Protein AF-A0A4Z0W424-F1 (afdb_monomer)

Radius of gyration: 27.37 Å; Cα contacts (8 Å, |Δi|>4): 610; chains: 1; bounding box: 77×49×78 Å

Foldseek 3Di:
DDPLVVVQQCLLACLLLLLLLVCLVQDDPLLVNLLSQLSNCVLLVVVVSNVVSLVVLVVQCVPPVNVPDLVSLLSNLVSLLVVLVVQLDPVCLVVNLVSLVVCVVCLVSHDPSSNLVNLVSSQVSCVSSPDPSDDHDDDDDPVNVPDLSCVLVVLQVVLVVCVVVVVLVSSLVSLCVSLVSCVVVVNLLSVLRSLLSSLQSCLVVVVCVSLCSLLVSLLSLLQRDPQCSNCVSSLLSNLSSCQSVLPLCSQVSLVVCQVNVVSYDDDPVVVVSNVVSVLSHADLV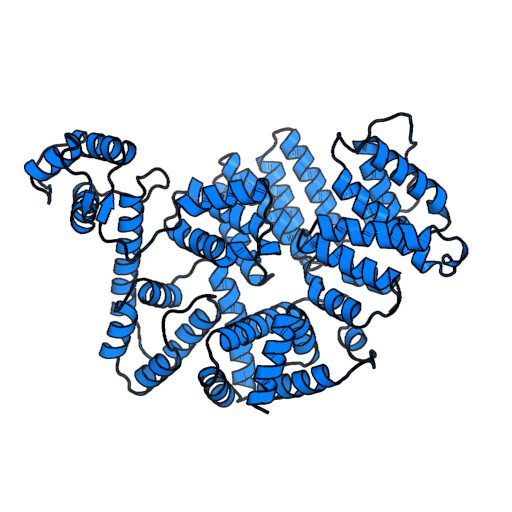DFKDFDDPQQLVVLVVLVPPDDDDQQPDDPVVSCCSNVVVDRMDGLVNLVSSCVSSVDDGHSSHDSSNSSSNSNVVLVVLLVVCLVDDDLDPVLLVLLVLLQLLDLDADDQSVVLVVCSVVVPSVVNSCQLVVGSRSSVSVSVSPDDRSSSVSLSVLLVVLLVLLVVVVLNVVVVVLLSVDDSLLSNLVSLLSSQLSSVVPDDDPDDLCVSPVPSPPDCPLLVLLVVVCVSSVHDSSSSSSSLSSDDPVSNVSNSVSSVVPD

Nearest PDB structures (foldseek):
  5a6c-assembly2_A  TM=5.238E-01  e=2.360E-01  Homo sapiens
  4g2v-assembly1_A  TM=4.683E-01  e=1.142E-01  Mus musculus
  3ro2-assembly1_A  TM=4.994E-01  e=2.360E-01  Mus musculus
  7ep7-assembly1_A  TM=4.552E-01  e=2.664E-01  Mus musculus
  2ifu-assembly4_D  TM=4.037E-01  e=3.987E-01  Danio rerio

pLDDT: mean 88.4, std 9.98, range [50.22, 98.44]

Sequence (547 aa):
MNLKEILSIMKMGSFIYPIINFFENMEEDDITKSFFRMNLYKWFEKNKDFFKEVDKIISICSDEKTLCKRSHLSIKMLALVRKSALLSNKENKEDVIKIYKELRNNFNNLPDYVRTIVAISMKNLYSKLDTKEINDVRIWSESYKKDKSKLSFLTFAEAKKEINNKNYKKGIELFYKGAMESWDVPHPTAILNGIDFASWYSIEKNFLEFSSLYGELEFLAGYYYDKISIIYDYLYTVFSSYKKLDKIDIHKIASFMINNKKQIQKNEYYKKRIDSVKKFYYDLNKNSYKLKKSDILFFEKCFEEDSIENIFISKVTMNSILKRKASFIKSNTIRKIISSYNISYKTSNPQCINSELIKMNIENNFSHFSSFVSFDNDFFEKILLTYMSLDNKSIDISLIYNLINKNNKKSLIKIFKNNYDSMILFNSIFESIPFFNARKYLIRLSIDEIKIKNKYHDFISFYFKLDEDEKLLINIFFRNYQRYKRTKFSFNLNKIFKNNSKNKLWKNKIDKISRFFGFDQYFSYISFWCFEEKDRKGFIEIINKFL

Solvent-accessible surface area (backbone atoms only — not comparable to full-atom values): 30207 Å² total; per-residue (Å²): 132,57,70,71,59,52,56,61,60,52,68,28,48,63,73,44,46,21,60,43,48,49,47,37,74,70,48,78,54,64,59,63,24,30,53,37,48,27,53,51,23,56,51,58,62,36,59,74,61,21,51,54,28,41,52,51,35,47,55,55,62,66,40,82,87,60,61,81,44,79,64,54,58,48,49,40,50,56,40,48,56,52,50,38,66,75,44,71,49,80,91,38,49,68,61,42,48,52,49,49,53,54,48,58,76,47,43,85,81,42,56,68,82,52,38,57,56,52,53,55,51,49,48,58,45,51,74,68,63,76,57,89,91,60,78,84,77,88,82,88,66,72,72,81,76,70,46,64,78,49,49,22,57,50,36,40,51,52,14,49,52,30,40,75,71,66,40,47,70,62,13,32,54,29,14,40,49,17,14,57,52,20,58,83,49,63,18,60,57,52,27,48,49,17,34,37,52,23,29,44,50,19,59,76,71,65,42,65,91,48,54,66,40,34,53,54,40,35,19,48,43,32,47,74,46,90,57,56,51,66,41,48,68,55,52,48,45,33,47,51,45,28,50,76,66,35,41,78,66,38,40,57,58,24,41,55,53,61,75,51,44,85,65,42,73,93,46,72,72,48,48,56,51,49,60,59,41,52,73,44,48,71,71,85,85,65,59,62,39,75,67,48,74,69,45,42,56,51,50,52,55,64,67,70,73,69,85,92,78,69,63,82,61,56,70,66,58,53,50,30,49,72,71,58,72,44,64,57,47,47,46,70,58,52,52,36,50,36,63,52,66,68,62,72,75,46,73,84,53,45,67,69,56,48,46,50,52,52,52,50,51,47,51,48,47,32,55,55,53,66,72,73,63,71,82,51,82,66,41,55,51,45,46,49,32,40,59,54,38,49,92,78,80,84,70,66,66,60,61,52,50,55,32,53,78,65,68,37,60,71,62,51,52,50,57,33,66,69,44,69,66,32,24,49,54,57,36,34,52,82,59,57,58,44,34,44,48,29,27,24,52,26,35,45,58,43,51,53,47,15,45,78,60,73,26,46,68,62,48,53,62,52,57,63,73,45,54,75,70,57,42,48,52,52,33,53,34,36,31,38,24,44,45,54,64,72,49,80,65,98,64,62,61,61,71,67,70,70,75,68,81,83,74,60,68,64,56,57,53,49,44,52,54,18,59,63,48,59,48,61,53,68,38,44,50,45,21,53,33,63,43,54,74,69,55,41,52,53,54,51,49,57,49,62,78,75,107

Organism: NCBI:txid28234

Mean predicted aligned error: 7.04 Å

Secondary structure (DSSP, 8-state):
--HHHHHHHGGGGGGGHHHHHHHHHH---HHHHHHHHHHHHHHTT-HHHHHHHHHHHHHHTTSTTT---HHHHHHHHHHHHHHHHHH-SGGGHHHHHHHHHHHHHHGGGS-HHHHHHHHHHHHHHHHHH--TTS-PPP---SGGG--HHHHHHHHHHHHHHHHHTT-HHHHHHHHHHHHHHTTTTT-HHHHHHHHHHHHHHHHHTT-GGGTTHHHHHHHHHHHH-S-HHHHHHHHHHHHHHHHHTT-TTHHHHHHHHHHTGGGS--SHHHHHHHHHHHTT---TT--EEE--HHHHHHHHHHHHSS-SSS-SS-HHHHHHHHTT--SEEEHHHHHHHHHHTTPPP-TTS-HHHHHHHHHHHHHHHHHHHHHH----HHHHHHHHHHHHH-S---S-HHHHHHHHHTT-HHHHHHHHTTSHHHHHHHHHHH---HHHHHHHHHHHHHHHHHHHTT-HHHHHHHHHTS-HHHHHHHHHHHHHHHHHHTS--SS-HHHHHHS--S--HHHHHHHHHHHHHT--HHHHHHHHHTS-HHHHHHHHHHHHHH-

Structure (mmCIF, N/CA/C/O backbone):
data_AF-A0A4Z0W424-F1
#
_entry.id   AF-A0A4Z0W424-F1
#
loop_
_atom_site.group_PDB
_atom_site.id
_atom_site.type_symbol
_atom_site.label_atom_id
_atom_site.label_alt_id
_atom_site.label_comp_id
_atom_site.label_asym_id
_atom_site.label_entity_id
_atom_site.label_seq_id
_atom_site.pdbx_PDB_ins_code
_atom_site.Cartn_x
_atom_site.Cartn_y
_atom_site.Cartn_z
_atom_site.occupancy
_atom_site.B_iso_or_equiv
_atom_site.auth_seq_id
_atom_site.auth_comp_id
_atom_site.auth_asym_id
_atom_site.auth_atom_id
_atom_site.pdbx_PDB_model_num
ATOM 1 N N . MET A 1 1 ? 12.034 -6.878 -28.156 1.00 73.38 1 MET A N 1
ATOM 2 C CA . MET A 1 1 ? 12.012 -5.405 -27.968 1.00 73.38 1 MET A CA 1
ATOM 3 C C . MET A 1 1 ? 13.447 -4.941 -27.776 1.00 73.38 1 MET A C 1
ATOM 5 O O . MET A 1 1 ? 14.211 -5.699 -27.188 1.00 73.38 1 MET A O 1
ATOM 9 N N . ASN A 1 2 ? 13.859 -3.778 -28.283 1.00 84.06 2 ASN A N 1
ATOM 10 C CA . ASN A 1 2 ? 15.255 -3.346 -28.111 1.00 84.06 2 ASN A CA 1
ATOM 11 C C . ASN A 1 2 ? 15.473 -2.651 -26.747 1.00 84.06 2 ASN A C 1
ATOM 13 O O . ASN A 1 2 ? 14.530 -2.204 -26.092 1.00 84.06 2 ASN A O 1
ATOM 17 N N . LEU A 1 3 ? 16.732 -2.532 -26.309 1.00 87.12 3 LEU A N 1
ATOM 18 C CA . LEU A 1 3 ? 17.068 -1.946 -25.003 1.00 87.12 3 LEU A CA 1
ATOM 19 C C . LEU A 1 3 ? 16.625 -0.476 -24.865 1.00 87.12 3 LEU A C 1
ATOM 21 O O . LEU A 1 3 ? 16.260 -0.047 -23.772 1.00 87.12 3 LEU A O 1
ATOM 25 N N . LYS A 1 4 ? 16.631 0.305 -25.953 1.00 88.75 4 LYS A N 1
ATOM 26 C CA . LYS A 1 4 ? 16.197 1.713 -25.939 1.00 88.75 4 LYS A CA 1
ATOM 27 C C . LYS A 1 4 ? 14.708 1.823 -25.596 1.00 88.75 4 LYS A C 1
ATOM 29 O O . LYS A 1 4 ? 14.334 2.643 -24.760 1.00 88.75 4 LYS A O 1
ATOM 34 N N . GLU A 1 5 ? 13.877 0.970 -26.191 1.00 87.25 5 GLU A N 1
ATOM 35 C CA . GLU A 1 5 ? 12.443 0.877 -25.897 1.00 87.25 5 GLU A CA 1
ATOM 36 C C . GLU A 1 5 ? 12.203 0.435 -24.449 1.00 87.25 5 GLU A C 1
ATOM 38 O O . GLU A 1 5 ? 11.424 1.069 -23.738 1.00 87.25 5 GLU A O 1
ATOM 43 N N . ILE A 1 6 ? 12.927 -0.584 -23.972 1.00 88.38 6 ILE A N 1
ATOM 44 C CA . ILE A 1 6 ? 12.840 -1.058 -22.580 1.00 88.38 6 ILE A CA 1
ATOM 45 C C . ILE A 1 6 ? 13.126 0.087 -21.600 1.00 88.38 6 ILE A C 1
ATOM 47 O O . ILE A 1 6 ? 12.329 0.352 -20.701 1.00 88.38 6 ILE A O 1
ATOM 51 N N . LEU A 1 7 ? 14.227 0.816 -21.794 1.00 88.44 7 LEU A N 1
ATOM 52 C CA . LEU A 1 7 ? 14.593 1.936 -20.924 1.00 88.44 7 LEU A CA 1
ATOM 53 C C . LEU A 1 7 ? 13.575 3.080 -20.973 1.00 88.44 7 LEU A C 1
ATOM 55 O O . LEU A 1 7 ? 13.389 3.763 -19.968 1.00 88.44 7 LEU A O 1
ATOM 59 N N . SER A 1 8 ? 12.899 3.274 -22.109 1.00 85.56 8 SER A N 1
ATOM 60 C CA . SER A 1 8 ? 11.829 4.268 -22.227 1.00 85.56 8 SER A CA 1
ATOM 61 C C . SER A 1 8 ? 10.609 3.909 -21.369 1.00 85.56 8 SER A C 1
ATOM 63 O O . SER A 1 8 ? 10.073 4.786 -20.694 1.00 85.56 8 SER A O 1
ATOM 65 N N . ILE A 1 9 ? 10.236 2.622 -21.312 1.00 88.25 9 ILE A N 1
ATOM 66 C CA . ILE A 1 9 ? 9.153 2.110 -20.457 1.00 88.25 9 ILE A CA 1
ATOM 67 C C . ILE A 1 9 ? 9.537 2.255 -18.983 1.00 88.25 9 ILE A C 1
ATOM 69 O O . ILE A 1 9 ? 8.749 2.734 -18.169 1.00 88.25 9 ILE A O 1
ATOM 73 N N . MET A 1 10 ? 10.777 1.899 -18.637 1.00 87.25 10 MET A N 1
ATOM 74 C CA . MET A 1 10 ? 11.273 1.899 -17.257 1.00 87.25 10 MET A CA 1
ATOM 75 C C . MET A 1 10 ? 11.323 3.281 -16.591 1.00 87.25 10 MET A C 1
ATOM 77 O O . MET A 1 10 ? 11.509 3.353 -15.374 1.00 87.25 10 MET A O 1
ATOM 81 N N . LYS A 1 11 ? 11.130 4.374 -17.342 1.00 83.00 11 LYS A N 1
ATOM 82 C CA . LYS A 1 11 ? 11.048 5.735 -16.790 1.00 83.00 11 LYS A CA 1
ATOM 83 C C . LYS A 1 11 ? 9.923 5.923 -15.772 1.00 83.00 11 LYS A C 1
ATOM 85 O O . LYS A 1 11 ? 10.010 6.848 -14.983 1.00 83.00 11 LYS A O 1
ATOM 90 N N . MET A 1 12 ? 8.896 5.074 -15.773 1.00 83.38 12 MET A N 1
ATOM 91 C CA . MET A 1 12 ? 7.784 5.136 -14.810 1.00 83.38 12 MET A CA 1
ATOM 92 C C . MET A 1 12 ? 8.095 4.435 -13.470 1.00 83.38 12 MET A C 1
ATOM 94 O O . MET A 1 12 ? 7.232 4.342 -12.595 1.00 83.38 12 MET A O 1
ATOM 98 N N . GLY A 1 13 ? 9.321 3.932 -13.290 1.00 86.69 13 GLY A N 1
ATOM 99 C CA . GLY A 1 13 ? 9.783 3.342 -12.036 1.00 86.69 13 GLY A CA 1
ATOM 100 C C . GLY A 1 13 ? 9.116 2.007 -11.708 1.00 86.69 13 GLY A C 1
ATOM 101 O O . GLY A 1 13 ? 8.860 1.196 -12.593 1.00 86.69 13 GLY A O 1
ATOM 102 N N . SER A 1 14 ? 8.838 1.765 -10.425 1.00 90.06 14 SER A N 1
ATOM 103 C CA . SER A 1 14 ? 8.233 0.506 -9.978 1.00 90.06 14 SER A CA 1
ATOM 104 C C . SER A 1 14 ? 6.815 0.301 -10.506 1.00 90.06 14 SER A C 1
ATOM 106 O O . SER A 1 14 ? 6.358 -0.831 -10.543 1.00 90.06 14 SER A O 1
ATOM 108 N N . PHE A 1 15 ? 6.127 1.338 -10.985 1.00 91.56 15 PHE A N 1
ATOM 109 C CA . PHE A 1 15 ? 4.756 1.218 -11.484 1.00 91.56 15 PHE A CA 1
ATOM 110 C C . PHE A 1 15 ? 4.620 0.308 -12.716 1.00 91.56 15 PHE A C 1
ATOM 112 O O . PHE A 1 15 ? 3.592 -0.347 -12.890 1.00 91.56 15 PHE A O 1
ATOM 119 N N . ILE A 1 16 ? 5.667 0.208 -13.545 1.00 92.12 16 ILE A N 1
ATOM 120 C CA . ILE A 1 16 ? 5.694 -0.662 -14.735 1.00 92.12 16 ILE A CA 1
ATOM 121 C C . ILE A 1 16 ? 6.174 -2.088 -14.440 1.00 92.12 16 ILE A C 1
ATOM 123 O O . ILE A 1 16 ? 6.426 -2.854 -15.373 1.00 92.12 16 ILE A O 1
ATOM 127 N N . TYR A 1 17 ? 6.277 -2.484 -13.166 1.00 93.44 17 TYR A N 1
ATOM 128 C CA . TYR A 1 17 ? 6.682 -3.841 -12.800 1.00 93.44 17 TYR A CA 1
ATOM 129 C C . TYR A 1 17 ? 5.871 -4.958 -13.485 1.00 93.44 17 TYR A C 1
ATOM 131 O O . TYR A 1 17 ? 6.496 -5.965 -13.805 1.00 93.44 17 TYR A O 1
ATOM 139 N N . PRO A 1 18 ? 4.560 -4.832 -13.801 1.00 94.31 18 PRO A N 1
ATOM 140 C CA . PRO A 1 18 ? 3.841 -5.901 -14.499 1.00 94.31 18 PRO A CA 1
ATOM 141 C C . PRO A 1 18 ? 4.364 -6.118 -15.920 1.00 94.31 18 PRO A C 1
ATOM 143 O O . PRO A 1 18 ? 4.451 -7.244 -16.398 1.00 94.31 18 PRO A O 1
ATOM 146 N N . ILE A 1 19 ? 4.778 -5.042 -16.591 1.00 93.06 19 ILE A N 1
ATOM 147 C CA . ILE A 1 19 ? 5.363 -5.118 -17.933 1.00 93.06 19 ILE A CA 1
ATOM 148 C C . ILE A 1 19 ? 6.738 -5.790 -17.862 1.00 93.06 19 ILE A C 1
ATOM 150 O O . ILE A 1 19 ? 7.071 -6.606 -18.716 1.00 93.06 19 ILE A O 1
ATOM 154 N N . ILE A 1 20 ? 7.522 -5.495 -16.823 1.00 93.56 20 ILE A N 1
ATOM 155 C CA . ILE A 1 20 ? 8.816 -6.156 -16.609 1.00 93.56 20 ILE A CA 1
ATOM 156 C C . ILE A 1 20 ? 8.640 -7.618 -16.200 1.00 93.56 20 ILE A C 1
ATOM 158 O O . ILE A 1 20 ? 9.390 -8.453 -16.686 1.00 93.56 20 ILE A O 1
ATOM 162 N N . ASN A 1 21 ? 7.636 -7.949 -15.383 1.00 93.06 21 ASN A N 1
ATOM 163 C CA . ASN A 1 21 ? 7.261 -9.334 -15.090 1.00 93.06 21 ASN A CA 1
ATOM 164 C C . ASN A 1 21 ? 6.926 -10.085 -16.384 1.00 93.06 21 ASN A C 1
ATOM 166 O O . ASN A 1 21 ? 7.418 -11.191 -16.596 1.00 93.06 21 ASN A O 1
ATOM 170 N N . PHE A 1 22 ? 6.122 -9.479 -17.262 1.00 92.31 22 PHE A N 1
ATOM 171 C CA . PHE A 1 22 ? 5.806 -10.051 -18.567 1.00 92.31 22 PHE A CA 1
ATOM 172 C C . PHE A 1 22 ? 7.071 -10.275 -19.402 1.00 92.31 22 PHE A C 1
ATOM 174 O O . PHE A 1 22 ? 7.286 -11.386 -19.876 1.00 92.31 22 PHE A O 1
ATOM 181 N N . PHE A 1 23 ? 7.933 -9.264 -19.548 1.00 90.88 23 PHE A N 1
ATOM 182 C CA . PHE A 1 23 ? 9.169 -9.417 -20.316 1.00 90.88 23 PHE A CA 1
ATOM 183 C C . PHE A 1 23 ? 10.109 -10.461 -19.714 1.00 90.88 23 PHE A C 1
ATOM 185 O O . PHE A 1 23 ? 10.598 -11.298 -20.454 1.00 90.88 23 PHE A O 1
ATOM 192 N N . GLU A 1 24 ? 10.299 -10.489 -18.395 1.00 91.81 24 GLU A N 1
ATOM 193 C CA . GLU A 1 24 ? 11.117 -11.502 -17.714 1.00 91.81 24 GLU A CA 1
ATOM 194 C C . GLU A 1 24 ? 10.636 -12.928 -17.998 1.00 91.81 24 GLU A C 1
ATOM 196 O O . GLU A 1 24 ? 11.456 -13.818 -18.219 1.00 91.81 24 GLU A O 1
ATOM 201 N N . ASN A 1 25 ? 9.318 -13.138 -18.044 1.00 88.81 25 ASN A N 1
ATOM 202 C CA . ASN A 1 25 ? 8.735 -14.451 -18.320 1.00 88.81 25 ASN A CA 1
ATOM 203 C C . ASN A 1 25 ? 8.863 -14.857 -19.796 1.00 88.81 25 ASN A C 1
ATOM 205 O O . ASN A 1 25 ? 8.840 -16.048 -20.096 1.00 88.81 25 ASN A O 1
ATOM 209 N N . MET A 1 26 ? 8.990 -13.887 -20.703 1.00 86.50 26 MET A N 1
ATOM 210 C CA . MET A 1 26 ? 9.111 -14.116 -22.148 1.00 86.50 26 MET A CA 1
ATOM 211 C C . MET A 1 26 ? 10.562 -14.090 -22.644 1.00 86.50 26 MET A C 1
ATOM 213 O O . MET A 1 26 ? 10.810 -14.454 -23.790 1.00 86.50 26 MET A O 1
ATOM 217 N N . GLU A 1 27 ? 11.500 -13.628 -21.815 1.00 89.06 27 GLU A N 1
ATOM 218 C CA . GLU A 1 27 ? 12.899 -13.442 -22.186 1.00 89.06 27 GLU A CA 1
ATOM 219 C C . GLU A 1 27 ? 13.688 -14.751 -22.100 1.00 89.06 27 GLU A C 1
ATOM 221 O O . GLU A 1 27 ? 13.617 -15.491 -21.108 1.00 89.06 27 GLU A O 1
ATOM 226 N N . GLU A 1 28 ? 14.464 -15.000 -23.152 1.00 87.38 28 GLU A N 1
ATOM 227 C CA . GLU A 1 28 ? 15.330 -16.173 -23.294 1.00 87.38 28 GLU A CA 1
ATOM 228 C C . GLU A 1 28 ? 16.797 -15.817 -23.112 1.00 87.38 28 GLU A C 1
ATOM 230 O O . GLU A 1 28 ? 17.571 -16.649 -22.646 1.00 87.38 28 GLU A O 1
ATOM 235 N N . ASP A 1 29 ? 17.180 -14.583 -23.445 1.00 88.00 29 ASP A N 1
ATOM 236 C CA . ASP A 1 29 ? 18.533 -14.108 -23.205 1.00 88.00 29 ASP A CA 1
ATOM 237 C C . ASP A 1 29 ? 18.773 -13.959 -21.698 1.00 88.00 29 ASP A C 1
ATOM 239 O O . ASP A 1 29 ? 18.194 -13.094 -21.036 1.00 88.00 29 ASP A O 1
ATOM 243 N N . ASP A 1 30 ? 19.647 -14.803 -21.154 1.00 88.94 30 ASP A N 1
ATOM 244 C CA . ASP A 1 30 ? 19.925 -14.883 -19.720 1.00 88.94 30 ASP A CA 1
ATOM 245 C C . ASP A 1 30 ? 20.353 -13.537 -19.117 1.00 88.94 30 ASP A C 1
ATOM 247 O O . ASP A 1 30 ? 19.940 -13.193 -18.008 1.00 88.94 30 ASP A O 1
ATOM 251 N N . ILE A 1 31 ? 21.143 -12.747 -19.853 1.00 90.88 31 ILE A N 1
ATOM 252 C CA . ILE A 1 31 ? 21.633 -11.434 -19.411 1.00 90.88 31 ILE A CA 1
ATOM 253 C C . ILE A 1 31 ? 20.470 -10.443 -19.311 1.00 90.88 31 ILE A C 1
ATOM 255 O O . ILE A 1 31 ? 20.320 -9.746 -18.303 1.00 90.88 31 ILE A O 1
ATOM 259 N N . THR A 1 32 ? 19.625 -10.379 -20.337 1.00 91.44 32 THR A N 1
ATOM 260 C CA . THR A 1 32 ? 18.451 -9.498 -20.376 1.00 91.44 32 THR A CA 1
ATOM 261 C C . THR A 1 32 ? 17.407 -9.924 -19.343 1.00 91.44 32 THR A C 1
ATOM 263 O O . THR A 1 32 ? 16.839 -9.080 -18.643 1.00 91.44 32 THR A O 1
ATOM 266 N N . LYS A 1 33 ? 17.220 -11.230 -19.147 1.00 93.12 33 LYS A N 1
ATOM 267 C CA . LYS A 1 33 ? 16.353 -11.782 -18.103 1.00 93.12 33 LYS A CA 1
ATOM 268 C C . LYS A 1 33 ? 16.843 -11.412 -16.705 1.00 93.12 33 LYS A C 1
ATOM 270 O O . LYS A 1 33 ? 16.065 -10.893 -15.900 1.00 93.12 33 LYS A O 1
ATOM 275 N N . SER A 1 34 ? 18.136 -11.584 -16.434 1.00 94.94 34 SER A N 1
ATOM 276 C CA . SER A 1 34 ? 18.767 -11.138 -15.187 1.00 94.94 34 SER A CA 1
ATOM 277 C C . SER A 1 34 ? 18.665 -9.625 -15.000 1.00 94.94 34 SER A C 1
ATOM 279 O O . SER A 1 34 ? 18.415 -9.152 -13.891 1.00 94.94 34 SER A O 1
ATOM 281 N N . PHE A 1 35 ? 18.744 -8.838 -16.077 1.00 94.75 35 PHE A N 1
ATOM 282 C CA . PHE A 1 35 ? 18.511 -7.395 -16.017 1.00 94.75 35 PHE A CA 1
ATOM 283 C C . PHE A 1 35 ? 17.080 -7.056 -15.581 1.00 94.75 35 PHE A C 1
ATOM 285 O O . PHE A 1 35 ? 16.891 -6.173 -14.736 1.00 94.75 35 PHE A O 1
ATOM 292 N N . PHE A 1 36 ? 16.064 -7.754 -16.092 1.00 95.25 36 PHE A N 1
ATOM 293 C CA . PHE A 1 36 ? 14.685 -7.577 -15.633 1.00 95.25 36 PHE A CA 1
ATOM 294 C C . PHE A 1 36 ? 14.517 -7.972 -14.162 1.00 95.25 36 PHE A C 1
ATOM 296 O O . PHE A 1 36 ? 14.002 -7.169 -13.377 1.00 95.25 36 PHE A O 1
ATOM 303 N N . ARG A 1 37 ? 15.028 -9.142 -13.761 1.00 95.56 37 ARG A N 1
ATOM 304 C CA . ARG A 1 37 ? 14.982 -9.627 -12.370 1.00 95.56 37 ARG A CA 1
ATOM 305 C C . ARG A 1 37 ? 15.658 -8.677 -11.398 1.00 95.56 37 ARG A C 1
ATOM 307 O O . ARG A 1 37 ? 15.057 -8.321 -10.391 1.00 95.56 37 ARG A O 1
ATOM 314 N N . MET A 1 38 ? 16.847 -8.182 -11.732 1.00 95.44 38 MET A N 1
ATOM 315 C CA . MET A 1 38 ? 17.550 -7.168 -10.948 1.00 95.44 38 MET A CA 1
ATOM 316 C C . MET A 1 38 ? 16.650 -5.947 -10.689 1.00 95.44 38 MET A C 1
ATOM 318 O O . MET A 1 38 ? 16.574 -5.457 -9.565 1.00 95.44 38 MET A O 1
ATOM 322 N N . ASN A 1 39 ? 15.938 -5.439 -11.700 1.00 93.25 39 ASN A N 1
ATOM 323 C CA . ASN A 1 39 ? 15.047 -4.291 -11.503 1.00 93.25 39 ASN A CA 1
ATOM 324 C C . ASN A 1 39 ? 13.831 -4.630 -10.632 1.00 93.25 39 ASN A C 1
ATOM 326 O O . ASN A 1 39 ? 13.509 -3.853 -9.734 1.00 93.25 39 ASN A O 1
ATOM 330 N N . LEU A 1 40 ? 13.209 -5.793 -10.839 1.00 93.25 40 LEU A N 1
ATOM 331 C CA . LEU A 1 40 ? 12.108 -6.275 -9.998 1.00 93.25 40 LEU A CA 1
ATOM 332 C C . LEU A 1 40 ? 12.547 -6.430 -8.537 1.00 93.25 40 LEU A C 1
ATOM 334 O O . LEU A 1 40 ? 11.881 -5.928 -7.633 1.00 93.25 40 LEU A O 1
ATOM 338 N N . TYR A 1 41 ? 13.696 -7.059 -8.296 1.00 92.31 41 TYR A N 1
ATOM 339 C CA . TYR A 1 41 ? 14.259 -7.218 -6.959 1.00 92.31 41 TYR A CA 1
ATOM 340 C C . TYR A 1 41 ? 14.608 -5.884 -6.322 1.00 92.31 41 TYR A C 1
ATOM 342 O O . TYR A 1 41 ? 14.349 -5.720 -5.138 1.00 92.31 41 TYR A O 1
ATOM 350 N N . LYS A 1 42 ? 15.093 -4.899 -7.083 1.00 89.69 42 LYS A N 1
ATOM 351 C CA . LYS A 1 42 ? 15.274 -3.541 -6.560 1.00 89.69 42 LYS A CA 1
ATOM 352 C C . LYS A 1 42 ? 13.946 -2.922 -6.108 1.00 89.69 42 LYS A C 1
ATOM 354 O O . LYS A 1 42 ? 13.898 -2.332 -5.037 1.00 89.69 42 LYS A O 1
ATOM 359 N N . TRP A 1 43 ? 12.879 -3.041 -6.897 1.00 89.12 43 TRP A N 1
ATOM 360 C CA . TRP A 1 43 ? 11.575 -2.440 -6.572 1.00 89.12 43 TRP A CA 1
ATOM 361 C C . TRP A 1 43 ? 10.828 -3.143 -5.443 1.00 89.12 43 TRP A C 1
ATOM 363 O O . TRP A 1 43 ? 10.075 -2.500 -4.722 1.00 89.12 43 TRP A O 1
ATOM 373 N N . PHE A 1 44 ? 11.033 -4.447 -5.282 1.00 86.50 44 PHE A N 1
ATOM 374 C CA . PHE A 1 44 ? 10.544 -5.207 -4.129 1.00 86.50 44 PHE A CA 1
ATOM 375 C C . PHE A 1 44 ? 11.566 -5.258 -2.988 1.00 86.50 44 PHE A C 1
ATOM 377 O O . PHE A 1 44 ? 11.394 -6.024 -2.041 1.00 86.50 44 PHE A O 1
ATOM 384 N N . GLU A 1 45 ? 12.644 -4.484 -3.128 1.00 82.19 45 GLU A N 1
ATOM 385 C CA . GLU A 1 45 ? 13.748 -4.335 -2.190 1.00 82.19 45 GLU A CA 1
ATOM 386 C C . GLU A 1 45 ? 14.422 -5.651 -1.740 1.00 82.19 45 GLU A C 1
ATOM 388 O O . GLU A 1 45 ? 15.022 -5.756 -0.675 1.00 82.19 45 GLU A O 1
ATOM 393 N N . LYS A 1 46 ? 14.395 -6.691 -2.570 1.00 86.94 46 LYS A N 1
ATOM 394 C CA . LYS A 1 46 ? 15.090 -7.962 -2.330 1.00 86.94 46 LYS A CA 1
ATOM 395 C C . LYS A 1 46 ? 16.593 -7.816 -2.606 1.00 86.94 46 LYS A C 1
ATOM 397 O O . LYS A 1 46 ? 17.109 -8.357 -3.579 1.00 86.94 46 LYS A O 1
ATOM 402 N N . ASN A 1 47 ? 17.309 -7.087 -1.743 1.00 86.69 47 ASN A N 1
ATOM 403 C CA . ASN A 1 47 ? 18.715 -6.705 -1.958 1.00 86.69 47 ASN A CA 1
ATOM 404 C C . ASN A 1 47 ? 19.650 -7.899 -2.215 1.00 86.69 47 ASN A C 1
ATOM 406 O O . ASN A 1 47 ? 20.499 -7.829 -3.098 1.00 86.69 47 ASN A O 1
ATOM 410 N N . LYS A 1 48 ? 19.486 -9.013 -1.487 1.00 88.94 48 LYS A N 1
ATOM 411 C CA . LYS A 1 48 ? 20.309 -10.220 -1.700 1.00 88.94 48 LYS A CA 1
ATOM 412 C C . LYS A 1 48 ? 20.136 -10.786 -3.112 1.00 88.94 48 LYS A C 1
ATOM 414 O O . LYS A 1 48 ? 21.123 -11.098 -3.766 1.00 88.94 48 LYS A O 1
ATOM 419 N N . ASP A 1 49 ? 18.896 -10.890 -3.579 1.00 92.44 49 ASP A N 1
ATOM 420 C CA . ASP A 1 49 ? 18.591 -11.421 -4.909 1.00 92.44 49 ASP A CA 1
ATOM 421 C C . ASP A 1 49 ? 18.976 -10.421 -6.008 1.00 92.44 49 ASP A C 1
ATOM 423 O O . ASP A 1 49 ? 19.477 -10.818 -7.056 1.00 92.44 49 ASP A O 1
ATOM 427 N N . PHE A 1 50 ? 18.856 -9.117 -5.737 1.00 94.00 50 PHE A N 1
ATOM 428 C CA . PHE A 1 50 ? 19.391 -8.063 -6.600 1.00 94.00 50 PHE A CA 1
ATOM 429 C C . PHE A 1 50 ? 20.891 -8.257 -6.867 1.00 94.00 50 PHE A C 1
ATOM 431 O O . PHE A 1 50 ? 21.294 -8.269 -8.029 1.00 94.00 50 PHE A O 1
ATOM 438 N N . PHE A 1 51 ? 21.713 -8.418 -5.821 1.00 93.62 51 PHE A N 1
ATOM 439 C CA . PHE A 1 51 ? 23.163 -8.558 -5.997 1.00 93.62 51 PHE A CA 1
ATOM 440 C C . PHE A 1 51 ? 23.527 -9.847 -6.738 1.00 93.62 51 PHE A C 1
ATOM 442 O O . PHE A 1 51 ? 24.365 -9.793 -7.631 1.00 93.62 51 PHE A O 1
ATOM 449 N N . LYS A 1 52 ? 22.827 -10.961 -6.474 1.00 95.75 52 LYS A N 1
ATOM 450 C CA . LYS A 1 52 ? 23.008 -12.213 -7.231 1.00 95.75 52 LYS A CA 1
ATOM 451 C C . LYS A 1 52 ? 22.806 -12.023 -8.736 1.00 95.75 52 LYS A C 1
ATOM 453 O O . LYS A 1 52 ? 23.624 -12.487 -9.523 1.00 95.75 52 LYS A O 1
ATOM 458 N N . GLU A 1 53 ? 21.740 -11.334 -9.144 1.00 96.25 53 GLU A N 1
ATOM 459 C CA . GLU A 1 53 ? 21.475 -11.079 -10.568 1.00 96.25 53 GLU A CA 1
ATOM 460 C C . GLU A 1 53 ? 22.492 -10.106 -11.180 1.00 96.25 53 GLU A C 1
ATOM 462 O O . GLU A 1 53 ? 22.894 -10.277 -12.328 1.00 96.25 53 GLU A O 1
ATOM 467 N N . VAL A 1 54 ? 22.954 -9.106 -10.420 1.00 94.19 54 VAL A N 1
ATOM 468 C CA . VAL A 1 54 ? 24.031 -8.208 -10.866 1.00 94.19 54 VAL A CA 1
ATOM 469 C C . VAL A 1 54 ? 25.328 -8.973 -11.095 1.00 94.19 54 VAL A C 1
ATOM 471 O O . VAL A 1 54 ? 25.955 -8.802 -12.138 1.00 94.19 54 VAL A O 1
ATOM 474 N N . ASP A 1 55 ? 25.730 -9.812 -10.145 1.00 92.88 55 ASP A N 1
ATOM 475 C CA . ASP A 1 55 ? 26.976 -10.568 -10.241 1.00 92.88 55 ASP A CA 1
ATOM 476 C C . ASP A 1 55 ? 26.901 -11.606 -11.371 1.00 92.88 55 ASP A C 1
ATOM 478 O O . ASP A 1 55 ? 27.881 -11.769 -12.094 1.00 92.88 55 ASP A O 1
ATOM 482 N N . LYS A 1 56 ? 25.720 -12.199 -11.623 1.00 93.25 56 LYS A N 1
ATOM 483 C CA . LYS A 1 56 ? 25.459 -13.026 -12.816 1.00 93.25 56 LYS A CA 1
ATOM 484 C C . LYS A 1 56 ? 25.633 -12.236 -14.120 1.00 93.25 56 LYS A C 1
ATOM 486 O O . LYS A 1 56 ? 26.271 -12.723 -15.047 1.00 93.25 56 LYS A O 1
ATOM 491 N N . ILE A 1 57 ? 25.103 -11.011 -14.215 1.00 92.94 57 ILE A N 1
ATOM 492 C CA . ILE A 1 57 ? 25.305 -10.157 -15.403 1.00 92.94 57 ILE A CA 1
ATOM 493 C C . ILE A 1 57 ? 26.795 -9.861 -15.601 1.00 92.94 57 ILE A C 1
ATOM 495 O O . ILE A 1 57 ? 27.292 -9.934 -16.724 1.00 92.94 57 ILE A O 1
ATOM 499 N N . ILE A 1 58 ? 27.507 -9.514 -14.525 1.00 90.12 58 ILE A N 1
ATOM 500 C CA . ILE A 1 58 ? 28.928 -9.164 -14.590 1.00 90.12 58 ILE A CA 1
ATOM 501 C C . ILE A 1 58 ? 29.757 -10.376 -15.011 1.00 90.12 58 ILE A C 1
ATOM 503 O O . ILE A 1 58 ? 30.594 -10.221 -15.894 1.00 90.12 58 ILE A O 1
ATOM 507 N N . SER A 1 59 ? 29.525 -11.555 -14.428 1.00 88.00 59 SER A N 1
ATOM 508 C CA . SER A 1 59 ? 30.298 -12.762 -14.735 1.00 88.00 59 SER A CA 1
ATOM 509 C C . SER A 1 59 ? 30.139 -13.188 -16.193 1.00 88.00 59 SER A C 1
ATOM 511 O O . SER A 1 59 ? 31.142 -13.379 -16.874 1.00 88.00 59 SER A O 1
ATOM 513 N N . ILE A 1 60 ? 28.904 -13.229 -16.707 1.00 85.38 60 ILE A N 1
ATOM 514 C CA . ILE A 1 60 ? 28.635 -13.592 -18.108 1.00 85.38 60 ILE A CA 1
ATOM 515 C C . ILE A 1 60 ? 29.286 -12.585 -19.069 1.00 85.38 60 ILE A C 1
ATOM 517 O O . ILE A 1 60 ? 29.837 -12.969 -20.099 1.00 85.38 60 ILE A O 1
ATOM 521 N N . CYS A 1 61 ? 29.251 -11.290 -18.735 1.00 83.25 61 CYS A N 1
ATOM 522 C CA . CYS A 1 61 ? 29.845 -10.239 -19.566 1.00 83.25 61 CYS A CA 1
ATOM 523 C C . CYS A 1 61 ? 31.371 -10.085 -19.405 1.00 83.25 61 CYS A C 1
ATOM 525 O O . CYS A 1 61 ? 31.933 -9.184 -20.030 1.00 83.25 61 CYS A O 1
ATOM 527 N N . SER A 1 62 ? 32.023 -10.864 -18.536 1.00 73.19 62 SER A N 1
ATOM 528 C CA . SER A 1 62 ? 33.484 -10.848 -18.352 1.00 73.19 62 SER A CA 1
ATOM 529 C C . SER A 1 62 ? 34.200 -11.930 -19.162 1.00 73.19 62 SER A C 1
ATOM 531 O O . SER A 1 62 ? 35.408 -11.836 -19.340 1.00 73.19 62 SER A O 1
ATOM 533 N N . ASP A 1 63 ? 33.476 -12.927 -19.672 1.00 67.81 63 ASP A N 1
ATOM 534 C CA . ASP A 1 63 ? 34.005 -13.874 -20.651 1.00 67.81 63 ASP A CA 1
ATOM 535 C C . ASP A 1 63 ? 34.026 -13.197 -22.038 1.00 67.81 63 ASP A C 1
ATOM 537 O O . ASP A 1 63 ? 32.995 -12.763 -22.566 1.00 67.81 63 ASP A O 1
ATOM 541 N N . GLU A 1 64 ? 35.227 -13.038 -22.607 1.00 56.69 64 GLU A N 1
ATOM 542 C CA . GLU A 1 64 ? 35.461 -12.355 -23.888 1.00 56.69 64 GLU A CA 1
ATOM 543 C C . GLU A 1 64 ? 34.694 -13.011 -25.048 1.00 56.69 64 GLU A C 1
ATOM 545 O O . GLU A 1 64 ? 34.353 -12.333 -26.021 1.00 56.69 64 GLU A O 1
ATOM 550 N N . LYS A 1 65 ? 34.329 -14.297 -24.926 1.00 56.34 65 LYS A N 1
ATOM 551 C CA . LYS A 1 65 ? 33.528 -15.019 -25.926 1.00 56.34 65 LYS A CA 1
ATOM 552 C C . LYS A 1 65 ? 32.032 -14.666 -25.893 1.00 56.34 65 LYS A C 1
ATOM 554 O O . LYS A 1 65 ? 31.344 -14.930 -26.874 1.00 56.34 65 LYS A O 1
ATOM 559 N N . THR A 1 66 ? 31.515 -14.042 -24.827 1.00 54.91 66 THR A N 1
ATOM 560 C CA . THR A 1 66 ? 30.084 -13.680 -24.651 1.00 54.91 66 THR A CA 1
ATOM 561 C C . THR A 1 66 ? 29.771 -12.197 -24.892 1.00 54.91 66 THR A C 1
ATOM 563 O O . THR A 1 66 ? 28.598 -11.798 -24.937 1.00 54.91 66 THR A O 1
ATOM 566 N N . LEU A 1 67 ? 30.789 -11.363 -25.126 1.00 56.22 67 LEU A N 1
ATOM 567 C CA . LEU A 1 67 ? 30.677 -9.934 -25.465 1.00 56.22 67 LEU A CA 1
ATOM 568 C C . LEU A 1 67 ? 30.206 -9.676 -26.917 1.00 56.22 67 LEU A C 1
ATOM 570 O O . LEU A 1 67 ? 30.484 -8.635 -27.504 1.00 56.22 67 LEU A O 1
ATOM 574 N N . CYS A 1 68 ? 29.430 -10.589 -27.508 1.00 52.19 68 CYS A N 1
ATOM 575 C CA . CYS A 1 68 ? 29.045 -10.543 -28.923 1.00 52.19 68 CYS A CA 1
ATOM 576 C C . CYS A 1 68 ? 27.967 -9.496 -29.277 1.00 52.19 68 CYS A C 1
ATOM 578 O O . CYS A 1 68 ? 27.707 -9.272 -30.458 1.00 52.19 68 CYS A O 1
ATOM 580 N N . LYS A 1 69 ? 27.308 -8.843 -28.301 1.00 64.31 69 LYS A N 1
ATOM 581 C CA . LYS A 1 69 ? 26.247 -7.844 -28.560 1.00 64.31 69 LYS A CA 1
ATOM 582 C C . LYS A 1 69 ? 26.489 -6.533 -27.811 1.00 64.31 69 LYS A C 1
ATOM 584 O O . LYS A 1 69 ? 26.601 -6.507 -26.587 1.00 64.31 69 LYS A O 1
ATOM 589 N N . ARG A 1 70 ? 26.419 -5.402 -28.527 1.00 65.81 70 ARG A N 1
ATOM 590 C CA . ARG A 1 70 ? 26.514 -4.033 -27.963 1.00 65.81 70 ARG A CA 1
ATOM 591 C C . ARG A 1 70 ? 25.475 -3.752 -26.856 1.00 65.81 70 ARG A C 1
ATOM 593 O O . ARG A 1 70 ? 25.694 -2.910 -25.981 1.00 65.81 70 ARG A O 1
ATOM 600 N N . SER A 1 71 ? 24.349 -4.471 -26.863 1.00 78.44 71 SER A N 1
ATOM 601 C CA . SER A 1 71 ? 23.335 -4.431 -25.803 1.00 78.44 71 SER A CA 1
ATOM 602 C C . SER A 1 71 ? 23.808 -5.050 -24.483 1.00 78.44 71 SER A C 1
ATOM 604 O O . SER A 1 71 ? 23.414 -4.543 -23.437 1.00 78.44 71 SER A O 1
ATOM 606 N N . HIS A 1 72 ? 24.672 -6.072 -24.495 1.00 86.88 72 HIS A N 1
ATOM 607 C CA . HIS A 1 72 ? 25.166 -6.727 -23.274 1.00 86.88 72 HIS A CA 1
ATOM 608 C C . HIS A 1 72 ? 26.111 -5.814 -22.498 1.00 86.88 72 HIS A C 1
ATOM 610 O O . HIS A 1 72 ? 25.917 -5.619 -21.302 1.00 86.88 72 HIS A O 1
ATOM 616 N N . LEU A 1 73 ? 27.042 -5.139 -23.188 1.00 87.94 73 LEU A N 1
ATOM 617 C CA . LEU A 1 73 ? 27.875 -4.103 -22.567 1.00 87.94 73 LEU A CA 1
ATOM 618 C C . LEU A 1 73 ? 27.006 -3.004 -21.941 1.00 87.94 73 LEU A C 1
ATOM 620 O O . LEU A 1 73 ? 27.230 -2.589 -20.806 1.00 87.94 73 LEU A O 1
ATOM 624 N N . SER A 1 74 ? 25.966 -2.569 -22.657 1.00 91.69 74 SER A N 1
ATOM 625 C CA . SER A 1 74 ? 25.020 -1.577 -22.142 1.00 91.69 74 SER A CA 1
ATOM 626 C C . SER A 1 74 ? 24.299 -2.065 -20.879 1.00 91.69 74 SER A C 1
ATOM 628 O O . SER A 1 74 ? 24.187 -1.310 -19.914 1.00 91.69 74 SER A O 1
ATOM 630 N N . ILE A 1 75 ? 23.840 -3.320 -20.856 1.00 93.12 75 ILE A N 1
ATOM 631 C CA . ILE A 1 75 ? 23.201 -3.939 -19.687 1.00 93.12 75 ILE A CA 1
ATOM 632 C C . ILE A 1 75 ? 24.187 -4.051 -18.517 1.00 93.12 75 ILE A C 1
ATOM 634 O O . ILE A 1 75 ? 23.830 -3.649 -17.409 1.00 93.12 75 ILE A O 1
ATOM 638 N N . LYS A 1 76 ? 25.428 -4.497 -18.757 1.00 93.00 76 LYS A N 1
ATOM 639 C CA . LYS A 1 76 ? 26.496 -4.559 -17.745 1.00 93.00 76 LYS A CA 1
ATOM 640 C C . LYS A 1 76 ? 26.716 -3.192 -17.102 1.00 93.00 76 LYS A C 1
ATOM 642 O O . LYS A 1 76 ? 26.635 -3.066 -15.882 1.00 93.00 76 LYS A O 1
ATOM 647 N N . MET A 1 77 ? 26.899 -2.145 -17.908 1.00 93.6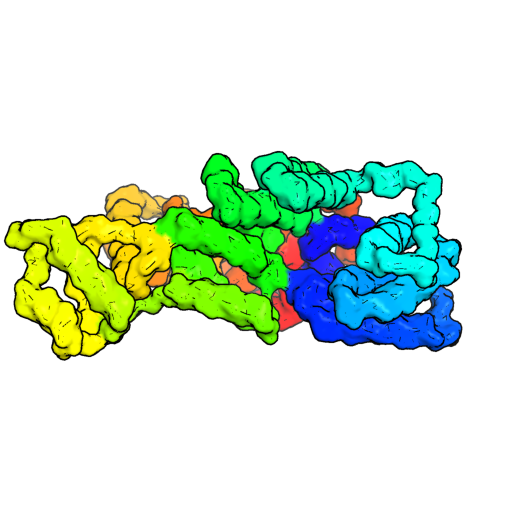2 77 MET A N 1
ATOM 648 C CA . MET A 1 77 ? 27.110 -0.785 -17.396 1.00 93.62 77 MET A CA 1
ATOM 649 C C . MET A 1 77 ? 25.894 -0.273 -16.607 1.00 93.62 77 MET A C 1
ATOM 651 O O . MET A 1 77 ? 26.040 0.357 -15.561 1.00 93.62 77 MET A O 1
ATOM 655 N N . LEU A 1 78 ? 24.675 -0.591 -17.048 1.00 93.94 78 LEU A N 1
ATOM 656 C CA . LEU A 1 78 ? 23.445 -0.243 -16.328 1.00 93.94 78 LEU A CA 1
ATOM 657 C C . LEU A 1 78 ? 23.251 -1.027 -15.020 1.00 93.94 78 LEU A C 1
ATOM 659 O O . LEU A 1 78 ? 22.602 -0.508 -14.102 1.00 93.94 78 LEU A O 1
ATOM 663 N N . ALA A 1 79 ? 23.758 -2.257 -14.937 1.00 94.19 79 ALA A N 1
ATOM 664 C CA . ALA A 1 79 ? 23.775 -3.060 -13.718 1.00 94.19 79 ALA A CA 1
ATOM 665 C C . ALA A 1 79 ? 24.790 -2.493 -12.717 1.00 94.19 79 ALA A C 1
ATOM 667 O O . ALA A 1 79 ? 24.434 -2.245 -11.566 1.00 94.19 79 ALA A O 1
ATOM 668 N N . LEU A 1 80 ? 25.998 -2.159 -13.178 1.00 93.50 80 LEU A N 1
ATOM 669 C CA . LEU A 1 80 ? 27.037 -1.501 -12.381 1.00 93.50 80 LEU A CA 1
ATOM 670 C C . LEU A 1 80 ? 26.566 -0.162 -11.801 1.00 93.50 80 LEU A C 1
ATOM 672 O O . LEU A 1 80 ? 26.690 0.055 -10.598 1.00 93.50 80 LEU A O 1
ATOM 676 N N . VAL A 1 81 ? 25.924 0.689 -12.612 1.00 91.88 81 VAL A N 1
ATOM 677 C CA . VAL A 1 81 ? 25.302 1.947 -12.151 1.00 91.88 81 VAL A CA 1
ATOM 678 C C . VAL A 1 81 ? 24.301 1.717 -11.012 1.00 91.88 81 VAL A C 1
ATOM 680 O O . VAL A 1 81 ? 24.220 2.499 -10.060 1.00 91.88 81 VAL A O 1
ATOM 683 N N . ARG A 1 82 ? 23.500 0.649 -11.093 1.00 90.31 82 ARG A N 1
ATOM 684 C CA . ARG A 1 82 ? 22.533 0.318 -10.038 1.00 90.31 82 ARG A CA 1
ATOM 685 C C . ARG A 1 82 ? 23.224 -0.250 -8.800 1.00 90.31 82 ARG A C 1
ATOM 687 O O . ARG A 1 82 ? 22.834 0.130 -7.697 1.00 90.31 82 ARG A O 1
ATOM 694 N N . LYS A 1 83 ? 24.242 -1.099 -8.981 1.00 91.62 83 LYS A N 1
ATOM 695 C CA . LYS A 1 83 ? 25.077 -1.660 -7.908 1.00 91.62 83 LYS A CA 1
ATOM 696 C C . LYS A 1 83 ? 25.722 -0.538 -7.098 1.00 91.62 83 LYS A C 1
ATOM 698 O O . LYS A 1 83 ? 25.531 -0.476 -5.888 1.00 91.62 83 LYS A O 1
ATOM 703 N N . SER A 1 84 ? 26.380 0.411 -7.765 1.00 89.38 84 SER A N 1
ATOM 704 C CA . SER A 1 84 ? 27.039 1.547 -7.110 1.00 89.38 84 SER A CA 1
ATOM 705 C C . SER A 1 84 ? 26.064 2.435 -6.344 1.00 89.38 84 SER A C 1
ATOM 707 O O . SER A 1 84 ? 26.406 2.947 -5.285 1.00 89.38 84 SER A O 1
ATOM 709 N N . ALA A 1 85 ? 24.836 2.614 -6.845 1.00 82.88 85 ALA A N 1
ATOM 710 C CA . ALA A 1 85 ? 23.827 3.401 -6.141 1.00 82.88 85 ALA A CA 1
ATOM 711 C C . ALA A 1 85 ? 23.454 2.780 -4.781 1.00 82.88 85 ALA A C 1
ATOM 713 O O . ALA A 1 85 ? 23.308 3.519 -3.808 1.00 82.88 85 ALA A O 1
ATOM 714 N N . LEU A 1 86 ? 23.347 1.448 -4.700 1.00 82.94 86 LEU A N 1
ATOM 715 C CA . LEU A 1 86 ? 23.066 0.732 -3.448 1.00 82.94 86 LEU A CA 1
ATOM 716 C C . LEU A 1 86 ? 24.295 0.607 -2.541 1.00 82.94 86 LEU A C 1
ATOM 718 O O . LEU A 1 86 ? 24.150 0.641 -1.325 1.00 82.94 86 LEU A O 1
ATOM 722 N N . LEU A 1 87 ? 25.495 0.511 -3.118 1.00 83.81 87 LEU A N 1
ATOM 723 C CA . LEU A 1 87 ? 26.748 0.443 -2.364 1.00 83.81 87 LEU A CA 1
ATOM 724 C C . LEU A 1 87 ? 27.245 1.806 -1.865 1.00 83.81 87 LEU A C 1
ATOM 726 O O . LEU A 1 87 ? 28.215 1.829 -1.123 1.00 83.81 87 LEU A O 1
ATOM 730 N N . SER A 1 88 ? 26.609 2.927 -2.232 1.00 68.38 88 SER A N 1
ATOM 731 C CA . SER A 1 88 ? 27.132 4.295 -2.024 1.00 68.38 88 SER A CA 1
ATOM 732 C C . SER A 1 88 ? 27.288 4.788 -0.566 1.00 68.38 88 SER A C 1
ATOM 734 O O . SER A 1 88 ? 27.397 5.993 -0.341 1.00 68.38 88 SER A O 1
ATOM 736 N N . ASN A 1 89 ? 27.342 3.883 0.413 1.00 63.94 89 ASN A N 1
ATOM 737 C CA . ASN A 1 89 ? 27.725 4.148 1.799 1.00 63.94 89 ASN A CA 1
ATOM 738 C C . ASN A 1 89 ? 29.258 4.097 1.964 1.00 63.94 89 ASN A C 1
ATOM 740 O O . ASN A 1 89 ? 29.951 3.434 1.193 1.00 63.94 89 ASN A O 1
ATOM 744 N N . LYS A 1 90 ? 29.790 4.778 2.993 1.00 60.16 90 LYS A N 1
ATOM 745 C CA . LYS A 1 90 ? 31.244 4.949 3.213 1.00 60.16 90 LYS A CA 1
ATOM 746 C C . LYS A 1 90 ? 32.036 3.634 3.285 1.00 60.16 90 LYS A C 1
ATOM 748 O O . LYS A 1 90 ? 33.181 3.615 2.854 1.00 60.16 90 LYS A O 1
ATOM 753 N N . GLU A 1 91 ? 31.427 2.557 3.777 1.00 69.19 91 GLU A N 1
ATOM 754 C CA . GLU A 1 91 ? 32.074 1.246 3.959 1.00 69.19 91 GLU A CA 1
ATOM 755 C C . GLU A 1 91 ? 32.468 0.561 2.641 1.00 69.19 91 GLU A C 1
ATOM 757 O O . GLU A 1 91 ? 33.421 -0.205 2.625 1.00 69.19 91 GLU A O 1
ATOM 762 N N . ASN A 1 92 ? 31.808 0.874 1.518 1.00 80.69 92 ASN A N 1
ATOM 763 C CA . ASN A 1 92 ? 32.087 0.235 0.222 1.00 80.69 92 ASN A CA 1
ATOM 764 C C . ASN A 1 92 ? 32.806 1.178 -0.757 1.00 80.69 92 ASN A C 1
ATOM 766 O O . ASN A 1 92 ? 32.665 1.042 -1.976 1.00 80.69 92 ASN A O 1
ATOM 770 N N . LYS A 1 93 ? 33.535 2.183 -0.249 1.00 82.12 93 LYS A N 1
ATOM 771 C CA . LYS A 1 93 ? 34.158 3.233 -1.076 1.00 82.12 93 LYS A CA 1
ATOM 772 C C . LYS A 1 93 ? 35.04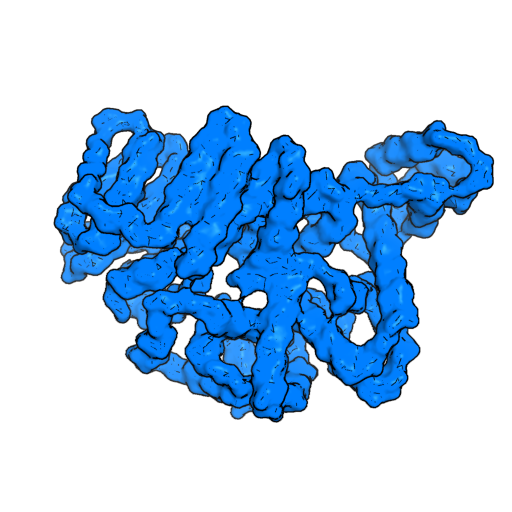3 2.650 -2.185 1.00 82.12 93 LYS A C 1
ATOM 774 O O . LYS A 1 93 ? 34.928 3.078 -3.331 1.00 82.12 93 LYS A O 1
ATOM 779 N N . GLU A 1 94 ? 35.872 1.660 -1.866 1.00 86.06 94 GLU A N 1
ATOM 780 C CA . GLU A 1 94 ? 36.786 1.021 -2.823 1.00 86.06 94 GLU A CA 1
ATOM 781 C C . GLU A 1 94 ? 36.049 0.312 -3.964 1.00 86.06 94 GLU A C 1
ATOM 783 O O . GLU A 1 94 ? 36.387 0.490 -5.136 1.00 86.06 94 GLU A O 1
ATOM 788 N N . ASP A 1 95 ? 34.995 -0.441 -3.649 1.00 86.56 95 ASP A N 1
ATOM 789 C CA . ASP A 1 95 ? 34.190 -1.133 -4.657 1.00 86.56 95 ASP A CA 1
ATOM 790 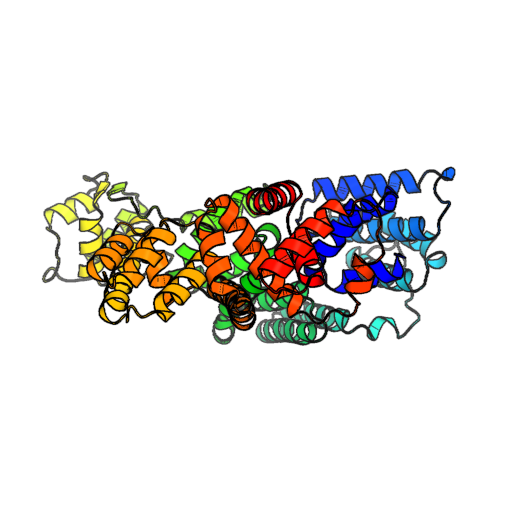C C . ASP A 1 95 ? 33.472 -0.146 -5.575 1.00 86.56 95 ASP A C 1
ATOM 792 O O . ASP A 1 95 ? 33.415 -0.338 -6.791 1.00 86.56 95 ASP A O 1
ATOM 796 N N . VAL A 1 96 ? 32.975 0.961 -5.022 1.00 87.56 96 VAL A N 1
ATOM 797 C CA . VAL A 1 96 ? 32.355 2.023 -5.819 1.00 87.56 96 VAL A CA 1
ATOM 798 C C . VAL A 1 96 ? 33.391 2.715 -6.719 1.00 87.56 96 VAL A C 1
ATOM 800 O O . VAL A 1 96 ? 33.064 3.037 -7.863 1.00 87.56 96 VAL A O 1
ATOM 803 N N . ILE A 1 97 ? 34.641 2.889 -6.270 1.00 89.06 97 ILE A N 1
ATOM 804 C CA . ILE A 1 97 ? 35.741 3.409 -7.104 1.00 89.06 97 ILE A CA 1
ATOM 805 C C . ILE A 1 97 ? 36.068 2.443 -8.251 1.00 89.06 97 ILE A C 1
ATOM 807 O O . ILE A 1 97 ? 36.219 2.890 -9.392 1.00 89.06 97 ILE A O 1
ATOM 811 N N . LYS A 1 98 ? 36.134 1.129 -7.995 1.00 90.69 98 LYS A N 1
ATOM 812 C CA . LYS A 1 98 ? 36.339 0.112 -9.046 1.00 90.69 98 LYS A CA 1
ATOM 813 C C . LYS A 1 98 ? 35.230 0.177 -10.095 1.00 90.69 98 LYS A C 1
ATOM 815 O O . LYS A 1 98 ? 35.522 0.277 -11.287 1.00 90.69 98 LYS A O 1
ATOM 820 N N . ILE A 1 99 ? 33.970 0.232 -9.650 1.00 91.56 99 ILE A N 1
ATOM 821 C CA . ILE A 1 99 ? 32.812 0.405 -10.538 1.00 91.56 99 ILE A CA 1
ATOM 822 C C . ILE A 1 99 ? 32.948 1.695 -11.358 1.00 91.56 99 ILE A C 1
ATOM 824 O O . ILE A 1 99 ? 32.732 1.681 -12.567 1.00 91.56 99 ILE A O 1
ATOM 828 N N . TYR A 1 100 ? 33.330 2.812 -10.732 1.00 91.44 100 TYR A N 1
ATOM 829 C CA . TYR A 1 100 ? 33.505 4.087 -11.428 1.00 91.44 100 TYR A CA 1
ATOM 830 C C . TYR A 1 100 ? 34.552 3.999 -12.546 1.00 91.44 100 TYR A C 1
ATOM 832 O O . TYR A 1 100 ? 34.299 4.450 -13.666 1.00 91.44 100 TYR A O 1
ATOM 840 N N . LYS A 1 101 ? 35.719 3.409 -12.255 1.00 90.88 101 LYS A N 1
ATOM 841 C CA . LYS A 1 101 ? 36.797 3.208 -13.234 1.00 90.88 101 LYS A CA 1
ATOM 842 C C . LYS A 1 101 ? 36.314 2.344 -14.406 1.00 90.88 101 LYS A C 1
ATOM 844 O O . LYS A 1 101 ? 36.535 2.710 -15.559 1.00 90.88 101 LYS A O 1
ATOM 849 N N . GLU A 1 102 ? 35.569 1.273 -14.135 1.00 91.44 102 GLU A N 1
ATOM 850 C CA . GLU A 1 102 ? 34.998 0.414 -15.180 1.00 91.44 102 GLU A CA 1
ATOM 851 C C . GLU A 1 102 ? 33.970 1.145 -16.063 1.00 91.44 102 GLU A C 1
ATOM 853 O O . GLU A 1 102 ? 34.037 1.052 -17.295 1.00 91.44 102 GLU A O 1
ATOM 858 N N . LEU A 1 103 ? 33.059 1.918 -15.454 1.00 92.06 103 LEU A N 1
ATOM 859 C CA . LEU A 1 103 ? 32.092 2.751 -16.180 1.00 92.06 103 LEU A CA 1
ATOM 860 C C . LEU A 1 103 ? 32.802 3.760 -17.090 1.00 92.06 103 LEU A C 1
ATOM 862 O O . LEU A 1 103 ? 32.381 3.964 -18.228 1.00 92.06 103 LEU A O 1
ATOM 866 N N . ARG A 1 104 ? 33.888 4.372 -16.601 1.00 90.00 104 ARG A N 1
ATOM 867 C CA . ARG A 1 104 ? 34.671 5.362 -17.347 1.00 90.00 104 ARG A CA 1
ATOM 868 C C . ARG A 1 104 ? 35.367 4.748 -18.556 1.00 90.00 104 ARG A C 1
ATOM 870 O O . ARG A 1 104 ? 35.247 5.292 -19.651 1.00 90.00 104 ARG A O 1
ATOM 877 N N . ASN A 1 105 ? 36.041 3.615 -18.369 1.00 89.81 105 ASN A N 1
ATOM 878 C CA . ASN A 1 105 ? 36.794 2.944 -19.432 1.00 89.81 105 ASN A CA 1
ATOM 879 C C . ASN A 1 105 ? 35.891 2.517 -20.598 1.00 89.81 105 ASN A C 1
ATOM 881 O O . ASN A 1 105 ? 36.298 2.575 -21.754 1.00 89.81 105 ASN A O 1
ATOM 885 N N . ASN A 1 106 ? 34.640 2.150 -20.308 1.00 88.69 106 ASN A N 1
ATOM 886 C CA . ASN A 1 106 ? 33.680 1.698 -21.316 1.00 88.69 106 ASN A CA 1
ATOM 887 C C . ASN A 1 106 ? 32.738 2.800 -21.823 1.00 88.69 106 ASN A C 1
ATOM 889 O O . ASN A 1 106 ? 31.915 2.544 -22.705 1.00 88.69 106 ASN A O 1
ATOM 893 N N . PHE A 1 107 ? 32.834 4.022 -21.293 1.00 88.19 107 PHE A N 1
ATOM 894 C CA . PHE A 1 107 ? 31.852 5.082 -21.526 1.00 88.19 107 PHE A CA 1
ATOM 895 C C . PHE A 1 107 ? 31.669 5.417 -23.012 1.00 88.19 107 PHE A C 1
ATOM 897 O O . PHE A 1 107 ? 30.539 5.549 -23.480 1.00 88.19 107 PHE A O 1
ATOM 904 N N . ASN A 1 108 ? 32.766 5.503 -23.770 1.00 86.50 108 ASN A N 1
ATOM 905 C CA . ASN A 1 108 ? 32.744 5.873 -25.190 1.00 86.50 108 ASN A CA 1
ATOM 906 C C . ASN A 1 108 ? 32.130 4.791 -26.093 1.00 86.50 108 ASN A C 1
ATOM 908 O O . ASN A 1 108 ? 31.627 5.105 -27.170 1.00 86.50 108 ASN A O 1
ATOM 912 N N . ASN A 1 109 ? 32.097 3.538 -25.636 1.00 87.31 109 ASN A N 1
ATOM 913 C CA . ASN A 1 109 ? 31.564 2.409 -26.405 1.00 87.31 109 ASN A CA 1
ATOM 914 C C . ASN A 1 109 ? 30.028 2.316 -26.316 1.00 87.31 109 ASN A C 1
ATOM 916 O O . ASN A 1 109 ? 29.369 1.627 -27.108 1.00 87.31 109 ASN A O 1
ATOM 920 N N . LEU A 1 110 ? 29.431 3.039 -25.367 1.00 88.38 110 LEU A N 1
ATOM 921 C CA . LEU A 1 110 ? 28.001 3.018 -25.103 1.00 88.38 110 LEU A CA 1
ATOM 922 C C . LEU A 1 110 ? 27.209 3.872 -26.105 1.00 88.38 110 LEU A C 1
ATOM 924 O O . LEU A 1 110 ? 27.643 4.956 -26.499 1.00 88.38 110 LEU A O 1
ATOM 928 N N . PRO A 1 111 ? 25.995 3.440 -26.483 1.00 88.81 111 PRO A N 1
ATOM 929 C CA . PRO A 1 111 ? 25.097 4.277 -27.265 1.00 88.81 111 PRO A CA 1
ATOM 930 C C . PRO A 1 111 ? 24.574 5.461 -26.433 1.00 88.81 111 PRO A C 1
ATOM 932 O O . PRO A 1 111 ? 24.451 5.379 -25.209 1.00 88.81 111 PRO A O 1
ATOM 935 N N . ASP A 1 112 ? 24.210 6.556 -27.101 1.00 85.19 112 ASP A N 1
ATOM 936 C CA . ASP A 1 112 ? 23.856 7.854 -26.494 1.00 85.19 112 ASP A CA 1
ATOM 937 C C . ASP A 1 112 ? 22.795 7.759 -25.399 1.00 85.19 112 ASP A C 1
ATOM 939 O O . ASP A 1 112 ? 22.914 8.368 -24.331 1.00 85.19 112 ASP A O 1
ATOM 943 N N . TYR A 1 113 ? 21.765 6.944 -25.633 1.00 84.81 113 TYR A N 1
ATOM 944 C CA . TYR A 1 113 ? 20.664 6.773 -24.689 1.00 84.81 113 TYR A CA 1
ATOM 945 C C . TYR A 1 113 ? 21.109 6.090 -23.381 1.00 84.81 113 TYR A C 1
ATOM 947 O O . TYR A 1 113 ? 20.507 6.330 -22.336 1.00 84.81 113 TYR A O 1
ATOM 955 N N . VAL A 1 114 ? 22.186 5.293 -23.409 1.00 88.81 114 VAL A N 1
ATOM 956 C CA . VAL A 1 114 ? 22.795 4.667 -22.220 1.00 88.81 114 VAL A CA 1
ATOM 957 C C . VAL A 1 114 ? 23.835 5.591 -21.599 1.00 88.81 114 VAL A C 1
ATOM 959 O O . VAL A 1 114 ? 23.808 5.780 -20.381 1.00 88.81 114 VAL A O 1
ATOM 962 N N . ARG A 1 115 ? 24.690 6.233 -22.416 1.00 87.50 115 ARG A N 1
ATOM 963 C CA . ARG A 1 115 ? 25.654 7.253 -21.953 1.00 87.50 115 ARG A CA 1
ATOM 964 C C . ARG A 1 115 ? 24.970 8.323 -21.117 1.00 87.50 115 ARG A C 1
ATOM 966 O O . ARG A 1 115 ? 25.489 8.711 -20.078 1.00 87.50 115 ARG A O 1
ATOM 973 N N . THR A 1 116 ? 23.760 8.713 -21.515 1.00 81.19 116 THR A N 1
ATOM 974 C CA . THR A 1 116 ? 22.933 9.674 -20.779 1.00 81.19 116 THR A CA 1
ATOM 975 C C . THR A 1 116 ? 22.680 9.258 -19.327 1.00 81.19 116 THR A C 1
ATOM 977 O O . THR A 1 116 ? 22.782 10.078 -18.416 1.00 81.19 116 THR A O 1
ATOM 980 N N . ILE A 1 117 ? 22.340 7.987 -19.098 1.00 84.00 117 ILE A N 1
ATOM 981 C CA . ILE A 1 117 ? 22.051 7.445 -17.762 1.00 84.00 117 ILE A CA 1
ATOM 982 C C . ILE A 1 117 ? 23.354 7.297 -16.972 1.00 84.00 117 ILE A C 1
ATOM 984 O O . ILE A 1 117 ? 23.440 7.754 -15.833 1.00 84.00 117 ILE A O 1
ATOM 988 N N . VAL A 1 118 ? 24.375 6.707 -17.600 1.00 88.50 118 VAL A N 1
ATOM 989 C CA . VAL A 1 118 ? 25.677 6.443 -16.974 1.00 88.50 118 VAL A CA 1
ATOM 990 C C . VAL A 1 118 ? 26.364 7.741 -16.547 1.00 88.50 118 VAL A C 1
ATOM 992 O O . VAL A 1 118 ? 26.813 7.823 -15.410 1.00 88.50 118 VAL A O 1
ATOM 995 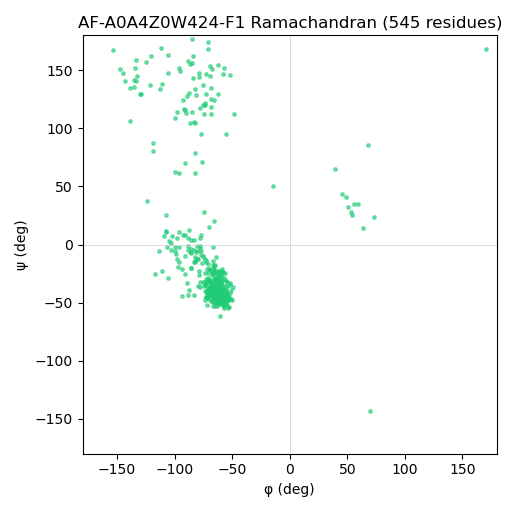N N . ALA A 1 119 ? 26.374 8.782 -17.385 1.00 84.62 119 ALA A N 1
ATOM 996 C CA . ALA A 1 119 ? 27.012 10.063 -17.071 1.00 84.62 119 ALA A CA 1
ATOM 997 C C . ALA A 1 119 ? 26.400 10.739 -15.835 1.00 84.62 119 ALA A C 1
ATOM 999 O O . ALA A 1 119 ? 27.128 11.200 -14.959 1.00 84.62 119 ALA A O 1
ATOM 1000 N N . ILE A 1 120 ? 25.063 10.760 -15.731 1.00 78.12 120 ILE A N 1
ATOM 1001 C CA . ILE A 1 120 ? 24.364 11.328 -14.565 1.00 78.12 120 ILE A CA 1
ATOM 1002 C C . ILE A 1 120 ? 24.741 10.554 -13.300 1.00 78.12 120 ILE A C 1
ATOM 1004 O O . ILE A 1 120 ? 25.049 11.149 -12.268 1.00 78.12 120 ILE A O 1
ATOM 1008 N N . SER A 1 121 ? 24.742 9.222 -13.375 1.00 82.94 121 SER A N 1
ATOM 1009 C CA . SER A 1 121 ? 25.119 8.382 -12.242 1.00 82.94 121 SER A CA 1
ATOM 1010 C C . SER A 1 121 ? 26.583 8.561 -11.849 1.00 82.94 121 SER A C 1
ATOM 1012 O O . SER A 1 121 ? 26.856 8.719 -10.665 1.00 82.94 121 SER A O 1
ATOM 1014 N N . MET A 1 122 ? 27.509 8.610 -12.807 1.00 85.75 122 MET A N 1
ATOM 1015 C CA . MET A 1 122 ? 28.925 8.869 -12.539 1.00 85.75 122 MET A CA 1
ATOM 1016 C C . MET A 1 122 ? 29.130 10.232 -11.878 1.00 85.75 122 MET A C 1
ATOM 1018 O O . MET A 1 122 ? 29.843 10.306 -10.884 1.00 85.75 122 MET A O 1
ATOM 1022 N N . LYS A 1 123 ? 28.448 11.288 -12.333 1.00 80.19 123 LYS A N 1
ATOM 1023 C CA . LYS A 1 123 ? 28.542 12.612 -11.702 1.00 80.19 123 LYS A CA 1
ATOM 1024 C C . LYS A 1 123 ? 28.087 12.588 -10.239 1.00 80.19 123 LYS A C 1
ATOM 1026 O O . LYS A 1 123 ? 28.776 13.107 -9.366 1.00 80.19 123 LYS A O 1
ATOM 1031 N N . ASN A 1 124 ? 26.977 11.899 -9.962 1.00 76.81 124 ASN A N 1
ATOM 1032 C CA . ASN A 1 124 ? 26.480 11.706 -8.597 1.00 76.81 124 ASN A CA 1
ATOM 1033 C C . ASN A 1 124 ? 27.436 10.875 -7.721 1.00 76.81 124 ASN A C 1
ATOM 1035 O O . ASN A 1 124 ? 27.495 11.081 -6.510 1.00 76.81 124 ASN A O 1
ATOM 1039 N N . LEU A 1 125 ? 28.153 9.907 -8.299 1.00 80.56 125 LEU A N 1
ATOM 1040 C CA . LEU A 1 125 ? 29.161 9.128 -7.574 1.00 80.56 125 LEU A CA 1
ATOM 1041 C C . LEU A 1 125 ? 30.407 9.966 -7.291 1.00 80.56 125 LEU A C 1
ATOM 1043 O O . LEU A 1 125 ? 30.878 9.964 -6.158 1.00 80.56 125 LEU A O 1
ATOM 1047 N N . TYR A 1 126 ? 30.898 10.715 -8.281 1.00 80.19 126 TYR A N 1
ATOM 1048 C CA . TYR A 1 126 ? 32.049 11.605 -8.137 1.00 80.19 126 TYR A CA 1
ATOM 1049 C C . TYR A 1 126 ? 31.843 12.593 -6.981 1.00 80.19 126 TYR A C 1
ATOM 1051 O O . TYR A 1 126 ? 32.674 12.655 -6.078 1.00 80.19 126 TYR A O 1
ATOM 1059 N N . SER A 1 127 ? 30.677 13.251 -6.924 1.00 73.00 127 SER A N 1
ATOM 1060 C CA . SER A 1 127 ? 30.344 14.183 -5.836 1.00 73.00 127 SER A CA 1
ATOM 1061 C C . SER A 1 127 ? 30.262 13.534 -4.451 1.00 73.00 127 SER A C 1
ATOM 1063 O O . SER A 1 127 ? 30.385 14.224 -3.448 1.00 73.00 127 SER A O 1
ATOM 1065 N N . LYS A 1 128 ? 29.993 12.224 -4.375 1.00 73.62 128 LYS A N 1
ATOM 1066 C CA . LYS A 1 128 ? 29.884 11.490 -3.104 1.00 73.62 128 LYS A CA 1
ATOM 1067 C C . LYS A 1 128 ? 31.215 10.914 -2.626 1.00 73.62 128 LYS A C 1
ATOM 1069 O O . LYS A 1 128 ? 31.395 10.749 -1.424 1.00 73.62 128 LYS A O 1
ATOM 1074 N N . LEU A 1 129 ? 32.090 10.519 -3.551 1.00 75.38 129 LEU A N 1
ATOM 1075 C CA . LEU A 1 129 ? 33.321 9.793 -3.234 1.00 75.38 129 LEU A CA 1
ATOM 1076 C C . LEU A 1 129 ? 34.439 10.699 -2.716 1.00 75.38 129 LEU A C 1
ATOM 1078 O O . LEU A 1 129 ? 35.290 10.190 -1.984 1.00 75.38 129 LEU A O 1
ATOM 1082 N N . ASP A 1 130 ? 34.426 11.981 -3.099 1.00 70.31 130 ASP A N 1
ATOM 1083 C CA . ASP A 1 130 ? 35.375 13.019 -2.669 1.00 70.31 130 ASP A CA 1
ATOM 1084 C C . ASP A 1 130 ? 36.816 12.479 -2.564 1.00 70.31 130 ASP A C 1
ATOM 1086 O O . ASP A 1 130 ? 37.369 12.245 -1.486 1.00 70.31 130 ASP A O 1
ATOM 1090 N N . THR A 1 131 ? 37.374 12.091 -3.714 1.00 71.62 131 THR A N 1
ATOM 1091 C CA . THR A 1 131 ? 38.699 11.465 -3.817 1.00 71.62 131 THR A CA 1
ATOM 1092 C C . THR A 1 131 ? 39.415 11.906 -5.088 1.00 71.62 131 THR A C 1
ATOM 1094 O O . THR A 1 131 ? 38.785 12.118 -6.123 1.00 71.62 131 THR A O 1
ATOM 1097 N N . LYS A 1 132 ? 40.749 11.994 -5.015 1.00 76.38 132 LYS A N 1
ATOM 1098 C CA . LYS A 1 132 ? 41.630 12.306 -6.152 1.00 76.38 132 LYS A CA 1
ATOM 1099 C C . LYS A 1 132 ? 41.845 11.115 -7.099 1.00 76.38 132 LYS A C 1
ATOM 1101 O O . LYS A 1 132 ? 42.419 11.286 -8.165 1.00 76.38 132 LYS A O 1
ATOM 1106 N N . GLU A 1 133 ? 41.391 9.914 -6.732 1.00 78.38 133 GLU A N 1
ATOM 1107 C CA . GLU A 1 133 ? 41.579 8.688 -7.528 1.00 78.38 133 GLU A CA 1
ATOM 1108 C C . GLU A 1 133 ? 40.721 8.602 -8.799 1.00 78.38 133 GLU A C 1
ATOM 1110 O O . GLU A 1 133 ? 40.921 7.714 -9.634 1.00 78.38 133 GLU A O 1
ATOM 1115 N N . ILE A 1 134 ? 39.725 9.475 -8.927 1.00 81.00 134 ILE A N 1
ATOM 1116 C CA . ILE A 1 134 ? 38.810 9.520 -10.063 1.00 81.00 134 ILE A CA 1
ATOM 1117 C C . ILE A 1 134 ? 38.677 10.966 -10.542 1.00 81.00 134 ILE A C 1
ATOM 1119 O O . ILE A 1 134 ? 38.668 11.891 -9.736 1.00 81.00 134 ILE A O 1
ATOM 1123 N N . ASN A 1 135 ? 38.537 11.165 -11.854 1.00 81.06 135 ASN A N 1
ATOM 1124 C CA . ASN A 1 135 ? 38.275 12.494 -12.416 1.00 81.06 135 ASN A CA 1
ATOM 1125 C C . ASN A 1 135 ? 36.822 12.562 -12.856 1.00 81.06 135 ASN A C 1
ATOM 1127 O O . ASN A 1 135 ? 36.293 11.558 -13.334 1.00 81.06 135 ASN A O 1
ATOM 1131 N N . ASP A 1 136 ? 36.233 13.752 -12.759 1.00 78.69 136 ASP A N 1
ATOM 1132 C CA . ASP A 1 136 ? 34.862 14.007 -13.189 1.00 78.69 136 ASP A CA 1
ATOM 1133 C C . ASP A 1 136 ? 34.637 13.666 -14.676 1.00 78.69 136 ASP A C 1
ATOM 1135 O O . ASP A 1 136 ? 35.542 13.744 -15.517 1.00 78.69 136 ASP A O 1
ATOM 1139 N N . VAL A 1 137 ? 33.399 13.302 -15.008 1.00 75.50 137 VAL A N 1
ATOM 1140 C CA . VAL A 1 137 ? 32.964 13.037 -16.382 1.00 75.50 137 VAL A CA 1
ATOM 1141 C C . VAL A 1 137 ? 32.379 14.306 -16.981 1.00 75.50 137 VAL A C 1
ATOM 1143 O O . VAL A 1 137 ? 31.407 14.873 -16.483 1.00 75.50 137 VAL A O 1
ATOM 1146 N N . ARG A 1 138 ? 32.920 14.721 -18.127 1.00 68.56 138 ARG A N 1
ATOM 1147 C CA . ARG A 1 138 ? 32.417 15.882 -18.863 1.00 68.56 138 ARG A CA 1
ATOM 1148 C C . ARG A 1 138 ? 31.089 15.549 -19.553 1.00 68.56 138 ARG A C 1
ATOM 1150 O O . ARG A 1 138 ? 31.012 14.628 -20.364 1.00 68.56 138 ARG A O 1
ATOM 1157 N N . ILE A 1 139 ? 30.040 16.308 -19.232 1.00 63.88 139 ILE A N 1
ATOM 1158 C CA . ILE A 1 139 ? 28.707 16.183 -19.841 1.00 63.88 139 ILE A CA 1
ATOM 1159 C C . ILE A 1 139 ? 28.582 17.235 -20.947 1.00 63.88 139 ILE A C 1
ATOM 1161 O O . ILE A 1 1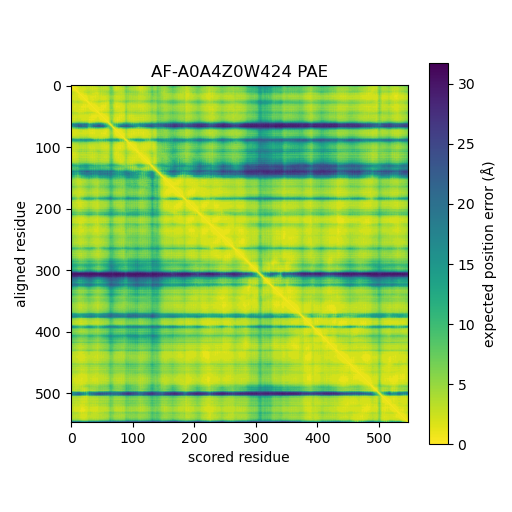39 ? 28.586 18.426 -20.661 1.00 63.88 139 ILE A O 1
ATOM 1165 N N . TRP A 1 140 ? 28.481 16.793 -22.203 1.00 54.12 140 TRP A N 1
ATOM 1166 C CA . TRP A 1 140 ? 28.635 17.659 -23.381 1.00 54.12 140 TRP A CA 1
ATOM 1167 C C . TRP A 1 140 ? 27.342 18.132 -24.058 1.00 54.12 140 TRP A C 1
ATOM 1169 O O . TRP A 1 140 ? 27.429 18.910 -24.998 1.00 54.12 140 TRP A O 1
ATOM 1179 N N . SER A 1 141 ? 26.149 17.680 -23.651 1.00 56.19 141 SER A N 1
ATOM 1180 C CA . SER A 1 141 ? 24.914 18.073 -24.356 1.00 56.19 141 SER A CA 1
ATOM 1181 C C . SER A 1 141 ? 23.862 18.700 -23.446 1.00 56.19 141 SER A C 1
ATOM 1183 O O . SER A 1 141 ? 23.845 18.496 -22.237 1.00 56.19 141 SER A O 1
ATOM 1185 N N . GLU A 1 142 ? 22.963 19.490 -24.027 1.00 56.41 142 GLU A N 1
ATOM 1186 C CA . GLU A 1 142 ? 21.800 20.048 -23.323 1.00 56.41 142 GLU A CA 1
ATOM 1187 C C . GLU A 1 142 ? 20.647 19.042 -23.204 1.00 56.41 142 GLU A C 1
ATOM 1189 O O . GLU A 1 142 ? 19.718 19.232 -22.417 1.00 56.41 142 GLU A O 1
ATOM 1194 N N . SER A 1 143 ? 20.710 17.928 -23.947 1.00 55.72 143 SER A N 1
ATOM 1195 C CA . SER A 1 143 ? 19.658 16.899 -23.971 1.00 55.72 143 SER A CA 1
ATOM 1196 C C . SER A 1 143 ? 19.373 16.288 -22.590 1.00 55.72 143 SER A C 1
ATOM 1198 O O . SER A 1 143 ? 18.261 15.832 -22.328 1.00 55.72 143 SER A O 1
ATOM 1200 N N . TYR A 1 144 ? 20.340 16.354 -21.670 1.00 52.81 144 TYR A N 1
ATOM 1201 C CA . TYR A 1 144 ? 20.228 15.852 -20.301 1.00 52.81 144 TYR A CA 1
ATOM 1202 C C . TYR A 1 144 ? 19.214 16.640 -19.451 1.00 52.81 144 TYR A C 1
ATOM 1204 O O . TYR A 1 144 ? 18.683 16.072 -18.497 1.00 52.81 144 TYR A O 1
ATOM 1212 N N . LYS A 1 145 ? 18.918 17.902 -19.811 1.00 54.59 145 LYS A N 1
ATOM 1213 C CA . LYS A 1 145 ? 17.976 18.795 -19.108 1.00 54.59 145 LYS A CA 1
ATOM 1214 C C . LYS A 1 145 ? 16.530 18.722 -19.632 1.00 54.59 145 LYS A C 1
ATOM 1216 O O . LYS A 1 145 ? 15.639 19.267 -18.997 1.00 54.59 145 LYS A O 1
ATOM 1221 N N . LYS A 1 146 ? 16.276 18.052 -20.767 1.00 59.75 146 LYS A N 1
ATOM 1222 C CA . LYS A 1 146 ? 14.960 18.052 -21.452 1.00 59.75 146 LYS A CA 1
ATOM 1223 C C . LYS A 1 146 ? 13.986 16.956 -20.987 1.00 59.75 146 LYS A C 1
ATOM 1225 O O . LYS A 1 146 ? 12.854 16.902 -21.457 1.00 59.75 146 LYS A O 1
ATOM 1230 N N . ASP A 1 147 ? 14.408 16.057 -20.097 1.00 64.69 147 ASP A N 1
ATOM 1231 C CA . ASP A 1 147 ? 13.571 14.942 -19.641 1.00 64.69 147 ASP A CA 1
ATOM 1232 C C . ASP A 1 147 ? 12.691 15.375 -18.463 1.00 64.69 147 ASP A C 1
ATOM 1234 O O . ASP A 1 147 ? 13.176 15.492 -17.338 1.00 64.69 147 ASP A O 1
ATOM 1238 N N . LYS A 1 148 ? 11.394 15.594 -18.710 1.00 65.12 148 LYS A N 1
ATOM 1239 C CA . LYS A 1 148 ? 10.429 15.999 -17.671 1.00 65.12 148 LYS A CA 1
ATOM 1240 C C . LYS A 1 148 ? 10.418 15.046 -16.470 1.00 65.12 148 LYS A C 1
ATOM 1242 O O . LYS A 1 148 ? 10.282 15.504 -15.344 1.00 65.12 148 LYS A O 1
ATOM 1247 N N . SER A 1 149 ? 10.674 13.746 -16.675 1.00 63.56 149 SER A N 1
ATOM 1248 C CA . SER A 1 149 ? 10.764 12.779 -15.570 1.00 63.56 149 SER A CA 1
ATOM 1249 C C . SER A 1 149 ? 11.965 13.010 -14.647 1.00 63.56 149 SER A C 1
ATOM 1251 O O . SER A 1 149 ? 12.030 12.397 -13.591 1.00 63.56 149 SER A O 1
ATOM 1253 N N . LYS A 1 150 ? 12.950 13.819 -15.058 1.00 70.81 150 LYS A N 1
ATOM 1254 C CA . LYS A 1 150 ? 14.128 14.189 -14.260 1.00 70.81 150 LYS A CA 1
ATOM 1255 C C . LYS A 1 150 ? 13.964 15.535 -13.561 1.00 70.81 150 LYS A C 1
ATOM 1257 O O . LYS A 1 150 ? 14.683 15.769 -12.594 1.00 70.81 150 LYS A O 1
ATOM 1262 N N . LEU A 1 151 ? 13.042 16.384 -14.025 1.00 74.06 151 LEU A N 1
ATOM 1263 C CA . LEU A 1 151 ? 12.787 17.699 -13.435 1.00 74.06 151 LEU A CA 1
ATOM 1264 C C . LEU A 1 151 ? 12.386 17.560 -11.963 1.00 74.06 151 LEU A C 1
ATOM 1266 O O . LEU A 1 151 ? 13.017 18.167 -11.108 1.00 74.06 151 LEU A O 1
ATOM 1270 N N . SER A 1 152 ? 11.469 16.639 -11.660 1.00 80.62 152 SER A N 1
ATOM 1271 C CA . SER A 1 152 ? 11.050 16.374 -10.282 1.00 80.62 152 SER A CA 1
ATOM 1272 C C . SER A 1 152 ? 12.198 15.939 -9.372 1.00 80.62 152 SER A C 1
ATOM 1274 O O . SER A 1 152 ? 12.290 16.385 -8.233 1.00 80.62 152 SER A O 1
ATOM 1276 N N . PHE A 1 153 ? 13.130 15.119 -9.868 1.00 80.44 153 PHE A N 1
ATOM 1277 C CA . PHE A 1 153 ? 14.303 14.715 -9.090 1.00 80.44 153 PHE A CA 1
ATOM 1278 C C . PHE A 1 153 ? 15.310 15.852 -8.879 1.00 80.44 153 PHE A C 1
ATOM 1280 O O . PHE A 1 153 ? 15.996 15.848 -7.855 1.00 80.44 153 PHE A O 1
ATOM 1287 N N . LEU A 1 154 ? 15.401 16.817 -9.802 1.00 80.06 154 LEU A N 1
ATOM 1288 C CA . LEU A 1 154 ? 16.167 18.049 -9.583 1.00 80.06 154 LEU A CA 1
ATOM 1289 C C . LEU A 1 154 ? 15.506 18.890 -8.486 1.00 80.06 154 LEU A C 1
ATOM 1291 O O . LEU A 1 154 ? 16.179 19.250 -7.523 1.00 80.06 154 LEU A O 1
ATOM 1295 N N . THR A 1 155 ? 14.186 19.074 -8.551 1.00 88.00 155 THR A N 1
ATOM 1296 C CA . THR A 1 155 ? 13.402 19.762 -7.514 1.00 88.00 155 THR A CA 1
ATOM 1297 C C . THR A 1 155 ? 13.545 19.075 -6.146 1.00 88.00 155 THR A C 1
ATOM 1299 O O . THR A 1 155 ? 13.728 19.738 -5.128 1.00 88.00 155 THR A O 1
ATOM 1302 N N . PHE A 1 156 ? 13.574 17.737 -6.090 1.00 88.75 156 PHE A N 1
ATOM 1303 C CA . PHE A 1 156 ? 13.851 16.996 -4.850 1.00 88.75 156 PHE A CA 1
ATOM 1304 C C . PHE A 1 156 ? 15.280 17.190 -4.331 1.00 88.75 156 PHE A C 1
ATOM 1306 O O . PHE A 1 156 ? 15.507 17.143 -3.121 1.00 88.75 156 PHE A O 1
ATOM 1313 N N . ALA A 1 157 ? 16.265 17.361 -5.215 1.00 81.00 157 ALA A N 1
ATOM 1314 C CA . ALA A 1 157 ? 17.636 17.647 -4.805 1.00 81.00 157 ALA A CA 1
ATOM 1315 C C . ALA A 1 157 ? 17.749 19.059 -4.207 1.00 81.00 157 ALA A C 1
ATOM 1317 O O . ALA A 1 157 ? 18.393 19.228 -3.170 1.00 81.00 157 ALA A O 1
ATOM 1318 N N . GLU A 1 158 ? 17.070 20.040 -4.803 1.00 85.88 158 GLU A N 1
ATOM 1319 C CA . GLU A 1 158 ? 16.937 21.393 -4.251 1.00 85.88 158 GLU A CA 1
ATOM 1320 C C . GLU A 1 158 ? 16.229 21.372 -2.893 1.00 85.88 158 GLU A C 1
ATOM 1322 O O . GLU A 1 158 ? 16.743 21.935 -1.929 1.00 85.88 158 GLU A O 1
ATOM 1327 N N . ALA A 1 159 ? 15.126 20.627 -2.770 1.00 92.69 159 ALA A N 1
ATOM 1328 C CA . ALA A 1 159 ? 14.425 20.439 -1.502 1.00 92.69 159 ALA A CA 1
ATOM 1329 C C . ALA A 1 159 ? 15.368 19.928 -0.402 1.00 92.69 159 ALA A C 1
ATOM 1331 O O . ALA A 1 159 ? 15.423 20.494 0.687 1.00 92.69 159 ALA A O 1
ATOM 1332 N N . LYS A 1 160 ? 16.178 18.902 -0.695 1.00 87.56 160 LYS A N 1
ATOM 1333 C CA . LYS A 1 160 ? 17.172 18.368 0.252 1.00 87.56 160 LYS A CA 1
ATOM 1334 C C . LYS A 1 160 ? 18.226 19.398 0.646 1.00 87.56 160 LYS A C 1
ATOM 1336 O O . LYS A 1 160 ? 18.639 19.412 1.803 1.00 87.56 160 LYS A O 1
ATOM 1341 N N . LYS A 1 161 ? 18.659 20.251 -0.285 1.00 87.12 161 LYS A N 1
ATOM 1342 C CA . LYS A 1 161 ? 19.585 21.350 0.016 1.00 87.12 161 LYS A CA 1
ATOM 1343 C C . LYS A 1 161 ? 18.958 22.328 1.013 1.00 87.12 161 LYS A C 1
ATOM 1345 O O . LYS A 1 161 ? 19.602 22.657 2.004 1.00 87.12 161 LYS A O 1
ATOM 1350 N N . GLU A 1 162 ? 17.697 22.707 0.812 1.00 95.31 162 GLU A N 1
ATOM 1351 C CA . GLU A 1 162 ? 16.963 23.566 1.750 1.00 95.31 162 GLU A CA 1
ATOM 1352 C C . GLU A 1 162 ? 16.788 22.908 3.127 1.00 95.31 162 GLU A C 1
ATOM 1354 O O . GLU A 1 162 ? 17.051 23.547 4.145 1.00 95.31 162 GLU A O 1
ATOM 1359 N N . ILE A 1 163 ? 16.447 21.614 3.185 1.00 93.56 163 ILE A N 1
ATOM 1360 C CA . ILE A 1 163 ? 16.384 20.861 4.451 1.00 93.56 163 ILE A CA 1
ATOM 1361 C C . ILE A 1 163 ? 17.737 20.874 5.175 1.00 93.56 163 ILE A C 1
ATOM 1363 O O . ILE A 1 163 ? 17.784 21.135 6.377 1.00 93.56 163 ILE A O 1
ATOM 1367 N N . ASN A 1 164 ? 18.836 20.612 4.464 1.00 87.38 164 ASN A N 1
ATOM 1368 C CA . ASN A 1 164 ? 20.182 20.614 5.046 1.00 87.38 164 ASN A CA 1
ATOM 1369 C C . ASN A 1 164 ? 20.576 22.003 5.570 1.00 87.38 164 ASN A C 1
ATOM 1371 O O . ASN A 1 164 ? 21.236 22.106 6.603 1.00 87.38 164 ASN A O 1
ATOM 1375 N N . ASN A 1 165 ? 20.105 23.061 4.909 1.00 92.94 165 ASN A N 1
ATOM 1376 C CA . ASN A 1 165 ? 20.251 24.448 5.346 1.00 92.94 165 ASN A CA 1
ATOM 1377 C C . ASN A 1 165 ? 19.263 24.844 6.462 1.00 92.94 165 ASN A C 1
ATOM 1379 O O . ASN A 1 165 ? 19.228 26.005 6.855 1.00 92.94 165 ASN A O 1
ATOM 1383 N N . LYS A 1 166 ? 18.471 23.898 6.991 1.00 94.88 166 LYS A N 1
ATOM 1384 C CA . LYS A 1 166 ? 17.414 24.098 8.002 1.00 94.88 166 LYS A CA 1
ATOM 1385 C C . LYS A 1 166 ? 16.242 24.978 7.539 1.00 94.88 166 LYS A C 1
ATOM 1387 O O . LYS A 1 166 ? 15.392 25.342 8.350 1.00 94.88 166 LYS A O 1
ATOM 1392 N N . ASN A 1 167 ? 16.117 25.230 6.237 1.00 96.00 167 ASN A N 1
ATOM 1393 C CA . ASN A 1 167 ? 14.983 25.916 5.614 1.00 96.00 167 ASN A CA 1
ATOM 1394 C C . ASN A 1 167 ? 13.824 24.932 5.381 1.00 96.00 167 ASN A C 1
ATOM 1396 O O . ASN A 1 167 ? 13.410 24.663 4.251 1.00 96.00 167 ASN A O 1
ATOM 1400 N N . TYR A 1 168 ? 13.305 24.353 6.467 1.00 95.56 168 TYR A N 1
ATOM 1401 C CA . TYR A 1 168 ? 12.397 23.204 6.406 1.00 95.56 168 TYR A CA 1
ATOM 1402 C C . TYR A 1 168 ? 11.113 23.468 5.624 1.00 95.56 168 TYR A C 1
ATOM 1404 O O . TYR A 1 168 ? 10.757 22.660 4.772 1.00 95.56 168 TYR A O 1
ATOM 1412 N N . LYS A 1 169 ? 10.453 24.609 5.861 1.00 96.56 169 LYS A N 1
ATOM 1413 C CA . LYS A 1 169 ? 9.227 24.985 5.145 1.00 96.56 169 LYS A CA 1
ATOM 1414 C C . LYS A 1 169 ? 9.447 25.009 3.633 1.00 96.56 169 LYS A C 1
ATOM 1416 O O . LYS A 1 169 ? 8.700 24.380 2.891 1.00 96.56 169 LYS A O 1
ATOM 1421 N N . LYS A 1 170 ? 10.531 25.650 3.185 1.00 97.06 170 LYS A N 1
ATOM 1422 C CA . LYS A 1 170 ? 10.860 25.716 1.761 1.00 97.06 170 LYS A CA 1
ATOM 1423 C C . LYS A 1 170 ? 11.185 24.340 1.184 1.00 97.06 170 LYS A C 1
ATOM 1425 O O . LYS A 1 170 ? 10.741 24.017 0.086 1.00 97.06 170 LYS A O 1
ATOM 1430 N N . GLY A 1 171 ? 11.918 23.516 1.933 1.00 96.81 171 GLY A N 1
ATOM 1431 C CA . GLY A 1 171 ? 12.184 22.129 1.556 1.00 96.81 171 GLY A CA 1
ATOM 1432 C C . GLY A 1 171 ? 10.902 21.304 1.394 1.00 96.81 171 GLY A C 1
ATOM 1433 O O . GLY A 1 171 ? 10.752 20.611 0.391 1.00 96.81 171 GLY A O 1
ATOM 1434 N N . ILE A 1 172 ? 9.953 21.421 2.330 1.00 97.00 172 ILE A N 1
ATOM 1435 C CA . ILE A 1 172 ? 8.642 20.749 2.278 1.00 97.00 172 ILE A CA 1
ATOM 1436 C C . ILE A 1 172 ? 7.859 21.184 1.030 1.00 97.00 172 ILE A C 1
ATOM 1438 O O . ILE A 1 172 ? 7.405 20.332 0.265 1.00 97.00 172 ILE A O 1
ATOM 1442 N N . GLU A 1 173 ? 7.761 22.492 0.775 1.00 96.94 173 GLU A N 1
ATOM 1443 C CA . GLU A 1 173 ? 7.096 23.040 -0.417 1.00 96.94 173 GLU A CA 1
ATOM 1444 C C . GLU A 1 173 ? 7.729 22.528 -1.719 1.00 96.94 173 GLU A C 1
ATOM 1446 O O . GLU A 1 173 ? 7.019 22.171 -2.659 1.00 96.94 173 GLU A O 1
ATOM 1451 N N . LEU A 1 174 ? 9.063 22.452 -1.782 1.00 96.50 174 LEU A N 1
ATOM 1452 C CA . LEU A 1 174 ? 9.780 21.937 -2.950 1.00 96.50 174 LEU A CA 1
ATOM 1453 C C . LEU A 1 174 ? 9.558 20.432 -3.154 1.00 96.50 174 LEU A C 1
ATOM 1455 O O . LEU A 1 174 ? 9.389 19.995 -4.292 1.00 96.50 174 LEU A O 1
ATOM 1459 N N . PHE A 1 175 ? 9.501 19.630 -2.087 1.00 95.94 175 PHE A N 1
ATOM 1460 C CA . PHE A 1 175 ? 9.140 18.215 -2.211 1.00 95.94 175 PHE A CA 1
ATOM 1461 C C . PHE A 1 175 ? 7.730 18.034 -2.778 1.00 95.94 175 PHE A C 1
ATOM 1463 O O . PHE A 1 175 ? 7.543 17.244 -3.706 1.00 95.94 175 PHE A O 1
ATOM 1470 N N . TYR A 1 176 ? 6.756 18.799 -2.285 1.00 95.00 176 TYR A N 1
ATOM 1471 C CA . TYR A 1 176 ? 5.397 18.759 -2.823 1.00 95.00 176 TYR A CA 1
ATOM 1472 C C . TYR A 1 176 ? 5.354 19.229 -4.287 1.00 95.00 176 TYR A C 1
ATOM 1474 O O . TYR A 1 176 ? 4.762 18.566 -5.140 1.00 95.00 176 TYR A O 1
ATOM 1482 N N . LYS A 1 177 ? 6.078 20.303 -4.625 1.00 93.62 177 LYS A N 1
ATOM 1483 C CA . LYS A 1 177 ? 6.215 20.785 -6.007 1.00 93.62 177 LYS A CA 1
ATOM 1484 C C . LYS A 1 177 ? 6.769 19.706 -6.944 1.00 93.62 177 LYS A C 1
ATOM 1486 O O . LYS A 1 177 ? 6.196 19.472 -8.004 1.00 93.62 177 LYS A O 1
ATOM 1491 N N . GLY A 1 178 ? 7.836 19.009 -6.553 1.00 91.62 178 GLY A N 1
ATOM 1492 C CA . GLY A 1 178 ? 8.404 17.929 -7.367 1.00 91.62 178 GLY A CA 1
ATOM 1493 C C . GLY A 1 178 ? 7.448 16.737 -7.544 1.00 91.62 178 GLY A C 1
ATOM 1494 O O . GLY A 1 178 ? 7.463 16.076 -8.588 1.00 91.62 178 GLY A O 1
ATOM 1495 N N . ALA A 1 179 ? 6.569 16.475 -6.567 1.00 92.50 179 ALA A N 1
ATOM 1496 C CA . ALA A 1 179 ? 5.494 15.496 -6.727 1.00 92.50 179 ALA A CA 1
ATOM 1497 C C . ALA A 1 179 ? 4.477 15.949 -7.787 1.00 92.50 179 ALA A C 1
ATOM 1499 O O . ALA A 1 179 ? 4.126 15.157 -8.661 1.00 92.50 179 ALA A O 1
ATOM 1500 N N . MET A 1 180 ? 4.068 17.222 -7.765 1.00 89.88 180 MET A N 1
ATOM 1501 C CA . MET A 1 180 ? 3.164 17.806 -8.766 1.00 89.88 180 MET A CA 1
ATOM 1502 C C . MET A 1 180 ? 3.764 17.779 -10.178 1.00 89.88 180 MET A C 1
ATOM 1504 O O . MET A 1 180 ? 3.100 17.356 -11.119 1.00 89.88 180 MET A O 1
ATOM 1508 N N . GLU A 1 181 ? 5.050 18.100 -10.332 1.00 87.69 181 GLU A N 1
ATOM 1509 C CA . GLU A 1 181 ? 5.764 17.982 -11.616 1.00 87.69 181 GLU A CA 1
ATOM 1510 C C . GLU A 1 181 ? 5.775 16.537 -12.160 1.00 87.69 181 GLU A C 1
ATOM 1512 O O . GLU A 1 181 ? 5.822 16.314 -13.371 1.00 87.69 181 GLU A O 1
ATOM 1517 N N . SER A 1 182 ? 5.700 15.535 -11.275 1.00 85.12 182 SER A N 1
ATOM 1518 C CA . SER A 1 182 ? 5.682 14.110 -11.641 1.00 85.12 182 SER A CA 1
ATOM 1519 C C . SER A 1 182 ? 4.304 13.594 -12.078 1.00 85.12 182 SER A C 1
ATOM 1521 O O . SER A 1 182 ? 4.205 12.449 -12.524 1.00 85.12 182 SER A O 1
ATOM 1523 N N . TRP A 1 183 ? 3.242 14.398 -11.974 1.00 81.75 183 TRP A N 1
ATOM 1524 C CA . TRP A 1 183 ? 1.921 14.036 -12.502 1.00 81.75 183 TRP A CA 1
ATOM 1525 C C . TRP A 1 183 ? 1.854 14.124 -14.032 1.00 81.75 183 TRP A C 1
ATOM 1527 O O . TRP A 1 183 ? 1.181 13.306 -14.662 1.00 81.75 183 TRP A O 1
ATOM 1537 N N . ASP A 1 184 ? 2.600 15.054 -14.637 1.00 71.94 184 ASP A N 1
ATOM 1538 C CA . ASP A 1 184 ? 2.649 15.253 -16.095 1.00 71.94 184 ASP A CA 1
ATOM 1539 C C . ASP A 1 184 ? 3.286 14.073 -16.841 1.00 71.94 184 ASP A C 1
ATOM 1541 O O . ASP A 1 184 ? 2.921 13.759 -17.977 1.00 71.94 184 ASP A O 1
ATOM 1545 N N . VAL A 1 185 ? 4.250 13.410 -16.201 1.00 71.56 185 VAL A N 1
ATOM 1546 C CA . VAL A 1 185 ? 4.844 12.153 -16.662 1.00 71.56 185 VAL A CA 1
ATOM 1547 C C . VAL A 1 185 ? 4.541 11.130 -15.581 1.00 71.56 185 VAL A C 1
ATOM 1549 O O . VAL A 1 185 ? 5.374 11.002 -14.689 1.00 71.56 185 VAL A O 1
ATOM 1552 N N . PRO A 1 186 ? 3.376 10.449 -15.617 1.00 70.94 186 PRO A N 1
ATOM 1553 C CA . PRO A 1 186 ? 2.819 9.736 -14.472 1.00 70.94 186 PRO A CA 1
ATOM 1554 C C . PRO A 1 186 ? 3.831 8.726 -13.937 1.00 70.94 186 PRO A C 1
ATOM 1556 O O . PRO A 1 186 ? 3.949 7.602 -14.431 1.00 70.94 186 PRO A O 1
ATOM 1559 N N . HIS A 1 187 ? 4.584 9.162 -12.929 1.00 85.75 187 HIS A N 1
ATOM 1560 C CA . HIS A 1 187 ? 5.658 8.417 -12.294 1.00 85.75 187 HIS A CA 1
ATOM 1561 C C . HIS A 1 187 ? 5.271 8.242 -10.826 1.00 85.75 187 HIS A C 1
ATOM 1563 O O . HIS A 1 187 ? 5.776 8.960 -9.961 1.00 85.75 187 HIS A O 1
ATOM 1569 N N . PRO A 1 188 ? 4.404 7.266 -10.503 1.00 88.56 188 PRO A N 1
ATOM 1570 C CA . PRO A 1 188 ? 3.817 7.128 -9.172 1.00 88.56 188 PRO A CA 1
ATOM 1571 C C . PRO A 1 188 ? 4.828 7.054 -8.036 1.00 88.56 188 PRO A C 1
ATOM 1573 O O . PRO A 1 188 ? 4.602 7.623 -6.977 1.00 88.56 188 PRO A O 1
ATOM 1576 N N . THR A 1 189 ? 5.978 6.411 -8.259 1.00 88.00 189 THR A N 1
ATOM 1577 C CA . THR A 1 189 ? 7.062 6.384 -7.267 1.00 88.00 189 THR A CA 1
ATOM 1578 C C . THR A 1 189 ? 7.598 7.785 -6.945 1.00 88.00 189 THR A C 1
ATOM 1580 O O . THR A 1 189 ? 7.877 8.072 -5.790 1.00 88.00 189 THR A O 1
ATOM 1583 N N . ALA A 1 190 ? 7.753 8.665 -7.939 1.00 89.12 190 ALA A N 1
ATOM 1584 C CA . ALA A 1 190 ? 8.240 10.026 -7.721 1.00 89.12 190 ALA A CA 1
ATOM 1585 C C . ALA A 1 190 ? 7.179 10.889 -7.023 1.00 89.12 190 ALA A C 1
ATOM 1587 O O . ALA A 1 190 ? 7.516 11.606 -6.086 1.00 89.12 190 ALA A O 1
ATOM 1588 N N . ILE A 1 191 ? 5.906 10.745 -7.417 1.00 93.00 191 ILE A N 1
ATOM 1589 C CA . ILE A 1 191 ? 4.763 11.402 -6.762 1.00 93.00 191 ILE A CA 1
ATOM 1590 C C . ILE A 1 191 ? 4.723 11.025 -5.273 1.00 93.00 191 ILE A C 1
ATOM 1592 O O . ILE A 1 191 ? 4.776 11.902 -4.413 1.00 93.00 191 ILE A O 1
ATOM 1596 N N . LEU A 1 192 ? 4.705 9.722 -4.968 1.00 94.44 192 LEU A N 1
ATOM 1597 C CA . LEU A 1 192 ? 4.661 9.228 -3.591 1.00 94.44 192 LEU A CA 1
ATOM 1598 C C . LEU A 1 192 ? 5.891 9.649 -2.793 1.00 94.44 192 LEU A C 1
ATOM 1600 O O . LEU A 1 192 ? 5.730 10.115 -1.677 1.00 94.44 192 LEU A O 1
ATOM 1604 N N . ASN A 1 193 ? 7.100 9.557 -3.357 1.00 93.19 193 ASN A N 1
ATOM 1605 C CA . ASN A 1 193 ? 8.315 9.987 -2.661 1.00 93.19 193 ASN A CA 1
ATOM 1606 C C . ASN A 1 193 ? 8.281 11.475 -2.291 1.00 93.19 193 ASN A C 1
ATOM 1608 O O . ASN A 1 193 ? 8.691 11.834 -1.192 1.00 93.19 193 ASN A O 1
ATOM 1612 N N . GLY A 1 194 ? 7.821 12.349 -3.192 1.00 94.75 194 GLY A N 1
ATOM 1613 C CA . GLY A 1 194 ? 7.732 13.779 -2.894 1.00 94.75 194 GLY A CA 1
ATOM 1614 C C . GLY A 1 194 ? 6.745 14.065 -1.760 1.00 94.75 194 GLY A C 1
ATOM 1615 O O . GLY A 1 194 ? 7.091 14.760 -0.807 1.00 94.75 194 GLY A O 1
ATOM 1616 N N . ILE A 1 195 ? 5.553 13.464 -1.807 1.00 96.75 195 ILE A N 1
ATOM 1617 C CA . ILE A 1 195 ? 4.535 13.641 -0.759 1.00 96.75 195 ILE A CA 1
ATOM 1618 C C . ILE A 1 195 ? 4.981 12.986 0.557 1.00 96.75 195 ILE A C 1
ATOM 1620 O O . ILE A 1 195 ? 4.750 13.550 1.624 1.00 96.75 195 ILE A O 1
ATOM 1624 N N . ASP A 1 196 ? 5.669 11.846 0.503 1.00 97.31 196 ASP A N 1
ATOM 1625 C CA . ASP A 1 196 ? 6.244 11.159 1.663 1.00 97.31 196 ASP A CA 1
ATOM 1626 C C . ASP A 1 196 ? 7.282 12.021 2.377 1.00 97.31 196 ASP A C 1
ATOM 1628 O O . ASP A 1 196 ? 7.147 12.268 3.574 1.00 97.31 196 ASP A O 1
ATOM 1632 N N . PHE A 1 197 ? 8.262 12.568 1.651 1.00 96.19 197 PHE A N 1
ATOM 1633 C CA . PHE A 1 197 ? 9.250 13.468 2.247 1.00 96.19 197 PHE A CA 1
ATOM 1634 C C . PHE A 1 197 ? 8.598 14.728 2.822 1.00 96.19 197 PHE A C 1
ATOM 1636 O O . PHE A 1 197 ? 8.919 15.115 3.947 1.00 96.19 197 PHE A O 1
ATOM 1643 N N . ALA A 1 198 ? 7.666 15.347 2.092 1.00 96.44 198 ALA A N 1
ATOM 1644 C CA . ALA A 1 198 ? 6.929 16.510 2.582 1.00 96.44 198 ALA A CA 1
ATOM 1645 C C . ALA A 1 198 ? 6.164 16.187 3.882 1.00 96.44 198 ALA A C 1
ATOM 1647 O O . ALA A 1 198 ? 6.291 16.909 4.874 1.00 96.44 198 ALA A O 1
ATOM 1648 N N . SER A 1 199 ? 5.453 15.056 3.914 1.00 96.38 199 SER A N 1
ATOM 1649 C CA . SER A 1 199 ? 4.700 14.581 5.081 1.00 96.38 199 SER A CA 1
ATOM 1650 C C . SER A 1 199 ? 5.625 14.279 6.260 1.00 96.38 199 SER A C 1
ATOM 1652 O O . SER A 1 199 ? 5.392 14.767 7.366 1.00 96.38 199 SER A O 1
ATOM 1654 N N . TRP A 1 200 ? 6.712 13.541 6.031 1.00 95.50 200 TRP A N 1
ATOM 1655 C CA . TRP A 1 200 ? 7.677 13.177 7.064 1.00 95.50 200 TRP A CA 1
ATOM 1656 C C . TRP A 1 200 ? 8.275 14.415 7.739 1.00 95.50 200 TRP A C 1
ATOM 1658 O O . TRP A 1 200 ? 8.209 14.545 8.964 1.00 95.50 200 TRP A O 1
ATOM 1668 N N . TYR A 1 201 ? 8.801 15.359 6.953 1.00 95.06 201 TYR A N 1
ATOM 1669 C CA . TYR A 1 201 ? 9.404 16.575 7.501 1.00 95.06 201 TYR A CA 1
ATOM 1670 C C . TYR A 1 201 ? 8.379 17.502 8.155 1.00 95.06 201 TYR A C 1
ATOM 1672 O O . TYR A 1 201 ? 8.710 18.124 9.167 1.00 95.06 201 TYR A O 1
ATOM 1680 N N . SER A 1 202 ? 7.144 17.568 7.642 1.00 93.56 202 SER A N 1
ATOM 1681 C CA . SER A 1 202 ? 6.081 18.356 8.278 1.00 93.56 202 SER A CA 1
ATOM 1682 C C . SER A 1 202 ? 5.809 17.891 9.710 1.00 93.56 202 SER A C 1
ATOM 1684 O O . SER A 1 202 ? 5.783 18.699 10.636 1.00 93.56 202 SER A O 1
ATOM 1686 N N . ILE A 1 203 ? 5.715 16.577 9.919 1.00 91.44 203 ILE A N 1
ATOM 1687 C CA . ILE A 1 203 ? 5.469 15.964 11.225 1.00 91.44 203 ILE A CA 1
ATOM 1688 C C . ILE A 1 203 ? 6.694 16.053 12.131 1.00 91.44 203 ILE A C 1
ATOM 1690 O O . ILE A 1 203 ? 6.568 16.409 13.305 1.00 91.44 203 ILE A O 1
ATOM 1694 N N . GLU A 1 204 ? 7.882 15.747 11.606 1.00 91.62 204 GLU A N 1
ATOM 1695 C CA . GLU A 1 204 ? 9.120 15.746 12.390 1.00 91.62 204 GLU A CA 1
ATOM 1696 C C . GLU A 1 204 ? 9.463 17.146 12.917 1.00 91.62 204 GLU A C 1
ATOM 1698 O O . GLU A 1 204 ? 9.953 17.286 14.039 1.00 91.62 204 GLU A O 1
ATOM 1703 N N . LYS A 1 205 ? 9.189 18.187 12.122 1.00 93.38 205 LYS A N 1
ATOM 1704 C CA . LYS A 1 205 ? 9.499 19.584 12.459 1.00 93.38 205 LYS A CA 1
ATOM 1705 C C . LYS A 1 205 ? 8.286 20.396 12.932 1.00 93.38 205 LYS A C 1
ATOM 1707 O O . LYS A 1 205 ? 8.429 21.588 13.168 1.00 93.38 205 LYS A O 1
ATOM 1712 N N . ASN A 1 206 ? 7.137 19.748 13.144 1.00 90.75 206 ASN A N 1
ATOM 1713 C CA . ASN A 1 206 ? 5.877 20.344 13.615 1.00 90.75 206 ASN A CA 1
ATOM 1714 C C . ASN A 1 206 ? 5.301 21.470 12.720 1.00 90.75 206 ASN A C 1
ATOM 1716 O O . ASN A 1 206 ? 4.673 22.392 13.236 1.00 90.75 206 ASN A O 1
ATOM 1720 N N . PHE A 1 207 ? 5.456 21.393 11.396 1.00 90.00 207 PHE A N 1
ATOM 1721 C CA . PHE A 1 207 ? 4.746 22.276 10.456 1.00 90.00 207 PHE A CA 1
ATOM 1722 C C . PHE A 1 207 ? 3.334 21.742 10.192 1.00 90.00 207 PHE A C 1
ATOM 1724 O O . PHE A 1 207 ? 3.075 21.058 9.196 1.00 90.00 207 PHE A O 1
ATOM 1731 N N . LEU A 1 208 ? 2.424 21.997 11.135 1.00 85.25 208 LEU A N 1
ATOM 1732 C CA . LEU A 1 208 ? 1.067 21.445 11.123 1.00 85.25 208 LEU A CA 1
ATOM 1733 C C . LEU A 1 208 ? 0.212 21.946 9.953 1.00 85.25 208 LEU A C 1
ATOM 1735 O O . LEU A 1 208 ? -0.746 21.265 9.587 1.00 85.25 208 LEU A O 1
ATOM 1739 N N . GLU A 1 209 ? 0.565 23.062 9.314 1.00 86.19 209 GLU A N 1
ATOM 1740 C CA . GLU A 1 209 ? -0.113 23.541 8.105 1.00 86.19 209 GLU A CA 1
ATOM 1741 C C . GLU A 1 209 ? -0.002 22.559 6.924 1.00 86.19 209 GLU A C 1
ATOM 1743 O O . GLU A 1 209 ? -0.886 22.519 6.074 1.00 86.19 209 GLU A O 1
ATOM 1748 N N . PHE A 1 210 ? 1.029 21.706 6.907 1.00 88.31 210 PHE A N 1
ATOM 1749 C CA . PHE A 1 210 ? 1.201 20.638 5.914 1.00 88.31 210 PHE A CA 1
ATOM 1750 C C . PHE A 1 210 ? 0.726 19.273 6.421 1.00 88.31 210 PHE A C 1
ATOM 1752 O O . PHE A 1 210 ? 0.901 18.261 5.743 1.00 88.31 210 PHE A O 1
ATOM 1759 N N . SER A 1 211 ? 0.120 19.216 7.611 1.00 82.06 211 SER A N 1
ATOM 1760 C CA . SER A 1 211 ? -0.271 17.943 8.214 1.00 82.06 211 SER A CA 1
ATOM 1761 C C . SER A 1 211 ? -1.309 17.193 7.384 1.00 82.06 211 SER A C 1
ATOM 1763 O O . SER A 1 211 ? -1.347 15.982 7.466 1.00 82.06 211 SER A O 1
ATOM 1765 N N . SER A 1 212 ? -2.103 17.832 6.525 1.00 89.75 212 SER A N 1
ATOM 1766 C CA . SER A 1 212 ? -3.056 17.122 5.656 1.00 89.75 212 SER A CA 1
ATOM 1767 C C . SER A 1 212 ? -2.398 16.218 4.601 1.00 89.75 212 SER A C 1
ATOM 1769 O O . SER A 1 212 ? -3.052 15.294 4.112 1.00 89.75 212 SER A O 1
ATOM 1771 N N . LEU A 1 213 ? -1.110 16.416 4.286 1.00 95.44 213 LEU A N 1
ATOM 1772 C CA . LEU A 1 213 ? -0.403 15.665 3.240 1.00 95.44 213 LEU A CA 1
ATOM 1773 C C . LEU A 1 213 ? -0.327 14.156 3.514 1.00 95.44 213 LEU A C 1
ATOM 1775 O O . LEU A 1 213 ? -0.307 13.375 2.562 1.00 95.44 213 LEU A O 1
ATOM 1779 N N . TYR A 1 214 ? -0.364 13.711 4.780 1.00 94.94 214 TYR A N 1
ATOM 1780 C CA . TYR A 1 214 ? -0.394 12.269 5.063 1.00 94.94 214 TYR A CA 1
ATOM 1781 C C . TYR A 1 214 ? -1.657 11.606 4.499 1.00 94.94 214 TYR A C 1
ATOM 1783 O O . TYR A 1 214 ? -1.605 10.440 4.121 1.00 94.94 214 TYR A O 1
ATOM 1791 N N . GLY A 1 215 ? -2.788 12.321 4.444 1.00 96.62 215 GLY A N 1
ATOM 1792 C CA . GLY A 1 215 ? -4.044 11.783 3.921 1.00 96.62 215 GLY A CA 1
ATOM 1793 C C . GLY A 1 215 ? -3.982 11.597 2.407 1.00 96.62 215 GLY A C 1
ATOM 1794 O O . GLY A 1 215 ? -4.451 10.587 1.884 1.00 96.62 215 GLY A O 1
ATOM 1795 N N . GLU A 1 216 ? -3.329 12.531 1.712 1.00 97.06 216 GLU A N 1
ATOM 1796 C CA . GLU A 1 216 ? -3.038 12.413 0.282 1.00 97.06 216 GLU A CA 1
ATOM 1797 C C . GLU A 1 216 ? -2.056 11.266 0.009 1.00 97.06 216 GLU A C 1
ATOM 1799 O O . GLU A 1 216 ? -2.319 10.425 -0.852 1.00 97.06 216 GLU A O 1
ATOM 1804 N N . LEU A 1 217 ? -0.969 11.172 0.784 1.00 97.94 217 LEU A N 1
ATOM 1805 C CA . LEU A 1 217 ? -0.006 10.071 0.697 1.00 97.94 217 LEU A CA 1
ATOM 1806 C C . LEU A 1 217 ? -0.694 8.716 0.857 1.00 97.94 217 LEU A C 1
ATOM 1808 O O . LEU A 1 217 ? -0.462 7.789 0.080 1.00 97.94 217 LEU A O 1
ATOM 1812 N N . GLU A 1 218 ? -1.554 8.612 1.864 1.00 98.00 218 GLU A N 1
ATOM 1813 C CA . GLU A 1 218 ? -2.296 7.405 2.176 1.00 98.00 218 GLU A CA 1
ATOM 1814 C C . GLU A 1 218 ? -3.254 7.015 1.039 1.00 98.00 218 GLU A C 1
ATOM 1816 O O . GLU A 1 218 ? -3.271 5.854 0.612 1.00 98.00 218 GLU A O 1
ATOM 1821 N N . PHE A 1 219 ? -4.009 7.981 0.503 1.00 98.06 219 PHE A N 1
ATOM 1822 C CA . PHE A 1 219 ? -4.879 7.761 -0.651 1.00 98.06 219 PHE A CA 1
ATOM 1823 C C . PHE A 1 219 ? -4.073 7.288 -1.866 1.00 98.06 219 PHE A C 1
ATOM 1825 O O . PHE A 1 219 ? -4.394 6.267 -2.476 1.00 98.06 219 PHE A O 1
ATOM 1832 N N . LEU A 1 220 ? -2.989 7.986 -2.211 1.00 97.06 220 LEU A N 1
ATOM 1833 C CA . LEU A 1 220 ? -2.179 7.663 -3.384 1.00 97.06 220 LEU A CA 1
ATOM 1834 C C . LEU A 1 220 ? -1.464 6.317 -3.247 1.00 97.06 220 LEU A C 1
ATOM 1836 O O . LEU A 1 220 ? -1.319 5.607 -4.245 1.00 97.06 220 LEU A O 1
ATOM 1840 N N . ALA A 1 221 ? -1.068 5.922 -2.035 1.00 96.88 221 ALA A N 1
ATOM 1841 C CA . ALA A 1 221 ? -0.517 4.595 -1.780 1.00 96.88 221 ALA A CA 1
ATOM 1842 C C . ALA A 1 221 ? -1.539 3.500 -2.130 1.00 96.88 221 ALA A C 1
ATOM 1844 O O . ALA A 1 221 ? -1.193 2.550 -2.836 1.00 96.88 221 ALA A O 1
ATOM 1845 N N . GLY A 1 222 ? -2.802 3.662 -1.714 1.00 96.69 222 GLY A N 1
ATOM 1846 C CA . GLY A 1 222 ? -3.896 2.746 -2.067 1.00 96.69 222 GLY A CA 1
ATOM 1847 C C . GLY A 1 222 ? -4.297 2.812 -3.544 1.00 96.69 222 GLY A C 1
ATOM 1848 O O . GLY A 1 222 ? -4.683 1.798 -4.136 1.00 96.69 222 GLY A O 1
ATOM 1849 N N . TYR A 1 223 ? -4.161 3.987 -4.163 1.00 97.06 223 TYR A N 1
ATOM 1850 C CA . TYR A 1 223 ? -4.470 4.201 -5.574 1.00 97.06 223 TYR A CA 1
ATOM 1851 C C . TYR A 1 223 ? -3.446 3.537 -6.496 1.00 97.06 223 TYR A C 1
ATOM 1853 O O . TYR A 1 223 ? -3.839 2.882 -7.458 1.00 97.06 223 TYR A O 1
ATOM 1861 N N . TYR A 1 224 ? -2.145 3.669 -6.225 1.00 95.00 224 TYR A N 1
ATOM 1862 C CA . TYR A 1 224 ? -1.093 3.258 -7.162 1.00 95.00 224 TYR A CA 1
ATOM 1863 C C . TYR A 1 224 ? -0.546 1.846 -6.959 1.00 95.00 224 TYR A C 1
ATOM 1865 O O . TYR A 1 224 ? -0.000 1.291 -7.913 1.00 95.00 224 TYR A O 1
ATOM 1873 N N . TYR A 1 225 ? -0.685 1.242 -5.777 1.00 93.00 225 TYR A N 1
ATOM 1874 C CA . TYR A 1 225 ? -0.114 -0.081 -5.521 1.00 93.00 225 TYR A CA 1
ATOM 1875 C C . TYR A 1 225 ? -1.008 -0.952 -4.636 1.00 93.00 225 TYR A C 1
ATOM 1877 O O . TYR A 1 225 ? -1.573 -0.511 -3.642 1.00 93.00 225 TYR A O 1
ATOM 1885 N N . ASP A 1 226 ? -1.074 -2.242 -4.968 1.00 90.25 226 ASP A N 1
ATOM 1886 C CA . ASP A 1 226 ? -1.644 -3.267 -4.083 1.00 90.25 226 ASP A CA 1
ATOM 1887 C C . ASP A 1 226 ? -0.597 -3.912 -3.173 1.00 90.25 226 ASP A C 1
ATOM 1889 O O . ASP A 1 226 ? -0.923 -4.409 -2.097 1.00 90.25 226 ASP A O 1
ATOM 1893 N N . LYS A 1 227 ? 0.671 -3.895 -3.592 1.00 88.75 227 LYS A N 1
ATOM 1894 C CA . LYS A 1 227 ? 1.741 -4.639 -2.936 1.00 88.75 227 LYS A CA 1
ATOM 1895 C C . LYS A 1 227 ? 2.326 -3.860 -1.764 1.00 88.75 227 LYS A C 1
ATOM 1897 O O . LYS A 1 227 ? 3.015 -2.859 -1.972 1.00 88.75 227 LYS A O 1
ATOM 1902 N N . ILE A 1 228 ? 2.138 -4.367 -0.542 1.00 90.06 228 ILE A N 1
ATOM 1903 C CA . ILE A 1 228 ? 2.628 -3.693 0.670 1.00 90.06 228 ILE A CA 1
ATOM 1904 C C . ILE A 1 228 ? 4.147 -3.493 0.666 1.00 90.06 228 ILE A C 1
ATOM 1906 O O . ILE A 1 228 ? 4.620 -2.489 1.178 1.00 90.06 228 ILE A O 1
ATOM 1910 N N . SER A 1 229 ? 4.917 -4.395 0.045 1.00 88.12 229 SER A N 1
ATOM 1911 C CA . SER A 1 229 ? 6.381 -4.286 -0.001 1.00 88.12 229 SER A CA 1
ATOM 1912 C C . SER A 1 229 ? 6.873 -3.019 -0.709 1.00 88.12 229 SER A C 1
ATOM 1914 O O . SER A 1 229 ? 8.006 -2.623 -0.489 1.00 88.12 229 SER A O 1
ATOM 1916 N N . ILE A 1 230 ? 6.051 -2.415 -1.577 1.00 89.69 230 ILE A N 1
ATOM 1917 C CA . ILE A 1 230 ? 6.378 -1.159 -2.268 1.00 89.69 230 ILE A CA 1
ATOM 1918 C C . ILE A 1 230 ? 5.966 0.047 -1.421 1.00 89.69 230 ILE A C 1
ATOM 1920 O O . ILE A 1 230 ? 6.666 1.051 -1.397 1.00 89.69 230 ILE A O 1
ATOM 1924 N N . ILE A 1 231 ? 4.814 -0.036 -0.753 1.00 93.94 231 ILE A N 1
ATOM 1925 C CA . ILE A 1 231 ? 4.200 1.114 -0.077 1.00 93.94 231 ILE A CA 1
ATOM 1926 C C . ILE A 1 231 ? 4.456 1.168 1.426 1.00 93.94 231 ILE A C 1
ATOM 1928 O O . ILE A 1 231 ? 3.997 2.101 2.076 1.00 93.94 231 ILE A O 1
ATOM 1932 N N . TYR A 1 232 ? 5.152 0.184 1.998 1.00 94.31 232 TYR A N 1
ATOM 1933 C CA . TYR A 1 232 ? 5.314 0.071 3.445 1.00 94.31 232 TYR A CA 1
ATOM 1934 C C . TYR A 1 232 ? 5.884 1.343 4.075 1.00 94.31 232 TYR A C 1
ATOM 1936 O O . TYR A 1 232 ? 5.367 1.792 5.094 1.00 94.31 232 TYR A O 1
ATOM 1944 N N . ASP A 1 233 ? 6.920 1.929 3.473 1.00 93.94 233 ASP A N 1
ATOM 1945 C CA . ASP A 1 233 ? 7.544 3.134 4.016 1.00 93.94 233 ASP A CA 1
ATOM 1946 C C . ASP A 1 233 ? 6.602 4.345 3.956 1.00 93.94 233 ASP A C 1
ATOM 1948 O O . ASP A 1 233 ? 6.499 5.062 4.949 1.00 93.94 233 ASP A O 1
ATOM 1952 N N . TYR A 1 234 ? 5.804 4.483 2.891 1.00 96.44 234 TYR A N 1
ATOM 1953 C CA . TYR A 1 234 ? 4.749 5.500 2.813 1.00 96.44 234 TYR A CA 1
ATOM 1954 C C . TYR A 1 234 ? 3.702 5.306 3.917 1.00 96.44 234 TYR A C 1
ATOM 1956 O O . TYR A 1 234 ? 3.346 6.245 4.627 1.00 96.44 234 TYR A O 1
ATOM 1964 N N . LEU A 1 235 ? 3.244 4.067 4.130 1.00 97.06 235 LEU A N 1
ATOM 1965 C CA . LEU A 1 235 ? 2.298 3.751 5.205 1.00 97.06 235 LEU A CA 1
ATOM 1966 C C . LEU A 1 235 ? 2.912 3.960 6.593 1.00 97.06 235 LEU A C 1
ATOM 1968 O O . LEU A 1 235 ? 2.198 4.312 7.529 1.00 97.06 235 LEU A O 1
ATOM 1972 N N . TYR A 1 236 ? 4.225 3.786 6.743 1.00 97.06 236 TYR A N 1
ATOM 1973 C CA . TYR A 1 236 ? 4.921 4.081 7.991 1.00 97.06 236 TYR A CA 1
ATOM 1974 C C . TYR A 1 236 ? 4.972 5.588 8.280 1.00 97.06 236 TYR A C 1
ATOM 1976 O O . TYR A 1 236 ? 4.820 5.991 9.437 1.00 97.06 236 TYR A O 1
ATOM 1984 N N . THR A 1 237 ? 5.129 6.431 7.258 1.00 97.31 237 THR A N 1
ATOM 1985 C CA . THR A 1 237 ? 4.994 7.891 7.386 1.00 97.31 237 THR A CA 1
ATOM 1986 C C . THR A 1 237 ? 3.570 8.281 7.776 1.00 97.31 237 THR A C 1
ATOM 1988 O O . THR A 1 237 ? 3.387 9.060 8.716 1.00 97.31 237 THR A O 1
ATOM 1991 N N . VAL A 1 238 ? 2.551 7.678 7.154 1.00 97.88 238 VAL A N 1
ATOM 1992 C CA . VAL A 1 238 ? 1.138 7.862 7.539 1.00 97.88 238 VAL A CA 1
ATOM 1993 C C . VAL A 1 238 ? 0.913 7.450 8.995 1.00 97.88 238 VAL A C 1
ATOM 1995 O O . VAL A 1 238 ? 0.412 8.239 9.793 1.00 97.88 238 VAL A O 1
ATOM 1998 N N . PHE A 1 239 ? 1.370 6.259 9.387 1.00 97.62 239 PHE A N 1
ATOM 1999 C CA . PHE A 1 239 ? 1.315 5.769 10.766 1.00 97.62 239 PHE A CA 1
ATOM 2000 C C . PHE A 1 239 ? 1.998 6.732 11.750 1.00 97.62 239 PHE A C 1
ATOM 2002 O O . PHE A 1 239 ? 1.454 7.030 12.814 1.00 97.62 239 PHE A O 1
ATOM 2009 N N . SER A 1 240 ? 3.174 7.250 11.395 1.00 95.56 240 SER A N 1
ATOM 2010 C CA . SER A 1 240 ? 3.922 8.200 12.228 1.00 95.56 240 SER A CA 1
ATOM 2011 C C . SER A 1 240 ? 3.176 9.528 12.379 1.00 95.56 240 SER A C 1
ATOM 2013 O O . SER A 1 240 ? 3.145 10.094 13.473 1.00 95.56 240 SER A O 1
ATOM 2015 N N . SER A 1 241 ? 2.513 9.978 11.314 1.00 96.00 241 SER A N 1
ATOM 2016 C CA . SER A 1 241 ? 1.667 11.176 11.303 1.00 96.00 241 SER A CA 1
ATOM 2017 C C . SER A 1 241 ? 0.447 10.998 12.202 1.00 96.00 241 SER A C 1
ATOM 2019 O O . SER A 1 241 ? 0.207 11.806 13.097 1.00 96.00 241 SER A O 1
ATOM 2021 N N . TYR A 1 242 ? -0.267 9.883 12.047 1.00 96.38 242 TYR A N 1
ATOM 2022 C CA . TYR A 1 242 ? -1.400 9.520 12.896 1.00 96.38 242 TYR A CA 1
ATOM 2023 C C . TYR A 1 242 ? -0.996 9.440 14.369 1.00 96.38 242 TYR A C 1
ATOM 2025 O O . TYR A 1 242 ? -1.735 9.895 15.239 1.00 96.38 242 TYR A O 1
ATOM 2033 N N . LYS A 1 243 ? 0.194 8.896 14.649 1.00 95.81 243 LYS A N 1
ATOM 2034 C CA . LYS A 1 243 ? 0.737 8.815 16.004 1.00 95.81 243 LYS A CA 1
ATOM 2035 C C . LYS A 1 243 ? 1.010 10.196 16.590 1.00 95.81 243 LYS A C 1
ATOM 2037 O O . LYS A 1 243 ? 0.665 10.447 17.734 1.00 95.81 243 LYS A O 1
ATOM 2042 N N . LYS A 1 244 ? 1.643 11.087 15.829 1.00 93.81 244 LYS A N 1
ATOM 2043 C CA . LYS A 1 244 ? 1.959 12.443 16.297 1.00 93.81 244 LYS A CA 1
ATOM 2044 C C . LYS A 1 244 ? 0.699 13.267 16.572 1.00 93.81 244 LYS A C 1
ATOM 2046 O O . LYS A 1 244 ? 0.709 14.091 17.477 1.00 93.81 244 LYS A O 1
ATOM 2051 N N . LEU A 1 245 ? -0.350 13.045 15.784 1.00 93.69 245 LEU A N 1
ATOM 2052 C CA . LEU A 1 245 ? -1.608 13.793 15.820 1.00 93.69 245 LEU A CA 1
ATOM 2053 C C . LEU A 1 245 ? -2.703 13.111 16.655 1.00 93.69 245 LEU A C 1
ATOM 2055 O O . LEU A 1 245 ? -3.862 13.503 16.549 1.00 93.69 245 LEU A O 1
ATOM 2059 N N . ASP A 1 246 ? -2.359 12.065 17.414 1.00 95.88 246 ASP A N 1
ATOM 2060 C CA . ASP A 1 246 ? -3.296 11.294 18.240 1.00 95.88 246 ASP A CA 1
ATOM 2061 C C . ASP A 1 246 ? -4.568 10.853 17.485 1.00 95.88 246 ASP A C 1
ATOM 2063 O O . ASP A 1 246 ? -5.682 10.865 18.005 1.00 95.88 246 ASP A O 1
ATOM 2067 N N . LYS A 1 247 ? -4.416 10.424 16.225 1.00 95.94 247 LYS A N 1
ATOM 2068 C CA . LYS A 1 247 ? -5.536 9.941 15.406 1.00 95.94 247 LYS A CA 1
ATOM 2069 C C . LYS A 1 247 ? -5.953 8.539 15.844 1.00 95.94 247 LYS A C 1
ATOM 2071 O O . LYS A 1 247 ? -5.171 7.591 15.739 1.00 95.94 247 LYS A O 1
ATOM 2076 N N . ILE A 1 248 ? -7.210 8.388 16.266 1.00 96.06 248 ILE A N 1
ATOM 2077 C CA . ILE A 1 248 ? -7.767 7.098 16.709 1.00 96.06 248 ILE A CA 1
ATOM 2078 C C . ILE A 1 248 ? -7.714 6.024 15.614 1.00 96.06 248 ILE A C 1
ATOM 2080 O O . ILE A 1 248 ? -7.498 4.849 15.907 1.00 96.06 248 ILE A O 1
ATOM 2084 N N . ASP A 1 249 ? -7.802 6.422 14.342 1.00 95.38 249 ASP A N 1
ATOM 2085 C CA . ASP A 1 249 ? -7.724 5.530 13.180 1.00 95.38 249 ASP A CA 1
ATOM 2086 C C . ASP A 1 249 ? -6.349 4.876 12.970 1.00 95.38 249 ASP A C 1
ATOM 2088 O O . ASP A 1 249 ? -6.206 4.014 12.101 1.00 95.38 249 ASP A O 1
ATOM 2092 N N . ILE A 1 250 ? -5.341 5.191 13.794 1.00 96.81 250 ILE A N 1
ATOM 2093 C CA . ILE A 1 250 ? -4.011 4.564 13.710 1.00 96.81 250 ILE A CA 1
ATOM 2094 C C . ILE A 1 250 ? -4.080 3.044 13.850 1.00 96.81 250 ILE A C 1
ATOM 2096 O O . ILE A 1 250 ? -3.273 2.327 13.260 1.00 96.81 250 ILE A O 1
ATOM 2100 N N . HIS A 1 251 ? -5.075 2.530 14.576 1.00 95.25 251 HIS A N 1
ATOM 2101 C CA . HIS A 1 251 ? -5.289 1.092 14.697 1.00 95.25 251 HIS A CA 1
ATOM 2102 C C . HIS A 1 251 ? -5.639 0.436 13.353 1.00 95.25 251 HIS A C 1
ATOM 2104 O O . HIS A 1 251 ? -5.258 -0.713 13.132 1.00 95.25 251 HIS A O 1
ATOM 2110 N N . LYS A 1 252 ? -6.315 1.145 12.434 1.00 94.50 252 LYS A N 1
ATOM 2111 C CA . LYS A 1 252 ? -6.683 0.622 11.109 1.00 94.50 252 LYS A CA 1
ATOM 2112 C C . LYS A 1 252 ? -5.434 0.426 10.251 1.00 94.50 252 LYS A C 1
ATOM 2114 O O . LYS A 1 252 ? -5.219 -0.670 9.729 1.00 94.50 252 LYS A O 1
ATOM 2119 N N . ILE A 1 253 ? -4.563 1.440 10.184 1.00 95.38 253 ILE A N 1
ATOM 2120 C CA . ILE A 1 253 ? -3.309 1.342 9.421 1.00 95.38 253 ILE A CA 1
ATOM 2121 C C . ILE A 1 253 ? -2.338 0.343 10.058 1.00 95.38 253 ILE A C 1
ATOM 2123 O O . ILE A 1 253 ? -1.743 -0.477 9.357 1.00 95.38 253 ILE A O 1
ATOM 2127 N N . ALA A 1 254 ? -2.249 0.324 11.393 1.00 96.25 254 ALA A N 1
ATOM 2128 C CA . ALA A 1 254 ? -1.428 -0.640 12.114 1.00 96.25 254 ALA A CA 1
ATOM 2129 C C . ALA A 1 254 ? -1.895 -2.080 11.863 1.00 96.25 254 ALA A C 1
ATOM 2131 O O . ALA A 1 254 ? -1.070 -2.953 11.596 1.00 96.25 254 ALA A O 1
ATOM 2132 N N . SER A 1 255 ? -3.206 -2.330 11.877 1.00 93.88 255 SER A N 1
ATOM 2133 C CA . SER A 1 255 ? -3.776 -3.649 11.578 1.00 93.88 255 SER A CA 1
ATOM 2134 C C . SER A 1 255 ? -3.460 -4.098 10.160 1.00 93.88 255 SER A C 1
ATOM 2136 O O . SER A 1 255 ? -2.979 -5.216 9.973 1.00 93.88 255 SER A O 1
ATOM 2138 N N . PHE A 1 256 ? -3.628 -3.218 9.170 1.00 93.62 256 PHE A N 1
ATOM 2139 C CA . PHE A 1 256 ? -3.255 -3.512 7.788 1.00 93.62 256 PHE A CA 1
ATOM 2140 C C . PHE A 1 256 ? -1.769 -3.889 7.660 1.00 93.62 256 PHE A C 1
ATOM 2142 O O . PHE A 1 256 ? -1.439 -4.930 7.085 1.00 93.62 256 PHE A O 1
ATOM 2149 N N . MET A 1 257 ? -0.870 -3.089 8.245 1.00 95.00 257 MET A N 1
ATOM 2150 C CA . MET A 1 257 ? 0.577 -3.324 8.182 1.00 95.00 257 MET A CA 1
ATOM 2151 C C . MET A 1 257 ? 0.997 -4.617 8.896 1.00 95.00 257 MET A C 1
ATOM 2153 O O . MET A 1 257 ? 1.824 -5.370 8.379 1.00 95.00 257 MET A O 1
ATOM 2157 N N . ILE A 1 258 ? 0.428 -4.907 10.070 1.00 94.50 258 ILE A N 1
ATOM 2158 C CA . ILE A 1 258 ? 0.761 -6.105 10.853 1.00 94.50 258 ILE A CA 1
ATOM 2159 C C . ILE A 1 258 ? 0.221 -7.380 10.202 1.00 94.50 258 ILE A C 1
ATOM 2161 O O . ILE A 1 258 ? 0.945 -8.380 10.163 1.00 94.50 258 ILE A O 1
ATOM 2165 N N . ASN A 1 259 ? -0.994 -7.351 9.652 1.00 92.31 259 ASN A N 1
ATOM 2166 C CA . ASN A 1 259 ? -1.587 -8.502 8.965 1.00 92.31 259 ASN A CA 1
ATOM 2167 C C . ASN A 1 259 ? -0.798 -8.867 7.702 1.00 92.31 259 ASN A C 1
ATOM 2169 O O . ASN A 1 259 ? -0.559 -10.043 7.430 1.00 92.31 259 ASN A O 1
ATOM 2173 N N . ASN A 1 260 ? -0.282 -7.861 6.997 1.00 91.81 260 ASN A N 1
ATOM 2174 C CA . ASN A 1 260 ? 0.492 -8.040 5.773 1.00 91.81 260 ASN A CA 1
ATOM 2175 C C . ASN A 1 260 ? 2.017 -8.130 5.996 1.00 91.81 260 ASN A C 1
ATOM 2177 O O . ASN A 1 260 ? 2.789 -8.200 5.037 1.00 91.81 260 ASN A O 1
ATOM 2181 N N . LYS A 1 261 ? 2.490 -8.211 7.251 1.00 91.50 261 LYS A N 1
ATOM 2182 C CA . LYS A 1 261 ? 3.929 -8.134 7.573 1.00 91.50 261 LYS A CA 1
ATOM 2183 C C . LYS A 1 261 ? 4.807 -9.214 6.936 1.00 91.50 261 LYS A C 1
ATOM 2185 O O . LYS A 1 261 ? 6.010 -9.028 6.792 1.00 91.50 261 LYS A O 1
ATOM 2190 N N . LYS A 1 262 ? 4.222 -10.364 6.578 1.00 90.38 262 LYS A N 1
ATOM 2191 C CA . LYS A 1 262 ? 4.938 -11.484 5.939 1.00 90.38 262 LYS A CA 1
ATOM 2192 C C . LYS A 1 262 ? 5.463 -11.125 4.543 1.00 90.38 262 LYS A C 1
ATOM 2194 O O . LYS A 1 262 ? 6.408 -11.759 4.090 1.00 90.38 262 LYS A O 1
ATOM 2199 N N . GLN A 1 263 ? 4.863 -10.128 3.892 1.00 87.38 263 GLN A N 1
ATOM 2200 C CA . GLN A 1 263 ? 5.254 -9.646 2.565 1.00 87.38 263 GLN A CA 1
ATOM 2201 C C . GLN A 1 263 ? 6.380 -8.596 2.621 1.00 87.38 263 GLN A C 1
ATOM 2203 O O . GLN A 1 263 ? 6.856 -8.149 1.580 1.00 87.38 263 GLN A O 1
ATOM 2208 N N . ILE A 1 264 ? 6.802 -8.186 3.821 1.00 85.81 264 ILE A N 1
ATOM 2209 C CA . ILE A 1 264 ? 7.868 -7.204 4.036 1.00 85.81 264 ILE A CA 1
ATOM 2210 C C . ILE A 1 264 ? 9.186 -7.941 4.280 1.00 85.81 264 ILE A C 1
ATOM 2212 O O . ILE A 1 264 ? 9.225 -9.057 4.807 1.00 85.81 264 ILE A O 1
ATOM 2216 N N . GLN A 1 265 ? 10.293 -7.301 3.920 1.00 79.19 265 GLN A N 1
ATOM 2217 C CA . GLN A 1 265 ? 11.624 -7.792 4.239 1.00 79.19 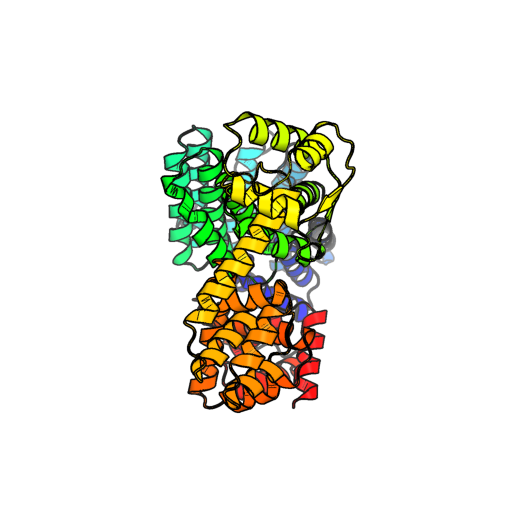265 GLN A CA 1
ATOM 2218 C C . GLN A 1 265 ? 11.866 -7.978 5.741 1.00 79.19 265 GLN A C 1
ATOM 2220 O O . GLN A 1 265 ? 11.438 -7.193 6.586 1.00 79.19 265 GLN A O 1
ATOM 2225 N N . LYS A 1 266 ? 12.677 -8.990 6.061 1.00 81.00 266 LYS A N 1
ATOM 2226 C CA . LYS A 1 266 ? 13.111 -9.318 7.423 1.00 81.00 266 LYS A CA 1
ATOM 2227 C C . LYS A 1 266 ? 14.519 -8.779 7.698 1.00 81.00 266 LYS A C 1
ATOM 2229 O O . LYS A 1 266 ? 15.442 -9.557 7.917 1.00 81.00 266 LYS A O 1
ATOM 2234 N N . ASN A 1 267 ? 14.693 -7.461 7.645 1.00 84.44 267 ASN A N 1
ATOM 2235 C CA . ASN A 1 267 ? 15.932 -6.795 8.068 1.00 84.44 267 ASN A CA 1
ATOM 2236 C C . ASN A 1 267 ? 15.693 -5.959 9.342 1.00 84.44 267 ASN A C 1
ATOM 2238 O O . ASN A 1 267 ? 14.552 -5.783 9.775 1.00 84.44 267 ASN A O 1
ATOM 2242 N N . GLU A 1 268 ? 16.763 -5.474 9.976 1.00 87.56 268 GLU A N 1
ATOM 2243 C CA . GLU A 1 268 ? 16.668 -4.754 11.255 1.00 87.56 268 GLU A CA 1
ATOM 2244 C C . GLU A 1 268 ? 15.861 -3.449 11.150 1.00 87.56 268 GLU A C 1
ATOM 2246 O O . GLU A 1 268 ? 15.081 -3.133 12.052 1.00 87.56 268 GLU A O 1
ATOM 2251 N N . TYR A 1 269 ? 15.991 -2.734 10.029 1.00 88.88 269 TYR A N 1
ATOM 2252 C CA . TYR A 1 269 ? 15.232 -1.516 9.740 1.00 88.88 269 TYR A CA 1
ATOM 2253 C C . TYR A 1 269 ? 13.720 -1.777 9.788 1.00 88.88 269 TYR A C 1
ATOM 2255 O O . TYR A 1 269 ? 13.000 -1.133 10.558 1.00 88.88 269 TYR A O 1
ATOM 2263 N N . TYR A 1 270 ? 13.243 -2.785 9.053 1.00 90.38 270 TYR A N 1
ATOM 2264 C CA . TYR A 1 270 ? 11.828 -3.155 9.052 1.00 90.38 270 TYR A CA 1
ATOM 2265 C C . TYR A 1 270 ? 11.376 -3.749 10.379 1.00 90.38 270 TYR A C 1
ATOM 2267 O O . TYR A 1 270 ? 10.280 -3.436 10.839 1.00 90.38 270 TYR A O 1
ATOM 2275 N N . LYS A 1 271 ? 12.222 -4.545 11.041 1.00 92.12 271 LYS A N 1
ATOM 2276 C CA . LYS A 1 271 ? 11.907 -5.132 12.350 1.00 92.12 271 LYS A CA 1
ATOM 2277 C C . LYS A 1 271 ? 11.589 -4.050 13.387 1.00 92.12 271 LYS A C 1
ATOM 2279 O O . LYS A 1 271 ? 10.532 -4.112 14.008 1.00 92.12 271 LYS A O 1
ATOM 2284 N N . LYS A 1 272 ? 12.432 -3.015 13.502 1.00 93.94 272 LYS A N 1
ATOM 2285 C CA . LYS A 1 272 ? 12.212 -1.886 14.429 1.00 93.94 272 LYS A CA 1
ATOM 2286 C C . LYS A 1 272 ? 10.897 -1.152 14.152 1.00 93.94 272 LYS A C 1
ATOM 2288 O O . LYS A 1 272 ? 10.170 -0.815 15.087 1.00 93.94 272 LYS A O 1
ATOM 2293 N N . ARG A 1 273 ? 10.574 -0.922 12.875 1.00 95.19 273 ARG A N 1
ATOM 2294 C CA . ARG A 1 273 ? 9.318 -0.276 12.459 1.00 95.19 273 ARG A CA 1
ATOM 2295 C C . ARG A 1 273 ? 8.100 -1.157 12.747 1.00 95.19 273 ARG A C 1
ATOM 2297 O O . ARG A 1 273 ? 7.125 -0.681 13.310 1.00 95.19 273 ARG A O 1
ATOM 2304 N N . ILE A 1 274 ? 8.162 -2.449 12.439 1.00 95.56 274 ILE A N 1
ATOM 2305 C CA . ILE A 1 274 ? 7.080 -3.396 12.748 1.00 95.56 274 ILE A CA 1
ATOM 2306 C C . ILE A 1 274 ? 6.842 -3.459 14.261 1.00 95.56 274 ILE A C 1
ATOM 2308 O O . ILE A 1 274 ? 5.693 -3.445 14.698 1.00 95.56 274 ILE A O 1
ATOM 2312 N N . ASP A 1 275 ? 7.903 -3.476 15.070 1.00 94.81 275 ASP A N 1
ATOM 2313 C CA . ASP A 1 275 ? 7.794 -3.478 16.532 1.00 94.81 275 ASP A CA 1
ATOM 2314 C C . ASP A 1 275 ? 7.163 -2.184 17.073 1.00 94.81 275 ASP A C 1
ATOM 2316 O O . ASP A 1 275 ? 6.433 -2.223 18.069 1.00 94.81 275 ASP A O 1
ATOM 2320 N N . SER A 1 276 ? 7.389 -1.039 16.416 1.00 95.12 276 SER A N 1
ATOM 2321 C CA . SER A 1 276 ? 6.735 0.223 16.778 1.00 95.12 276 SER A CA 1
ATOM 2322 C C . SER A 1 276 ? 5.248 0.223 16.404 1.00 95.12 276 SER A C 1
ATOM 2324 O O . SER A 1 276 ? 4.421 0.601 17.238 1.00 95.12 276 SER A O 1
ATOM 2326 N N . VAL A 1 277 ? 4.898 -0.284 15.217 1.00 96.94 277 VAL A N 1
ATOM 2327 C CA . VAL A 1 277 ? 3.513 -0.417 14.733 1.00 96.94 277 VAL A CA 1
ATOM 2328 C C . VAL A 1 277 ? 2.718 -1.411 15.580 1.00 96.94 277 VAL A C 1
ATOM 2330 O O . VAL A 1 277 ? 1.572 -1.147 15.939 1.00 96.94 277 VAL A O 1
ATOM 2333 N N . LYS A 1 278 ? 3.334 -2.525 15.989 1.00 95.88 278 LYS A N 1
ATOM 2334 C CA . LYS A 1 278 ? 2.692 -3.591 16.777 1.00 95.88 278 LYS A CA 1
ATOM 2335 C C . LYS A 1 278 ? 2.107 -3.096 18.105 1.00 95.88 278 LYS A C 1
ATOM 2337 O O . LYS A 1 278 ? 1.168 -3.701 18.612 1.00 95.88 278 LYS A O 1
ATOM 2342 N N . LYS A 1 279 ? 2.620 -1.995 18.664 1.00 93.69 279 LYS A N 1
ATOM 2343 C CA . LYS A 1 279 ? 2.080 -1.373 19.890 1.00 93.69 279 LYS A CA 1
ATOM 2344 C C . LYS A 1 279 ? 0.664 -0.809 19.707 1.00 93.69 279 LYS A C 1
ATOM 2346 O O . LYS A 1 279 ? -0.049 -0.670 20.696 1.00 93.69 279 LYS A O 1
ATOM 2351 N N . PHE A 1 280 ? 0.273 -0.530 18.464 1.00 96.44 280 PHE A N 1
ATOM 2352 C CA . PHE A 1 280 ? -1.036 -0.005 18.064 1.00 96.44 280 PHE A CA 1
ATOM 2353 C C . PHE A 1 280 ? -1.900 -1.060 17.358 1.00 96.44 280 PHE A C 1
ATOM 2355 O O . PHE A 1 280 ? -2.923 -0.737 16.760 1.00 96.44 280 PHE A O 1
ATOM 2362 N N . TYR A 1 281 ? -1.485 -2.327 17.417 1.00 94.31 281 TYR A N 1
ATOM 2363 C CA . TYR A 1 281 ? -2.306 -3.461 17.023 1.00 94.31 281 TYR A CA 1
ATOM 2364 C C . TYR A 1 281 ? -3.062 -3.975 18.251 1.00 94.31 281 TYR A C 1
ATOM 2366 O O . TYR A 1 281 ? -2.445 -4.413 19.229 1.00 94.31 281 TYR A O 1
ATOM 2374 N N . TYR A 1 282 ? -4.391 -3.895 18.211 1.00 92.19 282 TYR A N 1
ATOM 2375 C CA . TYR A 1 282 ? -5.258 -4.198 19.347 1.00 92.19 282 TYR A CA 1
ATOM 2376 C C . TYR A 1 282 ? -6.093 -5.446 19.072 1.00 92.19 282 TYR A C 1
ATOM 2378 O O . TYR A 1 282 ? -6.694 -5.582 18.013 1.00 92.19 282 TYR A O 1
ATOM 2386 N N . ASP A 1 283 ? -6.141 -6.344 20.054 1.00 90.81 283 ASP A N 1
ATOM 2387 C CA . ASP A 1 283 ? -7.067 -7.473 20.046 1.00 90.81 283 ASP A CA 1
ATOM 2388 C C . ASP A 1 283 ? -8.436 -7.002 20.548 1.00 90.81 283 ASP A C 1
ATOM 2390 O O . ASP A 1 283 ? -8.635 -6.775 21.747 1.00 90.81 283 ASP A O 1
ATOM 2394 N N . LEU A 1 284 ? -9.373 -6.838 19.617 1.00 91.75 284 LEU A N 1
ATOM 2395 C CA . LEU A 1 284 ? -10.707 -6.321 19.906 1.00 91.75 284 LEU A CA 1
ATOM 2396 C C . LEU A 1 284 ? -11.578 -7.325 20.683 1.00 91.75 284 LEU A C 1
ATOM 2398 O O . LEU A 1 284 ? -12.533 -6.919 21.342 1.00 91.75 284 LEU A O 1
ATOM 2402 N N . ASN A 1 285 ? -11.216 -8.610 20.716 1.00 90.56 285 ASN A N 1
ATOM 2403 C CA . ASN A 1 285 ? -11.956 -9.633 21.464 1.00 90.56 285 ASN A CA 1
ATOM 2404 C C . ASN A 1 285 ? -11.534 -9.716 22.941 1.00 90.56 285 ASN A C 1
ATOM 2406 O O . ASN A 1 285 ? -12.149 -10.420 23.745 1.00 90.56 285 ASN A O 1
ATOM 2410 N N . LYS A 1 286 ? -10.481 -8.992 23.331 1.00 92.81 286 LYS A N 1
ATOM 2411 C CA . LYS A 1 286 ? -9.923 -9.044 24.683 1.00 92.81 286 LYS A CA 1
ATOM 2412 C C . LYS A 1 286 ? -10.806 -8.331 25.710 1.00 92.81 286 LYS A C 1
ATOM 2414 O O . LYS A 1 286 ? -10.964 -7.119 25.637 1.00 92.81 286 LYS A O 1
ATOM 2419 N N . ASN A 1 287 ? -11.286 -9.045 26.731 1.00 93.19 287 ASN A N 1
ATOM 2420 C CA . ASN A 1 287 ? -12.218 -8.497 27.738 1.00 93.19 287 ASN A CA 1
ATOM 2421 C C . ASN A 1 287 ? -11.596 -8.228 29.123 1.00 93.19 287 ASN A C 1
ATOM 2423 O O . ASN A 1 287 ? -12.264 -7.721 30.029 1.00 93.19 287 ASN A O 1
ATOM 2427 N N . SER A 1 288 ? -10.313 -8.540 29.306 1.00 94.31 288 SER A N 1
ATOM 2428 C CA . SER A 1 288 ? -9.555 -8.250 30.526 1.00 94.31 288 SER A CA 1
ATOM 2429 C C . SER A 1 288 ? -8.090 -7.961 30.206 1.00 94.31 288 SER A C 1
ATOM 2431 O O . SER A 1 288 ? -7.534 -8.456 29.224 1.00 94.31 288 SER A O 1
ATOM 2433 N N . TYR A 1 289 ? -7.445 -7.140 31.032 1.00 93.75 289 TYR A N 1
ATOM 2434 C CA . TYR A 1 289 ? -6.093 -6.644 30.789 1.00 93.75 289 TYR A CA 1
ATOM 2435 C C . TYR A 1 289 ? -5.228 -6.846 32.021 1.00 93.75 289 TYR A C 1
ATOM 2437 O O . TYR A 1 289 ? -5.617 -6.466 33.120 1.00 93.75 289 TYR A O 1
ATOM 2445 N N . LYS A 1 290 ? -4.045 -7.437 31.829 1.00 91.62 290 LYS A N 1
ATOM 2446 C CA . LYS A 1 290 ? -3.028 -7.523 32.878 1.00 91.62 290 LYS A CA 1
ATOM 2447 C C . LYS A 1 290 ? -2.500 -6.121 33.156 1.00 91.62 290 LYS A C 1
ATOM 2449 O O . LYS A 1 290 ? -2.043 -5.469 32.217 1.00 91.62 290 LYS A O 1
ATOM 2454 N N . LEU A 1 291 ? -2.549 -5.699 34.414 1.00 88.31 291 LEU A N 1
ATOM 2455 C CA . LEU A 1 291 ? -2.081 -4.380 34.825 1.00 88.31 291 LEU A CA 1
ATOM 2456 C C . LEU A 1 291 ? -0.550 -4.319 34.794 1.00 88.31 291 LEU A C 1
ATOM 2458 O O . LEU A 1 291 ? 0.141 -5.186 35.336 1.00 88.31 291 LEU A O 1
ATOM 2462 N N . LYS A 1 292 ? -0.021 -3.286 34.141 1.00 89.31 292 LYS A N 1
ATOM 2463 C CA . LYS A 1 292 ? 1.403 -2.934 34.118 1.00 89.31 292 LYS A CA 1
ATOM 2464 C C . LYS A 1 292 ? 1.651 -1.711 34.997 1.00 89.31 292 LYS A C 1
ATOM 2466 O O . LYS A 1 292 ? 0.741 -0.939 35.283 1.00 89.31 292 LYS A O 1
ATOM 2471 N N . LYS A 1 293 ? 2.916 -1.479 35.362 1.00 86.62 293 LYS A N 1
ATOM 2472 C CA . LYS A 1 293 ? 3.320 -0.299 36.149 1.00 86.62 293 LYS A CA 1
ATOM 2473 C C . LYS A 1 293 ? 2.885 1.022 35.496 1.00 86.62 293 LYS A C 1
ATOM 2475 O O . LYS A 1 293 ? 2.426 1.907 36.200 1.00 86.62 293 LYS A O 1
ATOM 2480 N N . SER A 1 294 ? 2.984 1.137 34.169 1.00 85.94 294 SER A N 1
ATOM 2481 C CA . SER A 1 294 ? 2.538 2.330 33.434 1.00 85.94 294 SER A CA 1
ATOM 2482 C C . SER A 1 294 ? 1.027 2.550 33.499 1.00 85.94 294 SER A C 1
ATOM 2484 O O . SER A 1 294 ? 0.585 3.690 33.508 1.00 85.94 294 SER A O 1
ATOM 2486 N N . ASP A 1 295 ? 0.241 1.472 33.547 1.00 88.75 295 ASP A N 1
ATOM 2487 C CA . ASP A 1 295 ? -1.216 1.562 33.645 1.00 88.75 295 ASP A CA 1
ATOM 2488 C C . ASP A 1 295 ? -1.606 2.111 35.026 1.00 88.75 295 ASP A C 1
ATOM 2490 O O . ASP A 1 295 ? -2.473 2.966 35.128 1.00 88.75 295 ASP A O 1
ATOM 2494 N N . ILE A 1 296 ? -0.913 1.664 36.081 1.00 86.62 296 ILE A N 1
ATOM 2495 C CA . ILE A 1 296 ? -1.152 2.107 37.462 1.00 86.62 296 ILE A CA 1
ATOM 2496 C C . ILE A 1 296 ? -0.801 3.585 37.632 1.00 86.62 296 ILE A C 1
ATOM 2498 O O . ILE A 1 296 ? -1.626 4.322 38.149 1.00 86.62 296 ILE A O 1
ATOM 2502 N N . LEU A 1 297 ? 0.354 4.024 37.118 1.00 88.44 297 LEU A N 1
ATOM 2503 C CA . LEU A 1 297 ? 0.751 5.441 37.134 1.00 88.44 297 LEU A CA 1
ATOM 2504 C C . LEU A 1 297 ? -0.262 6.335 36.406 1.00 88.44 297 LEU A C 1
ATOM 2506 O O . LEU A 1 297 ? -0.529 7.457 36.824 1.00 88.44 297 LEU A O 1
ATOM 2510 N N . PHE A 1 298 ? -0.832 5.841 35.304 1.00 90.62 298 PHE A N 1
ATOM 2511 C CA . PHE A 1 298 ? -1.889 6.554 34.597 1.00 90.62 298 PHE A CA 1
ATOM 2512 C C . PHE A 1 298 ? -3.157 6.665 35.453 1.00 90.62 298 PHE A C 1
ATOM 2514 O O . PHE A 1 298 ? -3.725 7.747 35.556 1.00 90.62 298 PHE A O 1
ATOM 2521 N N . PHE A 1 299 ? -3.583 5.571 36.094 1.00 88.12 299 PHE A N 1
ATOM 2522 C CA . PHE A 1 299 ? -4.756 5.587 36.970 1.00 88.12 299 PHE A CA 1
ATOM 2523 C C . PHE A 1 299 ? -4.554 6.430 38.233 1.00 88.12 299 PHE A C 1
ATOM 2525 O O . PHE A 1 299 ? -5.489 7.116 38.619 1.00 88.12 299 PHE A O 1
ATOM 2532 N N . GLU A 1 300 ? -3.363 6.419 38.841 1.00 86.19 300 GLU A N 1
ATOM 2533 C CA . GLU A 1 300 ? -2.985 7.321 39.943 1.00 86.19 300 GLU A CA 1
ATOM 2534 C C . GLU A 1 300 ? -3.249 8.770 39.545 1.00 86.19 300 GLU A C 1
ATOM 2536 O O . GLU A 1 300 ? -4.042 9.446 40.193 1.00 86.19 300 GLU A O 1
ATOM 2541 N N . LYS A 1 301 ? -2.706 9.191 38.398 1.00 85.25 301 LYS A N 1
ATOM 2542 C CA . LYS A 1 301 ? -2.890 10.552 37.899 1.00 85.25 301 LYS A CA 1
ATOM 2543 C C . LYS A 1 301 ? -4.355 10.895 37.612 1.00 85.25 301 LYS A C 1
ATOM 2545 O O . LYS A 1 301 ? -4.808 11.972 37.970 1.00 85.25 301 LYS A O 1
ATOM 2550 N N . CYS A 1 302 ? -5.113 9.977 37.005 1.00 83.25 302 CYS A N 1
ATOM 2551 C CA . CYS A 1 302 ? -6.547 10.192 36.787 1.00 83.25 302 CYS A CA 1
ATOM 2552 C C . CYS A 1 302 ? -7.320 10.338 38.105 1.00 83.25 302 CYS A C 1
ATOM 2554 O O . CYS A 1 302 ? -8.263 11.115 38.172 1.00 83.25 302 CYS A O 1
ATOM 2556 N N . PHE A 1 303 ? -6.959 9.578 39.141 1.00 80.56 303 PHE A N 1
ATOM 2557 C CA . PHE A 1 303 ? -7.678 9.581 40.416 1.00 80.56 303 PHE A CA 1
ATOM 2558 C C . PHE A 1 303 ? -7.270 10.738 41.342 1.00 80.56 303 PHE A C 1
ATOM 2560 O O . PHE A 1 303 ? -8.005 11.020 42.286 1.00 80.56 303 PHE A O 1
ATOM 2567 N N . GLU A 1 304 ? -6.144 11.404 41.074 1.00 74.38 304 GLU A N 1
ATOM 2568 C CA . GLU A 1 304 ? -5.696 12.619 41.771 1.00 74.38 304 GLU A CA 1
ATOM 2569 C C . GLU A 1 304 ? -6.413 13.900 41.293 1.00 74.38 304 GLU A C 1
ATOM 2571 O O . GLU A 1 304 ? -6.470 14.860 42.055 1.00 74.38 304 GLU A O 1
ATOM 2576 N N . GLU A 1 305 ? -6.967 13.927 40.070 1.00 60.84 305 GLU A N 1
ATOM 2577 C CA . GLU A 1 305 ? -7.350 15.169 39.367 1.00 60.84 305 GLU A CA 1
ATOM 2578 C C . GLU A 1 305 ? -8.729 15.812 39.692 1.00 60.84 305 GLU A C 1
ATOM 2580 O O . GLU A 1 305 ? -8.929 16.888 39.158 1.00 60.84 305 GLU A O 1
ATOM 2585 N N . ASP A 1 306 ? -9.651 15.265 40.517 1.00 53.25 306 ASP A N 1
ATOM 2586 C CA . ASP A 1 306 ? -10.710 16.036 41.251 1.00 53.25 306 ASP A CA 1
ATOM 2587 C C . ASP A 1 306 ? -11.802 15.174 41.955 1.00 53.25 306 ASP A C 1
ATOM 2589 O O . ASP A 1 306 ? -11.921 13.958 41.772 1.00 53.25 306 ASP A O 1
ATOM 2593 N N . SER A 1 307 ? -12.594 15.853 42.800 1.00 50.22 307 SER A N 1
ATOM 2594 C CA . SER A 1 307 ? -13.633 15.431 43.758 1.00 50.22 307 SER A CA 1
ATOM 2595 C C . SER A 1 307 ? -14.720 14.434 43.285 1.00 50.22 307 SER A C 1
ATOM 2597 O O . SER A 1 307 ? -15.640 14.707 42.524 1.00 50.22 307 SER A O 1
ATOM 2599 N N . ILE A 1 308 ? -14.614 13.248 43.883 1.00 52.72 308 ILE A N 1
ATOM 2600 C CA . ILE A 1 308 ? -15.551 12.162 44.249 1.00 52.72 308 ILE A CA 1
ATOM 2601 C C . ILE A 1 308 ? -17.094 12.415 44.241 1.00 52.72 308 ILE A C 1
ATOM 2603 O O . ILE A 1 308 ? -17.763 11.999 45.188 1.00 52.72 308 ILE A O 1
ATOM 2607 N N . GLU A 1 309 ? -17.714 12.960 43.191 1.00 54.91 309 GLU A N 1
ATOM 2608 C CA . GLU A 1 309 ? -19.197 12.955 43.092 1.00 54.91 309 GLU A CA 1
ATOM 2609 C C . GLU A 1 309 ? -19.780 12.160 41.908 1.00 54.91 309 GLU A C 1
ATOM 2611 O O . GLU A 1 309 ? -20.857 11.591 42.052 1.00 54.91 309 GLU A O 1
ATOM 2616 N N . ASN A 1 310 ? -19.051 11.957 40.800 1.00 53.34 310 ASN A N 1
ATOM 2617 C CA . ASN A 1 310 ? -19.589 11.286 39.595 1.00 53.34 310 ASN A CA 1
ATOM 2618 C C . ASN A 1 310 ? -18.789 10.056 39.118 1.00 53.34 310 ASN A C 1
ATOM 2620 O O . ASN A 1 310 ? -18.642 9.805 37.921 1.00 53.34 310 ASN A O 1
ATOM 2624 N N . ILE A 1 311 ? -18.256 9.255 40.045 1.00 63.59 311 ILE A N 1
ATOM 2625 C CA . ILE A 1 311 ? -17.459 8.072 39.687 1.00 63.59 311 ILE A CA 1
ATOM 2626 C C . ILE A 1 311 ? -18.369 6.840 39.566 1.00 63.59 311 ILE A C 1
ATOM 2628 O O . ILE A 1 311 ? -18.886 6.333 40.561 1.00 63.59 311 ILE A O 1
ATOM 2632 N N . PHE A 1 312 ? -18.481 6.253 38.369 1.00 70.38 312 PHE A N 1
ATOM 2633 C CA . PHE A 1 312 ? -19.221 4.994 38.135 1.00 70.38 312 PHE A CA 1
ATOM 2634 C C . PHE A 1 312 ? -18.536 3.733 38.732 1.00 70.38 312 PHE A C 1
ATOM 2636 O O . PHE A 1 312 ? -18.850 2.589 38.360 1.00 70.38 312 PHE A O 1
ATOM 2643 N N . ILE A 1 313 ? -17.563 3.916 39.634 1.00 76.06 313 ILE A N 1
ATOM 2644 C CA . ILE A 1 313 ? -16.637 2.906 40.169 1.00 76.06 313 ILE A CA 1
ATOM 2645 C C . ILE A 1 313 ? -16.514 3.067 41.683 1.00 76.06 313 ILE A C 1
ATOM 2647 O O . ILE A 1 313 ? -16.324 4.163 42.199 1.00 76.06 313 ILE A O 1
ATOM 2651 N N . SER A 1 314 ? -16.560 1.947 42.408 1.00 78.75 314 SER A N 1
ATOM 2652 C CA . SER A 1 314 ? -16.430 1.961 43.864 1.00 78.75 314 SER A CA 1
ATOM 2653 C C . SER A 1 314 ? -15.014 2.329 44.325 1.00 78.75 314 SER A C 1
ATOM 2655 O O . SER A 1 314 ? -14.018 1.880 43.748 1.00 78.75 314 SER A O 1
ATOM 2657 N N . LYS A 1 315 ? -14.919 3.054 45.451 1.00 77.00 315 LYS A N 1
ATOM 2658 C CA . LYS A 1 315 ? -13.646 3.357 46.142 1.00 77.00 315 LYS A CA 1
ATOM 2659 C C . LYS A 1 315 ? -12.809 2.103 46.419 1.00 77.00 315 LYS A C 1
ATOM 2661 O O . LYS A 1 315 ? -11.588 2.136 46.302 1.00 77.00 315 LYS A O 1
ATOM 2666 N N . VAL A 1 316 ? -13.458 0.975 46.718 1.00 80.25 316 VAL A N 1
ATOM 2667 C CA . VAL A 1 316 ? -12.795 -0.327 46.916 1.00 80.25 316 VAL A CA 1
ATOM 2668 C C . VAL A 1 316 ? -12.072 -0.784 45.648 1.00 80.25 316 VAL A C 1
ATOM 2670 O O . VAL A 1 316 ? -10.913 -1.193 45.714 1.00 80.25 316 VAL A O 1
ATOM 2673 N N . THR A 1 317 ? -12.725 -0.675 44.488 1.00 80.31 317 THR A N 1
ATOM 2674 C CA . THR A 1 317 ? -12.134 -1.072 43.202 1.00 80.31 317 THR A CA 1
ATOM 2675 C C . THR A 1 317 ? -10.950 -0.176 42.854 1.00 80.31 317 THR A C 1
ATOM 2677 O O . THR A 1 317 ? -9.886 -0.695 42.521 1.00 80.31 317 THR A O 1
ATOM 2680 N N . MET A 1 318 ? -11.092 1.145 43.007 1.00 80.25 318 MET A N 1
ATOM 2681 C CA . MET A 1 318 ? -9.993 2.096 42.786 1.00 80.25 318 MET A CA 1
ATOM 2682 C C . MET A 1 318 ? -8.793 1.769 43.680 1.00 80.25 318 MET A C 1
ATOM 2684 O O . MET A 1 318 ? -7.694 1.537 43.180 1.00 80.25 318 MET A O 1
ATOM 2688 N N . ASN A 1 319 ? -9.020 1.599 44.985 1.00 81.06 319 ASN A N 1
ATOM 2689 C CA . ASN A 1 319 ? -7.973 1.216 45.932 1.00 81.06 319 ASN A CA 1
ATOM 2690 C C . ASN A 1 319 ? -7.316 -0.127 45.590 1.00 81.06 319 ASN A C 1
ATOM 2692 O O . ASN A 1 319 ? -6.117 -0.290 45.805 1.00 81.06 319 ASN A O 1
ATOM 2696 N N . SER A 1 320 ? -8.068 -1.099 45.065 1.00 83.94 320 SER A N 1
ATOM 2697 C CA . SER A 1 320 ? -7.508 -2.394 44.658 1.00 83.94 320 SER A CA 1
ATOM 2698 C C . SER A 1 320 ? -6.553 -2.281 43.463 1.00 83.94 320 SER A C 1
ATOM 2700 O O . SER A 1 320 ? -5.545 -2.990 43.425 1.00 83.94 320 SER A O 1
ATOM 2702 N N . ILE A 1 321 ? -6.843 -1.369 42.527 1.00 84.88 321 ILE A N 1
ATOM 2703 C CA . ILE A 1 321 ? -6.008 -1.076 41.357 1.00 84.88 321 ILE A CA 1
ATOM 2704 C C . ILE A 1 321 ? -4.751 -0.325 41.807 1.00 84.88 321 ILE A C 1
ATOM 2706 O O . ILE A 1 321 ? -3.642 -0.779 41.528 1.00 84.88 321 ILE A O 1
ATOM 2710 N N . LEU A 1 322 ? -4.927 0.761 42.570 1.00 83.38 322 LEU A N 1
ATOM 2711 C CA . LEU A 1 322 ? -3.840 1.610 43.068 1.00 83.38 322 LEU A CA 1
ATOM 2712 C C . LEU A 1 322 ? -2.849 0.831 43.941 1.00 83.38 322 LEU A C 1
ATOM 2714 O O . LEU A 1 322 ? -1.645 0.839 43.703 1.00 83.38 322 LEU A O 1
ATOM 2718 N N . LYS A 1 323 ? -3.354 0.050 44.905 1.00 83.31 323 LYS A N 1
ATOM 2719 C CA . LYS A 1 323 ? -2.519 -0.769 45.804 1.00 83.31 323 LYS A CA 1
ATOM 2720 C C . LYS A 1 323 ? -1.978 -2.045 45.149 1.00 83.31 323 LYS A C 1
ATOM 2722 O O . LYS A 1 323 ? -1.443 -2.899 45.850 1.00 83.31 323 LYS A O 1
ATOM 2727 N N . ARG A 1 324 ? -2.145 -2.215 43.830 1.00 79.94 324 ARG A N 1
ATOM 2728 C CA . ARG A 1 324 ? -1.717 -3.394 43.050 1.00 79.94 324 ARG A CA 1
ATOM 2729 C C . ARG A 1 324 ? -2.242 -4.731 43.579 1.00 79.94 324 ARG A C 1
ATOM 2731 O O . ARG A 1 324 ? -1.637 -5.774 43.342 1.00 79.94 324 ARG A O 1
ATOM 2738 N N . LYS A 1 325 ? -3.374 -4.714 44.287 1.00 82.19 325 LYS A N 1
ATOM 2739 C CA . LYS A 1 325 ? -4.028 -5.937 44.772 1.00 82.19 325 LYS A CA 1
ATOM 2740 C C . LYS A 1 325 ? -4.663 -6.711 43.617 1.00 82.19 325 LYS A C 1
ATOM 2742 O O . LYS A 1 325 ? -4.721 -7.934 43.656 1.00 82.19 325 LYS A O 1
ATOM 2747 N N . ALA A 1 326 ? -5.115 -6.004 42.581 1.00 80.75 326 ALA A N 1
ATOM 2748 C CA . ALA A 1 326 ? -5.604 -6.606 41.349 1.00 80.75 326 ALA A CA 1
ATOM 2749 C C . ALA A 1 326 ? -4.458 -6.804 40.341 1.00 80.75 326 ALA A C 1
ATOM 2751 O O . ALA A 1 326 ? -3.745 -5.862 40.003 1.00 80.75 326 ALA A O 1
ATOM 2752 N N . SER A 1 327 ? -4.311 -8.018 39.808 1.00 85.75 327 SER A N 1
ATOM 2753 C CA . SER A 1 327 ? -3.374 -8.319 38.712 1.00 85.75 327 SER A CA 1
ATOM 2754 C C . SER A 1 327 ? -3.974 -8.053 37.324 1.00 85.75 327 SER A C 1
ATOM 2756 O O . SER A 1 327 ? -3.242 -7.853 36.350 1.00 85.75 327 SER A O 1
ATOM 2758 N N . PHE A 1 328 ? -5.306 -8.010 37.236 1.00 91.25 328 PHE A N 1
ATOM 2759 C CA . PHE A 1 328 ? -6.063 -7.757 36.016 1.00 91.25 328 PHE A CA 1
ATOM 2760 C C . PHE A 1 328 ? -7.189 -6.753 36.253 1.00 91.25 328 PHE A C 1
ATOM 2762 O O . PHE A 1 328 ? -7.775 -6.699 37.332 1.00 91.25 328 PHE A O 1
ATOM 2769 N N . ILE A 1 329 ? -7.545 -6.023 35.201 1.00 91.88 329 ILE A N 1
ATOM 2770 C CA . ILE A 1 329 ? -8.704 -5.134 35.156 1.00 91.88 329 ILE A CA 1
ATOM 2771 C C . ILE A 1 329 ? -9.650 -5.566 34.025 1.00 91.88 329 ILE A C 1
ATOM 2773 O O . ILE A 1 329 ? -9.209 -5.930 32.930 1.00 91.88 329 ILE A O 1
ATOM 2777 N N . LYS A 1 330 ? -10.960 -5.578 34.291 1.00 93.69 330 LYS A N 1
ATOM 2778 C CA . LYS A 1 330 ? -11.987 -5.940 33.298 1.00 93.69 330 LYS A CA 1
ATOM 2779 C C . LYS A 1 330 ? -12.264 -4.766 32.353 1.00 93.69 330 LYS A C 1
ATOM 2781 O O . LYS A 1 330 ? -12.245 -3.615 32.785 1.00 93.69 330 LYS A O 1
ATOM 2786 N N . SER A 1 331 ? -12.599 -5.062 31.095 1.00 94.56 331 SER A N 1
ATOM 2787 C CA . SER A 1 331 ? -12.984 -4.068 30.075 1.00 94.56 331 SER A CA 1
ATOM 2788 C C . SER A 1 331 ? -14.086 -3.122 30.578 1.00 94.56 331 SER A C 1
ATOM 2790 O O . SER A 1 331 ? -13.916 -1.908 30.519 1.00 94.56 331 SER A O 1
ATOM 2792 N N . ASN A 1 332 ? -15.152 -3.649 31.195 1.00 93.75 332 ASN A N 1
ATOM 2793 C CA . ASN A 1 332 ? -16.245 -2.816 31.712 1.00 93.75 332 ASN A CA 1
ATOM 2794 C C . ASN A 1 332 ? -15.782 -1.816 32.792 1.00 93.75 332 ASN A C 1
ATOM 2796 O O . ASN A 1 332 ? -16.258 -0.687 32.847 1.00 93.75 332 ASN A O 1
ATOM 2800 N N . THR A 1 333 ? -14.815 -2.201 33.633 1.00 92.19 333 THR A N 1
ATOM 2801 C CA . THR A 1 333 ? -14.218 -1.286 34.616 1.00 92.19 333 THR A CA 1
ATOM 2802 C C . THR A 1 333 ? -13.434 -0.179 33.917 1.00 92.19 333 THR A C 1
ATOM 2804 O O . THR A 1 333 ? -13.610 0.981 34.262 1.00 92.19 333 THR A O 1
ATOM 2807 N N . ILE A 1 334 ? -12.629 -0.508 32.901 1.00 93.81 334 ILE A N 1
ATOM 2808 C CA . ILE A 1 334 ? -11.899 0.493 32.106 1.00 93.81 334 ILE A CA 1
ATOM 2809 C C . ILE A 1 334 ? -12.867 1.471 31.431 1.00 93.81 334 ILE A C 1
ATOM 2811 O O . ILE A 1 334 ? -12.649 2.675 31.504 1.00 93.81 334 ILE A O 1
ATOM 2815 N N . ARG A 1 335 ? -13.949 0.985 30.814 1.00 95.19 335 ARG A N 1
ATOM 2816 C CA . ARG A 1 335 ? -14.953 1.840 30.155 1.00 95.19 335 ARG A CA 1
ATOM 2817 C C . ARG A 1 335 ? -15.613 2.818 31.126 1.00 95.19 335 ARG A C 1
ATOM 2819 O O . ARG A 1 335 ? -15.816 3.981 30.783 1.00 95.19 335 ARG A O 1
ATOM 2826 N N . LYS A 1 336 ? -15.888 2.374 32.356 1.00 92.06 336 LYS A N 1
ATOM 2827 C CA . LYS A 1 336 ? -16.363 3.251 33.433 1.00 92.06 336 LYS A CA 1
ATOM 2828 C C . LYS A 1 336 ? -15.334 4.320 33.796 1.00 92.06 336 LYS A C 1
ATOM 2830 O O . LYS A 1 336 ? -15.735 5.459 34.000 1.00 92.06 336 LYS A O 1
ATOM 2835 N N . ILE A 1 337 ? -14.037 3.984 33.836 1.00 90.31 337 ILE A N 1
ATOM 2836 C CA . ILE A 1 337 ? -12.963 4.966 34.087 1.00 90.31 337 ILE A CA 1
ATOM 2837 C C . ILE A 1 337 ? -12.952 5.984 32.947 1.00 90.31 337 ILE A C 1
ATOM 2839 O O . ILE A 1 337 ? -13.079 7.175 33.195 1.00 90.31 337 ILE A O 1
ATOM 2843 N N . ILE A 1 338 ? -12.885 5.512 31.700 1.00 93.12 338 ILE A N 1
ATOM 2844 C CA . ILE A 1 338 ? -12.895 6.361 30.504 1.00 93.12 338 ILE A CA 1
ATOM 2845 C C . ILE A 1 338 ? -14.055 7.359 30.543 1.00 93.12 338 ILE A C 1
ATOM 2847 O O . ILE A 1 338 ? -13.835 8.544 30.320 1.00 93.12 338 ILE A O 1
ATOM 2851 N N . SER A 1 339 ? -15.262 6.882 30.857 1.00 91.00 339 SER A N 1
ATOM 2852 C CA . SER A 1 339 ? -16.469 7.713 30.878 1.00 91.00 339 SER A CA 1
ATOM 2853 C C . SER A 1 339 ? -16.498 8.679 32.066 1.00 91.00 339 SER A C 1
ATOM 2855 O O . SER A 1 339 ? -16.878 9.826 31.894 1.00 91.00 339 SER A O 1
ATOM 2857 N N . SER A 1 340 ? -16.073 8.242 33.261 1.00 87.44 340 SER A N 1
ATOM 2858 C CA . SER A 1 340 ? -16.078 9.097 34.466 1.00 87.44 340 SER A CA 1
ATOM 2859 C C . SER A 1 340 ? -15.078 10.251 34.352 1.00 87.44 340 SER A C 1
ATOM 2861 O O . SER A 1 340 ? -15.327 11.329 34.874 1.00 87.44 340 SER A O 1
ATOM 2863 N N . TYR A 1 341 ? -13.959 10.025 33.658 1.00 86.62 341 TYR A N 1
ATOM 2864 C CA . TYR A 1 341 ? -12.861 10.989 33.523 1.00 86.62 341 TYR A CA 1
ATOM 2865 C C . TYR A 1 341 ? -12.771 11.619 32.124 1.00 86.62 341 TYR A C 1
ATOM 2867 O O . TYR A 1 341 ? -11.765 12.245 31.804 1.00 86.62 341 TYR A O 1
ATOM 2875 N N . ASN A 1 342 ? -13.784 11.429 31.266 1.00 89.50 342 ASN A N 1
ATOM 2876 C CA . ASN A 1 342 ? -13.819 11.938 29.887 1.00 89.50 342 ASN A CA 1
ATOM 2877 C C . ASN A 1 342 ? -12.504 11.718 29.113 1.00 89.50 342 ASN A C 1
ATOM 2879 O O . ASN A 1 342 ? -11.997 12.602 28.418 1.00 89.50 342 ASN A O 1
ATOM 2883 N N . ILE A 1 343 ? -11.926 10.523 29.250 1.00 92.94 343 ILE A N 1
ATOM 2884 C CA . ILE A 1 343 ? -10.610 10.219 28.687 1.00 92.94 343 ILE A CA 1
ATOM 2885 C C . ILE A 1 343 ? -10.713 10.186 27.163 1.00 92.94 343 ILE A C 1
ATOM 2887 O O . ILE A 1 343 ? -11.400 9.342 26.591 1.00 92.94 343 ILE A O 1
ATOM 2891 N N . SER A 1 344 ? -9.975 11.073 26.500 1.00 95.69 344 SER A N 1
ATOM 2892 C CA . SER A 1 344 ? -9.832 11.080 25.047 1.00 95.69 344 SER A CA 1
ATOM 2893 C C . SER A 1 344 ? -8.680 10.189 24.582 1.00 95.69 344 SER A C 1
ATOM 2895 O O . SER A 1 344 ? -7.750 9.860 25.329 1.00 95.69 344 SER A O 1
ATOM 2897 N N . TYR A 1 345 ? -8.743 9.774 23.317 1.00 96.81 345 TYR A N 1
ATOM 2898 C CA . TYR A 1 345 ? -7.678 8.990 22.708 1.00 96.81 345 TYR A CA 1
ATOM 2899 C C . TYR A 1 345 ? -6.395 9.814 22.595 1.00 96.81 345 TYR A C 1
ATOM 2901 O O . TYR A 1 345 ? -6.380 10.876 21.980 1.00 96.81 345 TYR A O 1
ATOM 2909 N N . LYS A 1 346 ? -5.309 9.280 23.158 1.00 96.88 346 LYS A N 1
ATOM 2910 C CA . LYS A 1 346 ? -3.939 9.755 22.963 1.00 96.88 346 LYS A CA 1
ATOM 2911 C C . LYS A 1 346 ? -3.037 8.558 22.740 1.00 96.88 346 LYS A C 1
ATOM 2913 O O . LYS A 1 346 ? -3.171 7.525 23.398 1.00 96.88 346 LYS A O 1
ATOM 2918 N N . THR A 1 347 ? -2.068 8.680 21.849 1.00 94.94 347 THR A N 1
ATOM 2919 C CA . THR A 1 347 ? -1.117 7.601 21.551 1.00 94.94 347 THR A CA 1
ATOM 2920 C C . THR A 1 347 ? -0.194 7.266 22.720 1.00 94.94 347 THR A C 1
ATOM 2922 O O . THR A 1 347 ? 0.394 6.184 22.738 1.00 94.94 347 THR A O 1
ATOM 2925 N N . SER A 1 348 ? -0.089 8.165 23.701 1.00 94.19 348 SER A N 1
ATOM 2926 C CA . SER A 1 348 ? 0.630 7.974 24.962 1.00 94.19 348 SER A CA 1
ATOM 2927 C C . SER A 1 348 ? -0.169 7.231 26.038 1.00 94.19 348 SER A C 1
ATOM 2929 O O . SER A 1 348 ? 0.435 6.770 27.008 1.00 94.19 348 SER A O 1
ATOM 2931 N N . ASN A 1 349 ? -1.492 7.086 25.887 1.00 94.56 349 ASN A N 1
ATOM 2932 C CA . ASN A 1 349 ? -2.322 6.377 26.861 1.00 94.56 349 ASN A CA 1
ATOM 2933 C C . ASN A 1 349 ? -1.906 4.896 26.986 1.00 94.56 349 ASN A C 1
ATOM 2935 O O . ASN A 1 349 ? -1.420 4.287 26.022 1.00 94.56 349 ASN A O 1
ATOM 2939 N N . PRO A 1 350 ? -2.171 4.262 28.143 1.00 93.88 350 PRO A N 1
ATOM 2940 C CA . PRO A 1 350 ? -2.026 2.823 28.310 1.00 93.88 350 PRO A CA 1
ATOM 2941 C C . PRO A 1 350 ? -2.748 2.012 27.230 1.00 93.88 350 PRO A C 1
ATOM 2943 O O . PRO A 1 350 ? -3.849 2.348 26.790 1.00 93.88 350 PRO A O 1
ATOM 2946 N N . GLN A 1 351 ? -2.168 0.869 26.852 1.00 91.88 351 GLN A N 1
ATOM 2947 C CA . GLN A 1 351 ? -2.737 0.009 25.808 1.00 91.88 351 GLN A CA 1
ATOM 2948 C C . GLN A 1 351 ? -4.156 -0.469 26.156 1.00 91.88 351 GLN A C 1
ATOM 2950 O O . GLN A 1 351 ? -4.988 -0.605 25.265 1.00 91.88 351 GLN A O 1
ATOM 2955 N N . CYS A 1 352 ? -4.437 -0.718 27.439 1.00 93.19 352 CYS A N 1
ATOM 2956 C CA . CYS A 1 352 ? -5.757 -1.136 27.909 1.00 93.19 352 CYS A CA 1
ATOM 2957 C C . CYS A 1 352 ? -6.817 -0.032 27.736 1.00 93.19 352 CYS A C 1
ATOM 2959 O O . CYS A 1 352 ? -7.928 -0.334 27.312 1.00 93.19 352 CYS A O 1
ATOM 2961 N N . ILE A 1 353 ? -6.448 1.232 27.967 1.00 95.50 353 ILE A N 1
ATOM 2962 C CA . ILE A 1 353 ? -7.305 2.403 27.744 1.00 95.50 353 ILE A CA 1
ATOM 2963 C C . ILE A 1 353 ? -7.584 2.574 26.251 1.00 95.50 353 ILE A C 1
ATOM 2965 O O . ILE A 1 353 ? -8.741 2.588 25.841 1.00 95.50 353 ILE A O 1
ATOM 2969 N N . ASN A 1 354 ? -6.537 2.619 25.421 1.00 96.25 354 ASN A N 1
ATOM 2970 C CA . ASN A 1 354 ? -6.702 2.810 23.977 1.00 96.25 354 ASN A CA 1
ATOM 2971 C C . ASN A 1 354 ? -7.485 1.675 23.311 1.00 96.25 354 ASN A C 1
ATOM 2973 O O . ASN A 1 354 ? -8.296 1.941 22.430 1.00 96.25 354 ASN A O 1
ATOM 2977 N N . SER A 1 355 ? -7.294 0.431 23.758 1.00 95.94 355 SER A N 1
ATOM 2978 C CA . SER A 1 355 ? -8.071 -0.717 23.279 1.00 95.94 355 SER A CA 1
ATOM 2979 C C . SER A 1 355 ? -9.574 -0.516 23.498 1.00 95.94 355 SER A C 1
ATOM 2981 O O . SER A 1 355 ? -10.365 -0.720 22.581 1.00 95.94 355 SER A O 1
ATOM 2983 N N . GLU A 1 356 ? -9.983 -0.072 24.690 1.00 97.31 356 GLU A N 1
ATOM 2984 C CA . GLU A 1 356 ? -11.399 0.165 24.987 1.00 97.31 356 GLU A CA 1
ATOM 2985 C C . GLU A 1 356 ? -11.942 1.435 24.319 1.00 97.31 356 GLU A C 1
ATOM 2987 O O . GLU A 1 356 ? -13.066 1.401 23.825 1.00 97.31 356 GLU A O 1
ATOM 2992 N N . LEU A 1 357 ? -11.146 2.504 24.194 1.00 97.81 357 LEU A N 1
ATOM 2993 C CA . LEU A 1 357 ? -11.526 3.696 23.421 1.00 97.81 357 LEU A CA 1
ATOM 2994 C C . LEU A 1 357 ? -11.813 3.369 21.952 1.00 97.81 357 LEU A C 1
ATOM 2996 O O . LEU A 1 357 ? -12.804 3.836 21.398 1.00 97.81 357 LEU A O 1
ATOM 3000 N N . ILE A 1 358 ? -10.980 2.534 21.324 1.00 97.50 358 ILE A N 1
ATOM 3001 C CA . ILE A 1 358 ? -11.183 2.094 19.938 1.00 97.50 358 ILE A CA 1
ATOM 3002 C C . ILE A 1 358 ? -12.482 1.294 19.808 1.00 97.50 358 ILE A C 1
ATOM 3004 O O . ILE A 1 358 ? -13.269 1.557 18.900 1.00 97.50 358 ILE A O 1
ATOM 3008 N N . LYS A 1 359 ? -12.742 0.351 20.721 1.00 97.75 359 LYS A N 1
ATOM 3009 C CA . LYS A 1 359 ? -13.992 -0.428 20.720 1.00 97.75 359 LYS A CA 1
ATOM 3010 C C . LYS A 1 359 ? -15.219 0.459 20.885 1.00 97.75 359 LYS A C 1
ATOM 3012 O O . LYS A 1 359 ? -16.166 0.316 20.119 1.00 97.75 359 LYS A O 1
ATOM 3017 N N . MET A 1 360 ? -15.178 1.389 21.840 1.00 97.62 360 MET A N 1
ATOM 3018 C CA . MET A 1 360 ? -16.249 2.363 22.055 1.00 97.62 360 MET A CA 1
ATOM 3019 C C . MET A 1 360 ? -16.474 3.212 20.800 1.00 97.62 360 MET A C 1
ATOM 3021 O O . MET A 1 360 ? -17.611 3.389 20.383 1.00 97.62 360 MET A O 1
ATOM 3025 N N . ASN A 1 361 ? -15.408 3.668 20.136 1.00 97.44 361 ASN A N 1
ATOM 3026 C CA . ASN A 1 361 ? -15.514 4.407 18.876 1.00 97.44 361 ASN A CA 1
ATOM 3027 C C . ASN A 1 361 ? -16.164 3.575 17.756 1.00 97.44 361 ASN A C 1
ATOM 3029 O O . ASN A 1 361 ? -17.026 4.073 17.038 1.00 97.44 361 ASN A O 1
ATOM 3033 N N . ILE A 1 362 ? -15.796 2.296 17.617 1.00 97.25 362 ILE A N 1
ATOM 3034 C CA . ILE A 1 362 ? -16.411 1.384 16.637 1.00 97.25 362 ILE A CA 1
ATOM 3035 C C . ILE A 1 362 ? -17.908 1.194 16.927 1.00 97.25 362 ILE A C 1
ATOM 3037 O O . ILE A 1 362 ? -18.719 1.289 16.005 1.00 97.25 362 ILE A O 1
ATOM 3041 N N . GLU A 1 363 ? -18.271 0.951 18.188 1.00 97.50 363 GLU A N 1
ATOM 3042 C CA . GLU A 1 363 ? -19.659 0.767 18.639 1.00 97.50 363 GLU A CA 1
ATOM 3043 C C . GLU A 1 363 ? -20.506 2.030 18.441 1.00 97.50 363 GLU A C 1
ATOM 3045 O O . GLU A 1 363 ? -21.645 1.943 17.973 1.00 97.50 363 GLU A O 1
ATOM 3050 N N . ASN A 1 364 ? -19.947 3.199 18.761 1.00 96.94 364 ASN A N 1
ATOM 3051 C CA . ASN A 1 364 ? -20.609 4.490 18.603 1.00 96.94 364 ASN A CA 1
ATOM 3052 C C . ASN A 1 364 ? -20.866 4.791 17.128 1.00 96.94 364 ASN A C 1
ATOM 3054 O O . ASN A 1 364 ? -22.002 5.080 16.756 1.00 96.94 364 ASN A O 1
ATOM 3058 N N . ASN A 1 365 ? -19.850 4.633 16.276 1.00 96.75 365 ASN A N 1
ATOM 3059 C CA . ASN A 1 365 ? -19.998 4.818 14.834 1.00 96.75 365 ASN A CA 1
ATOM 3060 C C . ASN A 1 365 ? -21.019 3.833 14.257 1.00 96.75 365 ASN A C 1
ATOM 3062 O O . ASN A 1 365 ? -21.886 4.234 13.486 1.00 96.75 365 ASN A O 1
ATOM 3066 N N . PHE A 1 366 ? -20.993 2.569 14.688 1.00 96.81 366 PHE A N 1
ATOM 3067 C CA . PHE A 1 366 ? -21.964 1.573 14.236 1.00 96.81 366 PHE A CA 1
ATOM 3068 C C . PHE A 1 366 ? -23.391 1.961 14.623 1.00 96.81 366 PHE A C 1
ATOM 3070 O O . PHE A 1 366 ? -24.301 1.915 13.794 1.00 96.81 366 PHE A O 1
ATOM 3077 N N . SER A 1 367 ? -23.595 2.377 15.871 1.00 96.19 367 SER A N 1
ATOM 3078 C CA . SER A 1 367 ? -24.902 2.810 16.374 1.00 96.19 367 SER A CA 1
ATOM 3079 C C . SER A 1 367 ? -25.402 4.051 15.634 1.00 96.19 367 SER A C 1
ATOM 3081 O O . SER A 1 367 ? -26.562 4.094 15.229 1.00 96.19 367 SER A O 1
ATOM 3083 N N . HIS A 1 368 ? -24.513 5.014 15.378 1.00 95.19 368 HIS A N 1
ATOM 3084 C CA . HIS A 1 368 ? -24.807 6.203 14.589 1.00 95.19 368 HIS A CA 1
ATOM 3085 C C . HIS A 1 368 ? -25.222 5.820 13.163 1.00 95.19 368 HIS A C 1
ATOM 3087 O O . HIS A 1 368 ? -26.377 6.029 12.798 1.00 95.19 368 HIS A O 1
ATOM 3093 N N . PHE A 1 369 ? -24.353 5.162 12.391 1.00 93.88 369 PHE A N 1
ATOM 3094 C CA . PHE A 1 369 ? -24.614 4.801 10.992 1.00 93.88 369 PHE A CA 1
ATOM 3095 C C . PHE A 1 369 ? -25.828 3.875 10.817 1.00 93.88 369 PHE A C 1
ATOM 3097 O O . PHE A 1 369 ? -26.613 4.037 9.882 1.00 93.88 369 PHE A O 1
ATOM 3104 N N . SER A 1 370 ? -26.032 2.918 11.728 1.00 91.88 370 SER A N 1
ATOM 3105 C CA . SER A 1 370 ? -27.164 1.981 11.648 1.00 91.88 370 SER A CA 1
ATOM 3106 C C . SER A 1 370 ? -28.527 2.635 11.905 1.00 91.88 370 SER A C 1
ATOM 3108 O O . SER A 1 370 ? -29.548 2.099 11.460 1.00 91.88 370 SER A O 1
ATOM 3110 N N . SER A 1 371 ? -28.555 3.794 12.573 1.00 89.06 371 SER A N 1
ATOM 3111 C CA . SER A 1 371 ? -29.794 4.520 12.873 1.00 89.06 371 SER A CA 1
ATOM 3112 C C . SER A 1 371 ? -30.403 5.208 11.646 1.00 89.06 371 SER A C 1
ATOM 3114 O O . SER A 1 371 ? -31.625 5.211 11.509 1.00 89.06 371 SER A O 1
ATOM 3116 N N . PHE A 1 372 ? -29.580 5.710 10.716 1.00 83.94 372 PHE A N 1
ATOM 3117 C CA . PHE A 1 372 ? -30.045 6.500 9.564 1.00 83.94 372 PHE A CA 1
ATOM 3118 C C . PHE A 1 372 ? -29.853 5.837 8.195 1.00 83.94 372 PHE A C 1
ATOM 3120 O O . PHE A 1 372 ? -30.307 6.376 7.189 1.00 83.94 372 PHE A O 1
ATOM 3127 N N . VAL A 1 373 ? -29.196 4.679 8.117 1.00 81.88 373 VAL A N 1
ATOM 3128 C CA . VAL A 1 373 ? -28.991 3.990 6.835 1.00 81.88 373 VAL A CA 1
ATOM 3129 C C . VAL A 1 373 ? -30.319 3.568 6.173 1.00 81.88 373 VAL A C 1
ATOM 3131 O O . VAL A 1 373 ? -31.165 2.890 6.783 1.00 81.88 373 VAL A O 1
ATOM 3134 N N . SER A 1 374 ? -30.468 3.932 4.894 1.00 78.81 374 SER A N 1
ATOM 3135 C CA . SER A 1 374 ? -31.425 3.330 3.962 1.00 78.81 374 SER A CA 1
ATOM 3136 C C . SER A 1 374 ? -30.840 2.031 3.404 1.00 78.81 374 SER A C 1
ATOM 3138 O O . SER A 1 374 ? -29.703 1.989 2.940 1.00 78.81 374 SER A O 1
ATOM 3140 N N . PHE A 1 375 ? -31.610 0.947 3.478 1.00 75.81 375 PHE A N 1
ATOM 3141 C CA . PHE A 1 375 ? -31.236 -0.350 2.907 1.00 75.81 375 PHE A CA 1
ATOM 3142 C C . PHE A 1 375 ? -31.879 -0.500 1.529 1.00 75.81 375 PHE A C 1
ATOM 3144 O O . PHE A 1 375 ? -32.745 -1.344 1.329 1.00 75.81 375 PHE A O 1
ATOM 3151 N N . ASP A 1 376 ? -31.509 0.395 0.619 1.00 75.81 376 ASP A N 1
ATOM 3152 C CA . ASP A 1 376 ? -31.940 0.385 -0.779 1.00 75.81 376 ASP A CA 1
ATOM 3153 C C . ASP A 1 376 ? -31.047 -0.529 -1.641 1.00 75.81 376 ASP A C 1
ATOM 3155 O O . ASP A 1 376 ? -30.067 -1.110 -1.168 1.00 75.81 376 ASP A O 1
ATOM 3159 N N . ASN A 1 377 ? -31.384 -0.675 -2.925 1.00 69.06 377 ASN A N 1
ATOM 3160 C CA . ASN A 1 377 ? -30.586 -1.476 -3.861 1.00 69.06 377 ASN A CA 1
ATOM 3161 C C . ASN A 1 377 ? -29.145 -0.945 -3.999 1.00 69.06 377 ASN A C 1
ATOM 3163 O O . ASN A 1 377 ? -28.208 -1.732 -4.158 1.00 69.06 377 ASN A O 1
ATOM 3167 N N . ASP A 1 378 ? -28.950 0.368 -3.860 1.00 84.12 378 ASP A N 1
ATOM 3168 C CA . ASP A 1 378 ? -27.631 1.008 -3.904 1.00 84.12 378 ASP A CA 1
ATOM 3169 C C . ASP A 1 378 ? -26.795 0.682 -2.657 1.00 84.12 378 ASP A C 1
ATOM 3171 O O . ASP A 1 378 ? -25.559 0.702 -2.687 1.00 84.12 378 ASP A O 1
ATOM 3175 N N . PHE A 1 379 ? -27.441 0.342 -1.540 1.00 89.12 379 PHE A N 1
ATOM 3176 C CA . PHE A 1 379 ? -26.758 -0.023 -0.309 1.00 89.12 379 PHE A CA 1
ATOM 3177 C C . PHE A 1 379 ? -25.907 -1.284 -0.470 1.00 89.12 379 PHE A C 1
ATOM 3179 O O . PHE A 1 379 ? -24.769 -1.318 0.011 1.00 89.12 379 PHE A O 1
ATOM 3186 N N . PHE A 1 380 ? -26.403 -2.297 -1.191 1.00 91.75 380 PHE A N 1
ATOM 3187 C CA . PHE A 1 380 ? -25.604 -3.494 -1.460 1.00 91.75 380 PHE A CA 1
ATOM 3188 C C . PHE A 1 380 ? -24.338 -3.155 -2.243 1.00 91.75 380 PHE A C 1
ATOM 3190 O O . PHE A 1 380 ? -23.263 -3.658 -1.921 1.00 91.75 380 PHE A O 1
ATOM 3197 N N . GLU A 1 381 ? -24.433 -2.268 -3.230 1.00 93.00 381 GLU A N 1
ATOM 3198 C CA . GLU A 1 381 ? -23.259 -1.826 -3.968 1.00 93.00 381 GLU A CA 1
ATOM 3199 C C . GLU A 1 381 ? -22.248 -1.148 -3.044 1.00 93.00 381 GLU A C 1
ATOM 3201 O O . GLU A 1 381 ? -21.074 -1.507 -3.069 1.00 93.00 381 GLU A O 1
ATOM 3206 N N . LYS A 1 382 ? -22.676 -0.242 -2.157 1.00 93.62 382 LYS A N 1
ATOM 3207 C CA . LYS A 1 382 ? -21.766 0.395 -1.186 1.00 93.62 382 LYS A CA 1
ATOM 3208 C C . LYS A 1 382 ? -21.060 -0.638 -0.294 1.00 93.62 382 LYS A C 1
ATOM 3210 O O . LYS A 1 382 ? -19.858 -0.503 -0.026 1.00 93.62 382 LYS A O 1
ATOM 3215 N N . ILE A 1 383 ? -21.771 -1.686 0.131 1.00 94.06 383 ILE A N 1
ATOM 3216 C CA . ILE A 1 383 ? -21.177 -2.816 0.860 1.00 94.06 383 ILE A CA 1
ATOM 3217 C C . ILE A 1 383 ? -20.168 -3.541 -0.023 1.00 94.06 383 ILE A C 1
ATOM 3219 O O . ILE A 1 383 ? -19.039 -3.751 0.411 1.00 94.06 383 ILE A O 1
ATOM 3223 N N . LEU A 1 384 ? -20.542 -3.894 -1.251 1.00 95.31 384 LEU A N 1
ATOM 3224 C CA . LEU A 1 384 ? -19.698 -4.622 -2.190 1.00 95.31 384 LEU A CA 1
ATOM 3225 C C . LEU A 1 384 ? -18.399 -3.864 -2.480 1.00 95.31 384 LEU A C 1
ATOM 3227 O O . LEU A 1 384 ? -17.323 -4.443 -2.362 1.00 95.31 384 LEU A O 1
ATOM 3231 N N . LEU A 1 385 ? -18.473 -2.560 -2.763 1.00 96.62 385 LEU A N 1
ATOM 3232 C CA . LEU A 1 385 ? -17.301 -1.703 -2.971 1.00 96.62 385 LEU A CA 1
ATOM 3233 C C . LEU A 1 385 ? -16.368 -1.732 -1.757 1.00 96.62 385 LEU A C 1
ATOM 3235 O O . LEU A 1 385 ? -15.151 -1.858 -1.896 1.00 96.62 385 LEU A O 1
ATOM 3239 N N . THR A 1 386 ? -16.944 -1.642 -0.558 1.00 95.44 386 THR A N 1
ATOM 3240 C CA . THR A 1 386 ? -16.192 -1.677 0.700 1.00 95.44 386 THR A CA 1
ATOM 3241 C C . THR A 1 386 ? -15.547 -3.039 0.917 1.00 95.44 386 THR A C 1
ATOM 3243 O O . THR A 1 386 ? -14.342 -3.125 1.140 1.00 95.44 386 THR A O 1
ATOM 3246 N N . TYR A 1 387 ? -16.321 -4.103 0.767 1.00 95.12 387 TYR A N 1
ATOM 3247 C CA . TYR A 1 387 ? -15.893 -5.486 0.902 1.00 95.12 387 TYR A CA 1
ATOM 3248 C C . TYR A 1 387 ? -14.761 -5.836 -0.075 1.00 95.12 387 TYR A C 1
ATOM 3250 O O . TYR A 1 387 ? -13.769 -6.446 0.318 1.00 95.12 387 TYR A O 1
ATOM 3258 N N . MET A 1 388 ? -14.854 -5.385 -1.329 1.00 96.31 388 MET A N 1
ATOM 3259 C CA . MET A 1 388 ? -13.819 -5.587 -2.346 1.00 96.31 388 MET A CA 1
ATOM 3260 C C . MET A 1 388 ? -12.563 -4.726 -2.124 1.00 96.31 388 MET A C 1
ATOM 3262 O O . MET A 1 388 ? -11.527 -4.991 -2.730 1.00 96.31 388 MET A O 1
ATOM 3266 N N . SER A 1 389 ? -12.616 -3.690 -1.280 1.00 95.56 389 SER A N 1
ATOM 3267 C CA . SER A 1 389 ? -11.461 -2.826 -0.972 1.00 95.56 389 SER A CA 1
ATOM 3268 C C . SER A 1 389 ? -10.563 -3.353 0.158 1.00 95.56 389 SER A C 1
ATOM 3270 O O . SER A 1 389 ? -9.394 -2.957 0.247 1.00 95.56 389 SER A O 1
ATOM 3272 N N . LEU A 1 390 ? -11.095 -4.251 0.991 1.00 91.56 390 LEU A N 1
ATOM 3273 C CA . LEU A 1 390 ? -10.442 -4.805 2.175 1.00 91.56 390 LEU A CA 1
ATOM 3274 C C . LEU A 1 390 ? -9.760 -6.147 1.867 1.00 91.56 390 LEU A C 1
ATOM 3276 O O . LEU A 1 390 ? -10.222 -6.910 1.019 1.00 91.56 390 LEU A O 1
ATOM 3280 N N . ASP A 1 391 ? -8.672 -6.436 2.586 1.00 82.38 391 ASP A N 1
ATOM 3281 C CA . ASP A 1 391 ? -7.924 -7.694 2.432 1.00 82.38 391 ASP A CA 1
ATOM 3282 C C . ASP A 1 391 ? -8.557 -8.836 3.244 1.00 82.38 391 ASP A C 1
ATOM 3284 O O . ASP A 1 391 ? -8.722 -9.938 2.734 1.00 82.38 391 ASP A O 1
ATOM 3288 N N . ASN A 1 392 ? -8.960 -8.558 4.490 1.00 73.50 392 ASN A N 1
ATOM 3289 C CA . ASN A 1 392 ? -9.566 -9.532 5.401 1.00 73.50 392 ASN A CA 1
ATOM 3290 C C . ASN A 1 392 ? -11.039 -9.201 5.619 1.00 73.50 392 ASN A C 1
ATOM 3292 O O . ASN A 1 392 ? -11.394 -8.033 5.798 1.00 73.50 392 ASN A O 1
ATOM 3296 N N . LYS A 1 393 ? -11.890 -10.229 5.626 1.00 80.38 393 LYS A N 1
ATOM 3297 C CA . LYS A 1 393 ? -13.345 -10.070 5.665 1.00 80.38 393 LYS A CA 1
ATOM 3298 C C . LYS A 1 393 ? -13.940 -11.101 6.616 1.00 80.38 393 LYS A C 1
ATOM 3300 O O . LYS A 1 393 ? -13.555 -12.264 6.592 1.00 80.38 393 LYS A O 1
ATOM 3305 N N . SER A 1 394 ? -14.863 -10.659 7.462 1.00 76.06 394 SER A N 1
ATOM 3306 C CA . SER A 1 394 ? -15.486 -11.477 8.511 1.00 76.06 394 SER A CA 1
ATOM 3307 C C . SER A 1 394 ? -16.904 -11.941 8.164 1.00 76.06 394 SER A C 1
ATOM 3309 O O . SER A 1 394 ? -17.551 -12.581 8.990 1.00 76.06 394 SER A O 1
ATOM 3311 N N . ILE A 1 395 ? -17.412 -11.590 6.977 1.00 87.00 395 ILE A N 1
ATOM 3312 C CA . ILE A 1 395 ? -18.819 -11.768 6.605 1.00 87.00 395 ILE A CA 1
ATOM 3313 C C . ILE A 1 395 ? -18.936 -12.384 5.211 1.00 87.00 395 ILE A C 1
ATOM 3315 O O . ILE A 1 395 ? -18.222 -11.992 4.291 1.00 87.00 395 ILE A O 1
ATOM 3319 N N . ASP A 1 396 ? -19.894 -13.294 5.048 1.00 89.81 396 ASP A N 1
ATOM 3320 C CA . ASP A 1 396 ? -20.323 -13.792 3.745 1.00 89.81 396 ASP A CA 1
ATOM 3321 C C . ASP A 1 396 ? -21.176 -12.743 3.011 1.00 89.81 396 ASP A C 1
ATOM 3323 O O . ASP A 1 396 ? -22.305 -12.432 3.398 1.00 89.81 396 ASP A O 1
ATOM 3327 N N . ILE A 1 397 ? -20.633 -12.201 1.923 1.00 92.00 397 ILE A N 1
ATOM 3328 C CA . ILE A 1 397 ? -21.292 -11.177 1.108 1.00 92.00 397 ILE A CA 1
ATOM 3329 C C . ILE A 1 397 ? -22.577 -11.680 0.425 1.00 92.00 397 ILE A C 1
ATOM 3331 O O . ILE A 1 397 ? -23.487 -10.884 0.187 1.00 92.00 397 ILE A O 1
ATOM 3335 N N . SER A 1 398 ? -22.689 -12.984 0.150 1.00 92.25 398 SER A N 1
ATOM 3336 C CA . SER A 1 398 ? -23.877 -13.572 -0.482 1.00 92.25 398 SER A CA 1
ATOM 3337 C C . SER A 1 398 ? -25.073 -13.585 0.478 1.00 92.25 398 SER A C 1
ATOM 3339 O O . SER A 1 398 ? -26.198 -13.248 0.098 1.00 92.25 398 SER A O 1
ATOM 3341 N N . LEU A 1 399 ? -24.820 -13.860 1.763 1.00 91.94 399 LEU A N 1
ATOM 3342 C CA . LEU A 1 399 ? -25.807 -13.739 2.834 1.00 91.94 399 LEU A CA 1
ATOM 3343 C C . LEU A 1 399 ? -26.320 -12.298 2.945 1.00 91.94 399 LEU A C 1
ATOM 3345 O O . LEU A 1 399 ? -27.527 -12.081 3.064 1.00 91.94 399 LEU 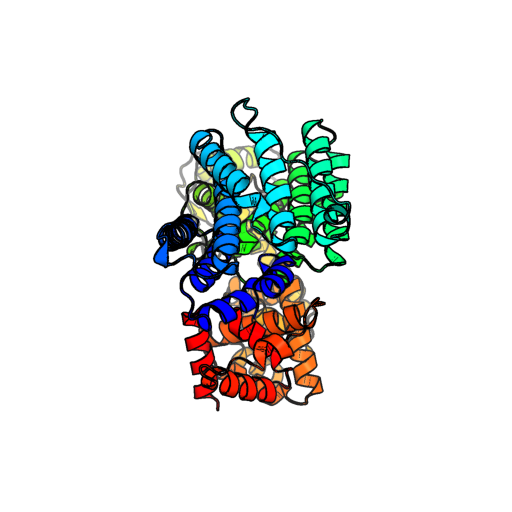A O 1
ATOM 3349 N N . ILE A 1 400 ? -25.417 -11.315 2.870 1.00 91.50 400 ILE A N 1
ATOM 3350 C CA . ILE A 1 400 ? -25.780 -9.893 2.910 1.00 91.50 400 ILE A CA 1
ATOM 3351 C C . ILE A 1 400 ? -26.682 -9.517 1.733 1.00 91.50 400 ILE A C 1
ATOM 3353 O O . ILE A 1 400 ? -27.728 -8.904 1.946 1.00 91.50 400 ILE A O 1
ATOM 3357 N N . TYR A 1 401 ? -26.322 -9.932 0.518 1.00 91.56 401 TYR A N 1
ATOM 3358 C CA . TYR A 1 401 ? -27.134 -9.707 -0.679 1.00 91.56 401 TYR A CA 1
ATOM 3359 C C . TYR A 1 401 ? -28.555 -10.262 -0.528 1.00 91.56 401 TYR A C 1
ATOM 3361 O O . TYR A 1 401 ? -29.538 -9.550 -0.735 1.00 91.56 401 TYR A O 1
ATOM 3369 N N . ASN A 1 402 ? -28.674 -11.510 -0.069 1.00 90.12 402 ASN A N 1
ATOM 3370 C CA . ASN A 1 402 ? -29.965 -12.164 0.138 1.00 90.12 402 ASN A CA 1
ATOM 3371 C C . ASN A 1 402 ? -30.836 -11.451 1.182 1.00 90.12 402 ASN A C 1
ATOM 3373 O O . ASN A 1 402 ? -32.056 -11.394 1.032 1.00 90.12 402 ASN A O 1
ATOM 3377 N N . LEU A 1 403 ? -30.237 -10.917 2.248 1.00 90.31 403 LEU A N 1
ATOM 3378 C CA . LEU A 1 403 ? -30.975 -10.193 3.286 1.00 90.31 403 LEU A CA 1
ATOM 3379 C C . LEU A 1 403 ? -31.449 -8.816 2.827 1.00 90.31 403 LEU A C 1
ATOM 3381 O O . LEU A 1 403 ? -32.542 -8.408 3.224 1.00 90.31 403 LEU A O 1
ATOM 3385 N N . ILE A 1 404 ? -30.664 -8.134 1.990 1.00 88.94 404 ILE A N 1
ATOM 3386 C CA . ILE A 1 404 ? -31.064 -6.867 1.367 1.00 88.94 404 ILE A CA 1
ATOM 3387 C C . ILE A 1 404 ? -32.238 -7.110 0.419 1.00 88.94 404 ILE A C 1
ATOM 3389 O O . ILE A 1 404 ? -33.271 -6.473 0.583 1.00 88.94 404 ILE A O 1
ATOM 3393 N N . ASN A 1 405 ? -32.157 -8.115 -0.459 1.00 87.00 405 ASN A N 1
ATOM 3394 C CA . ASN A 1 405 ? -33.253 -8.453 -1.378 1.00 87.00 405 ASN A CA 1
ATOM 3395 C C . ASN A 1 405 ? -34.552 -8.858 -0.657 1.00 87.00 405 ASN A C 1
ATOM 3397 O O . ASN A 1 405 ? -35.644 -8.654 -1.177 1.00 87.00 405 ASN A O 1
ATOM 3401 N N . LYS A 1 406 ? -34.449 -9.431 0.550 1.00 88.81 406 LYS A N 1
ATOM 3402 C CA . LYS A 1 406 ? -35.599 -9.771 1.408 1.00 88.81 406 LYS A CA 1
ATOM 3403 C C . LYS A 1 406 ? -36.074 -8.605 2.289 1.00 88.81 406 LYS A C 1
ATOM 3405 O O . LYS A 1 406 ? -36.937 -8.819 3.137 1.00 88.81 406 LYS A O 1
ATOM 3410 N N . ASN A 1 407 ? -35.491 -7.409 2.158 1.00 84.94 407 ASN A N 1
ATOM 3411 C CA . ASN A 1 407 ? -35.744 -6.241 3.010 1.00 84.94 407 ASN A CA 1
ATOM 3412 C C . ASN A 1 407 ? -35.634 -6.533 4.522 1.00 84.94 407 ASN A C 1
ATOM 3414 O O . ASN A 1 407 ? -36.305 -5.917 5.354 1.00 84.94 407 ASN A O 1
ATOM 3418 N N . ASN A 1 408 ? -34.760 -7.463 4.923 1.00 87.62 408 ASN A N 1
ATOM 3419 C CA . ASN A 1 408 ? -34.632 -7.885 6.318 1.00 87.62 408 ASN A CA 1
ATOM 3420 C C . ASN A 1 408 ? -33.577 -7.060 7.079 1.00 87.62 408 ASN A C 1
ATOM 3422 O O . ASN A 1 408 ? -32.513 -7.552 7.475 1.00 87.62 408 ASN A O 1
ATOM 3426 N N . LYS A 1 409 ? -33.905 -5.785 7.327 1.00 85.62 409 LYS A N 1
ATOM 3427 C CA . LYS A 1 409 ? -33.055 -4.819 8.053 1.00 85.62 409 LYS A CA 1
ATOM 3428 C C . LYS A 1 409 ? -32.624 -5.320 9.436 1.00 85.62 409 LYS A C 1
ATOM 3430 O O . LYS A 1 409 ? -31.465 -5.160 9.815 1.00 85.62 409 LYS A O 1
ATOM 3435 N N . LYS A 1 410 ? -33.534 -5.941 10.196 1.00 89.19 410 LYS A N 1
ATOM 3436 C CA . LYS A 1 410 ? -33.248 -6.410 11.565 1.00 89.19 410 LYS A CA 1
ATOM 3437 C C . LYS A 1 410 ? -32.155 -7.481 11.577 1.00 89.19 410 LYS A C 1
ATOM 3439 O O . LYS A 1 410 ? -31.201 -7.365 12.346 1.00 89.19 410 LYS A O 1
ATOM 3444 N N . SER A 1 411 ? -32.259 -8.491 10.711 1.00 91.19 411 SER A N 1
ATOM 3445 C CA . SER A 1 411 ? -31.233 -9.535 10.602 1.00 91.19 411 SER A CA 1
ATOM 3446 C C . SER A 1 411 ? -29.908 -8.990 10.077 1.00 91.19 411 SER A C 1
ATOM 3448 O O . SER A 1 411 ? -28.853 -9.393 10.561 1.00 91.19 411 SER A O 1
ATOM 3450 N N . LEU A 1 412 ? -29.951 -8.038 9.145 1.00 90.38 412 LEU A N 1
ATOM 3451 C CA . LEU A 1 412 ? -28.754 -7.412 8.592 1.00 90.38 412 LEU A CA 1
ATOM 3452 C C . LEU A 1 412 ? -27.964 -6.628 9.652 1.00 90.38 412 LEU A C 1
ATOM 3454 O O . LEU A 1 412 ? -26.760 -6.834 9.808 1.00 90.38 412 LEU A O 1
ATOM 3458 N N . ILE A 1 413 ? -28.648 -5.802 10.451 1.00 92.06 413 ILE A N 1
ATOM 3459 C CA . ILE A 1 413 ? -28.035 -5.097 11.588 1.00 92.06 413 ILE A CA 1
ATOM 3460 C C . ILE A 1 413 ? -27.466 -6.098 12.597 1.00 92.06 413 ILE A C 1
ATOM 3462 O O . ILE A 1 413 ? -26.363 -5.897 13.101 1.00 92.06 413 ILE A O 1
ATOM 3466 N N . LYS A 1 414 ? -28.182 -7.194 12.877 1.00 93.19 414 LYS A N 1
ATOM 3467 C CA . LYS A 1 414 ? -27.709 -8.234 13.802 1.00 93.19 414 LYS A CA 1
ATOM 3468 C C . LYS A 1 414 ? -26.398 -8.873 13.331 1.00 93.19 414 LYS A C 1
ATOM 3470 O O . LYS A 1 414 ? -25.522 -9.094 14.161 1.00 93.19 414 LYS A O 1
ATOM 3475 N N . ILE A 1 415 ? -26.243 -9.124 12.029 1.00 92.94 415 ILE A N 1
ATOM 3476 C CA . ILE A 1 415 ? -25.000 -9.665 11.456 1.00 92.94 415 ILE A CA 1
ATOM 3477 C C . ILE A 1 415 ? -23.847 -8.683 11.638 1.00 92.94 415 ILE A C 1
ATOM 3479 O O . ILE A 1 415 ? -22.807 -9.064 12.170 1.00 92.94 415 ILE A O 1
ATOM 3483 N N . PHE A 1 416 ? -24.030 -7.415 11.264 1.00 93.06 416 PHE A N 1
ATOM 3484 C CA . PHE A 1 416 ? -22.958 -6.432 11.419 1.00 93.06 416 PHE A CA 1
ATOM 3485 C C . PHE A 1 416 ? -22.614 -6.150 12.889 1.00 93.06 416 PHE A C 1
ATOM 3487 O O . PHE A 1 416 ? -21.455 -5.899 13.205 1.00 93.06 416 PHE A O 1
ATOM 3494 N N . LYS A 1 417 ? -23.587 -6.265 13.800 1.00 94.50 417 LYS A N 1
ATOM 3495 C CA . LYS A 1 417 ? -23.390 -6.117 15.251 1.00 94.50 417 LYS A CA 1
ATOM 3496 C C . LYS A 1 417 ? -22.693 -7.321 15.905 1.00 94.50 417 LYS A C 1
ATOM 3498 O O . LYS A 1 417 ? -22.301 -7.227 17.063 1.00 94.50 417 LYS A O 1
ATOM 3503 N N . ASN A 1 418 ? -22.546 -8.449 15.208 1.00 92.56 418 ASN A N 1
ATOM 3504 C CA . ASN A 1 418 ? -22.094 -9.708 15.807 1.00 92.56 418 ASN A CA 1
ATOM 3505 C C . ASN A 1 418 ? -20.681 -9.635 16.414 1.00 92.56 418 ASN A C 1
ATOM 3507 O O . ASN A 1 418 ? -20.422 -10.234 17.453 1.00 92.56 418 ASN A O 1
ATOM 3511 N N . ASN A 1 419 ? -19.760 -8.915 15.770 1.00 92.81 419 ASN A N 1
ATOM 3512 C CA . ASN A 1 419 ? -18.392 -8.721 16.251 1.00 92.81 419 ASN A CA 1
ATOM 3513 C C . ASN A 1 419 ? -17.797 -7.405 15.726 1.00 92.81 419 ASN A C 1
ATOM 3515 O O . ASN A 1 419 ? -18.340 -6.787 14.808 1.00 92.81 419 ASN A O 1
ATOM 3519 N N . TYR A 1 420 ? -16.660 -6.991 16.293 1.00 93.31 420 TYR A N 1
ATOM 3520 C CA . TYR A 1 420 ? -16.012 -5.733 15.918 1.00 93.31 420 TYR A CA 1
ATOM 3521 C C . TYR A 1 420 ? -15.551 -5.691 14.463 1.00 93.31 420 TYR A C 1
ATOM 3523 O O . TYR A 1 420 ? -15.676 -4.643 13.842 1.00 93.31 420 TYR A O 1
ATOM 3531 N N . ASP A 1 421 ? -15.072 -6.799 13.893 1.00 91.00 421 ASP A N 1
ATOM 3532 C CA . ASP A 1 421 ? -14.643 -6.828 12.488 1.00 91.00 421 ASP A CA 1
ATOM 3533 C C . ASP A 1 421 ? -15.816 -6.516 11.546 1.00 91.00 421 ASP A C 1
ATOM 3535 O O . ASP A 1 421 ? -15.687 -5.753 10.588 1.00 91.00 421 ASP A O 1
ATOM 3539 N N . SER A 1 422 ? -16.997 -7.043 11.873 1.00 93.44 422 SER A N 1
ATOM 3540 C CA . SER A 1 422 ? -18.237 -6.799 11.134 1.00 93.44 422 SER A CA 1
ATOM 3541 C C . SER A 1 422 ? -18.722 -5.355 11.298 1.00 93.44 422 SER A C 1
ATOM 3543 O O . SER A 1 422 ? -19.131 -4.729 10.319 1.00 93.44 422 SER A O 1
ATOM 3545 N N . MET A 1 423 ? -18.604 -4.783 12.500 1.00 94.94 423 MET A N 1
ATOM 3546 C CA . MET A 1 423 ? -18.889 -3.361 12.728 1.00 94.94 423 MET A CA 1
ATOM 3547 C C . MET A 1 423 ? -17.903 -2.457 11.984 1.00 94.94 423 MET A C 1
ATOM 3549 O O . MET A 1 423 ? -18.316 -1.459 11.403 1.00 94.94 423 MET A O 1
ATOM 3553 N N . ILE A 1 424 ? -16.610 -2.798 11.959 1.00 93.62 424 ILE A N 1
ATOM 3554 C CA . ILE A 1 424 ? -15.585 -2.053 11.214 1.00 93.62 424 ILE A CA 1
ATOM 3555 C C . ILE A 1 424 ? -15.904 -2.072 9.722 1.00 93.62 424 ILE A C 1
ATOM 3557 O O . ILE A 1 424 ? -15.817 -1.023 9.080 1.00 93.62 424 ILE A O 1
ATOM 3561 N N . LEU A 1 425 ? -16.296 -3.227 9.171 1.00 93.31 425 LEU A N 1
ATOM 3562 C CA . LEU A 1 425 ? -16.744 -3.332 7.784 1.00 93.31 425 LEU A CA 1
ATOM 3563 C C . LEU A 1 425 ? -17.939 -2.406 7.527 1.00 93.31 425 LEU A C 1
ATOM 3565 O O . LEU A 1 425 ? -17.905 -1.639 6.567 1.00 93.31 425 LEU A O 1
ATOM 3569 N N . PHE A 1 426 ? -18.955 -2.439 8.395 1.00 94.25 426 PHE A N 1
ATOM 3570 C CA . PHE A 1 426 ? -20.145 -1.597 8.268 1.00 94.25 426 PHE A CA 1
ATOM 3571 C C . PHE A 1 426 ? -19.819 -0.104 8.345 1.00 94.25 426 PHE A C 1
ATOM 3573 O O . PHE A 1 426 ? -20.181 0.654 7.451 1.00 94.25 426 PHE A O 1
ATOM 3580 N N . ASN A 1 427 ? -19.073 0.317 9.367 1.00 94.94 427 ASN A N 1
ATOM 3581 C CA . ASN A 1 427 ? -18.639 1.704 9.533 1.00 94.94 427 ASN A CA 1
ATOM 3582 C C . ASN A 1 427 ? -17.834 2.168 8.323 1.00 94.94 427 ASN A C 1
ATOM 3584 O O . ASN A 1 427 ? -18.039 3.271 7.824 1.00 94.94 427 ASN A O 1
ATOM 3588 N N . SER A 1 428 ? -16.977 1.285 7.801 1.00 94.12 428 SER A N 1
ATOM 3589 C CA . SER A 1 428 ? -16.169 1.578 6.627 1.00 94.12 428 SER A CA 1
ATOM 3590 C C . SER A 1 428 ? -17.018 1.901 5.409 1.00 94.12 428 SER A C 1
ATOM 3592 O O . SER A 1 428 ? -16.512 2.629 4.569 1.00 94.12 428 SER A O 1
ATOM 3594 N N . ILE A 1 429 ? -18.262 1.418 5.282 1.00 93.81 429 ILE A N 1
ATOM 3595 C CA . ILE A 1 429 ? -19.164 1.757 4.164 1.00 93.81 429 ILE A CA 1
ATOM 3596 C C . ILE A 1 429 ? -19.331 3.272 4.037 1.00 93.81 429 ILE A C 1
ATOM 3598 O O . ILE A 1 429 ? -19.273 3.796 2.925 1.00 93.81 429 ILE A O 1
ATOM 3602 N N . PHE A 1 430 ? -19.487 3.950 5.172 1.00 92.94 430 PHE A N 1
ATOM 3603 C CA . PHE A 1 430 ? -19.736 5.385 5.258 1.00 92.94 430 PHE A CA 1
ATOM 3604 C C . PHE A 1 430 ? -18.441 6.172 5.426 1.00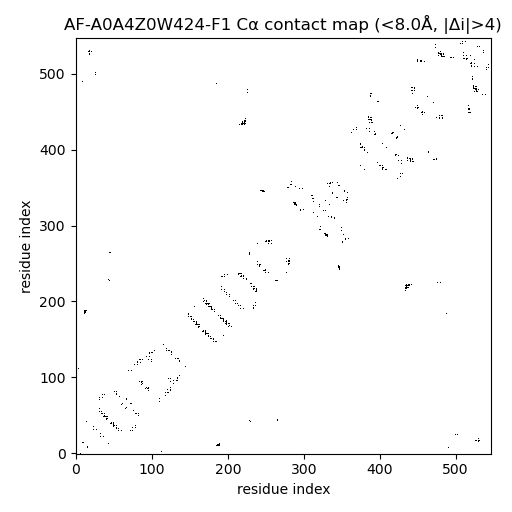 92.94 430 PHE A C 1
ATOM 3606 O O . PHE A 1 430 ? -18.231 7.168 4.742 1.00 92.94 430 PHE A O 1
ATOM 3613 N N . GLU A 1 431 ? -17.555 5.692 6.298 1.00 92.50 431 GLU A N 1
ATOM 3614 C CA . GLU A 1 431 ? -16.328 6.386 6.658 1.00 92.50 431 GLU A CA 1
ATOM 3615 C C . GLU A 1 431 ? -15.160 5.402 6.759 1.00 92.50 431 GLU A C 1
ATOM 3617 O O . GLU A 1 431 ? -15.031 4.611 7.699 1.00 92.50 431 GLU A O 1
ATOM 3622 N N . SER A 1 432 ? -14.279 5.453 5.762 1.00 93.44 432 SER A N 1
ATOM 3623 C CA . SER A 1 432 ? -13.048 4.668 5.733 1.00 93.44 432 SER A CA 1
ATOM 3624 C C . SER A 1 432 ? -11.826 5.567 5.652 1.00 93.44 432 SER A C 1
ATOM 3626 O O . SER A 1 432 ? -11.912 6.731 5.261 1.00 93.44 432 SER A O 1
ATOM 3628 N N . ILE A 1 433 ? -10.675 4.995 5.995 1.00 95.50 433 ILE A N 1
ATOM 3629 C CA . ILE A 1 433 ? -9.394 5.687 5.881 1.00 95.50 433 ILE A CA 1
ATOM 3630 C C . ILE A 1 433 ? -9.043 5.919 4.398 1.00 95.50 433 ILE A C 1
ATOM 3632 O O . ILE A 1 433 ? -9.461 5.123 3.539 1.00 95.50 433 ILE A O 1
ATOM 3636 N N . PRO A 1 434 ? -8.282 6.981 4.069 1.00 97.62 434 PRO A N 1
ATOM 3637 C CA . PRO A 1 434 ? -7.937 7.331 2.691 1.00 97.62 434 PRO A CA 1
ATOM 3638 C C . PRO A 1 434 ? -7.402 6.163 1.852 1.00 97.62 434 PRO A C 1
ATOM 3640 O O . PRO A 1 434 ? -7.772 6.039 0.681 1.00 97.62 434 PRO A O 1
ATOM 3643 N N . PHE A 1 435 ? -6.617 5.259 2.451 1.00 97.44 435 PHE A N 1
ATOM 3644 C CA . PHE A 1 435 ? -6.067 4.090 1.761 1.00 97.44 435 PHE A CA 1
ATOM 3645 C C . PHE A 1 435 ? -7.161 3.203 1.149 1.00 97.44 435 PHE A C 1
ATOM 3647 O O . PHE A 1 435 ? -7.108 2.831 -0.027 1.00 97.44 435 PHE A O 1
ATOM 3654 N N . PHE A 1 436 ? -8.185 2.872 1.939 1.00 95.94 436 PHE A N 1
ATOM 3655 C CA . PHE A 1 436 ? -9.287 2.034 1.474 1.00 95.94 436 PHE A CA 1
ATOM 3656 C C . PHE A 1 436 ? -10.237 2.810 0.565 1.00 95.94 436 PHE A C 1
ATOM 3658 O O . PHE A 1 436 ? -10.738 2.229 -0.395 1.00 95.94 436 PHE A O 1
ATOM 3665 N N . ASN A 1 437 ? -10.424 4.116 0.771 1.00 97.44 437 ASN A N 1
ATOM 3666 C CA . ASN A 1 437 ? -11.221 4.943 -0.142 1.00 97.44 437 ASN A CA 1
ATOM 3667 C C . ASN A 1 437 ? -10.648 4.949 -1.565 1.00 97.44 437 ASN A C 1
ATOM 3669 O O . ASN A 1 437 ? -11.404 4.796 -2.526 1.00 97.44 437 ASN A O 1
ATOM 3673 N N . ALA A 1 438 ? -9.324 5.025 -1.717 1.00 98.06 438 ALA A N 1
ATOM 3674 C CA . ALA A 1 438 ? -8.679 4.915 -3.025 1.00 98.06 438 ALA A CA 1
ATOM 3675 C C . ALA A 1 438 ? -8.951 3.562 -3.700 1.00 98.06 438 ALA A C 1
ATOM 3677 O O . ALA A 1 438 ? -9.259 3.488 -4.892 1.00 98.06 438 ALA A O 1
ATOM 3678 N N . ARG A 1 439 ? -8.902 2.475 -2.924 1.00 97.56 439 ARG A N 1
ATOM 3679 C CA . ARG A 1 439 ? -9.221 1.128 -3.412 1.00 97.56 439 ARG A CA 1
ATOM 3680 C C . ARG A 1 439 ? -10.691 0.995 -3.807 1.00 97.56 439 ARG A C 1
ATOM 3682 O O . ARG A 1 439 ? -10.972 0.458 -4.877 1.00 97.56 439 ARG A O 1
ATOM 3689 N N . LYS A 1 440 ? -11.621 1.515 -2.999 1.00 97.62 440 LYS A N 1
ATOM 3690 C CA . LYS A 1 440 ? -13.055 1.558 -3.331 1.00 97.62 440 LYS A CA 1
ATOM 3691 C C . LYS A 1 440 ? -13.315 2.333 -4.610 1.00 97.62 440 LYS A C 1
ATOM 3693 O O . LYS A 1 440 ? -14.110 1.883 -5.425 1.00 97.62 440 LYS A O 1
ATOM 3698 N N . TYR A 1 441 ? -12.634 3.462 -4.799 1.00 98.25 441 TYR A N 1
ATOM 3699 C CA . TYR A 1 441 ? -12.743 4.261 -6.013 1.00 98.25 441 TYR A CA 1
ATOM 3700 C C . TYR A 1 441 ? -12.373 3.438 -7.256 1.00 98.25 441 TYR A C 1
ATOM 3702 O O . TYR A 1 441 ? -13.143 3.393 -8.212 1.00 98.25 441 TYR A O 1
ATOM 3710 N N . LEU A 1 442 ? -11.260 2.699 -7.223 1.00 98.44 442 LEU A N 1
ATOM 3711 C CA . LEU A 1 442 ? -10.862 1.816 -8.327 1.00 98.44 442 LEU A CA 1
ATOM 3712 C C . LEU A 1 442 ? -11.855 0.665 -8.570 1.00 98.44 442 LEU A C 1
ATOM 3714 O O . LEU A 1 442 ? -12.142 0.331 -9.721 1.00 98.44 442 LEU A O 1
ATOM 3718 N N . ILE A 1 443 ? -12.401 0.062 -7.509 1.00 98.19 443 ILE A N 1
ATOM 3719 C CA . ILE A 1 443 ? -13.438 -0.971 -7.655 1.00 98.19 443 ILE A CA 1
ATOM 3720 C C . ILE A 1 443 ? -14.707 -0.377 -8.266 1.00 98.19 443 ILE A C 1
ATOM 3722 O O . ILE A 1 443 ? -15.238 -0.956 -9.209 1.00 98.19 443 ILE A O 1
ATOM 3726 N N . ARG A 1 444 ? -15.166 0.784 -7.787 1.00 98.12 444 ARG A N 1
ATOM 3727 C CA . ARG A 1 444 ? -16.375 1.453 -8.286 1.00 98.12 444 ARG A CA 1
ATOM 3728 C C . ARG A 1 444 ? -16.312 1.654 -9.789 1.00 98.12 444 ARG A C 1
ATOM 3730 O O . ARG A 1 444 ? -17.210 1.229 -10.496 1.00 98.12 444 ARG A O 1
ATOM 3737 N N . LEU A 1 445 ? -15.190 2.168 -10.278 1.00 98.25 445 LEU A N 1
ATOM 3738 C CA . LEU A 1 445 ? -14.957 2.349 -11.708 1.00 98.25 445 LEU A CA 1
ATOM 3739 C C . LEU A 1 445 ? -15.043 1.038 -12.508 1.00 98.25 445 LEU A C 1
ATOM 3741 O O . LEU A 1 445 ? -15.504 1.039 -13.646 1.00 98.25 445 LEU A O 1
ATOM 3745 N N . SER A 1 446 ? -14.610 -0.079 -11.920 1.00 97.88 446 SER A N 1
ATOM 3746 C CA . SER A 1 446 ? -14.730 -1.408 -12.533 1.00 97.88 446 SER A CA 1
ATOM 3747 C C . SER A 1 446 ? -16.184 -1.876 -12.586 1.00 97.88 446 SER A C 1
ATOM 3749 O O . SER A 1 446 ? -16.628 -2.383 -13.613 1.00 97.88 446 SER A O 1
ATOM 3751 N N . ILE A 1 447 ? -16.929 -1.681 -11.496 1.00 97.44 447 ILE A N 1
ATOM 3752 C CA . ILE A 1 447 ? -18.349 -2.034 -11.397 1.00 97.44 447 ILE A CA 1
ATOM 3753 C C . ILE A 1 447 ? -19.200 -1.184 -12.343 1.00 97.44 447 ILE A C 1
ATOM 3755 O O . ILE A 1 447 ? -20.049 -1.735 -13.041 1.00 97.44 447 ILE A O 1
ATOM 3759 N N . ASP A 1 448 ? -18.940 0.120 -12.426 1.00 96.94 448 ASP A N 1
ATOM 3760 C CA . ASP A 1 448 ? -19.624 1.034 -13.344 1.00 96.94 448 ASP A CA 1
ATOM 3761 C C . ASP A 1 448 ? -19.447 0.577 -14.801 1.00 96.94 448 ASP A C 1
ATOM 3763 O O . ASP A 1 448 ? -20.404 0.527 -15.570 1.00 96.94 448 ASP A O 1
ATOM 3767 N N . GLU A 1 449 ? -18.239 0.153 -15.178 1.00 96.88 449 GLU A N 1
ATOM 3768 C CA . GLU A 1 449 ? -17.960 -0.373 -16.516 1.00 96.88 449 GLU A CA 1
ATOM 3769 C C . GLU A 1 449 ? -18.688 -1.697 -16.799 1.00 96.88 449 GLU A C 1
ATOM 3771 O O . GLU A 1 449 ? -19.291 -1.852 -17.862 1.00 96.88 449 GLU A O 1
ATOM 3776 N N . ILE A 1 450 ? -18.705 -2.621 -15.834 1.00 96.88 450 ILE A N 1
ATOM 3777 C CA . ILE A 1 450 ? -19.467 -3.879 -15.916 1.00 96.88 450 ILE A CA 1
ATOM 3778 C C . ILE A 1 450 ? -20.967 -3.598 -16.092 1.00 96.88 450 ILE A C 1
ATOM 3780 O O . ILE A 1 450 ? -21.636 -4.256 -16.896 1.00 96.88 450 ILE A O 1
ATOM 3784 N N . LYS A 1 451 ? -21.508 -2.615 -15.363 1.00 95.38 451 LYS A N 1
ATOM 3785 C CA . LYS A 1 451 ? -22.912 -2.196 -15.463 1.00 95.38 451 LYS A CA 1
ATOM 3786 C C . LYS A 1 451 ? -23.234 -1.606 -16.829 1.00 95.38 451 LYS A C 1
ATOM 3788 O O . LYS A 1 451 ? -24.206 -2.034 -17.437 1.00 95.38 451 LYS A O 1
ATOM 3793 N N . ILE A 1 452 ? -22.391 -0.710 -17.348 1.00 95.75 452 ILE A N 1
ATOM 3794 C CA . ILE A 1 452 ? -22.539 -0.139 -18.701 1.00 95.75 452 ILE A CA 1
ATOM 3795 C C . ILE A 1 452 ? -22.576 -1.243 -19.770 1.00 95.75 452 ILE A C 1
ATOM 3797 O O . ILE A 1 452 ? -23.223 -1.097 -20.805 1.00 95.75 452 ILE A O 1
ATOM 3801 N N . LYS A 1 453 ? -21.895 -2.368 -19.530 1.00 94.06 453 LYS A N 1
ATOM 3802 C CA . LYS A 1 453 ? -21.883 -3.536 -20.421 1.00 94.06 453 LYS A CA 1
ATOM 3803 C C . LYS A 1 453 ? -23.004 -4.545 -20.151 1.00 94.06 453 LYS A C 1
ATOM 3805 O O . LYS A 1 453 ? -23.013 -5.595 -20.790 1.00 94.06 453 LYS A O 1
ATOM 3810 N N . ASN A 1 454 ? -23.943 -4.246 -19.251 1.00 94.62 454 ASN A N 1
ATOM 3811 C CA . ASN A 1 454 ? -25.028 -5.136 -18.824 1.00 94.62 454 ASN A CA 1
ATOM 3812 C C . ASN A 1 454 ? -24.527 -6.493 -18.288 1.00 94.62 454 ASN A C 1
ATOM 3814 O O . ASN A 1 454 ? -25.165 -7.523 -18.489 1.00 94.62 454 ASN A O 1
ATOM 3818 N N . LYS A 1 455 ? -23.371 -6.504 -17.608 1.00 94.19 455 LYS A N 1
ATOM 3819 C CA . LYS A 1 455 ? -22.716 -7.711 -17.061 1.00 94.19 455 LYS A CA 1
ATOM 3820 C C . LYS A 1 455 ? -22.764 -7.819 -15.536 1.00 94.19 455 LYS A C 1
ATOM 3822 O O . LYS A 1 455 ? -22.145 -8.706 -14.957 1.00 94.19 455 LYS A O 1
ATOM 3827 N N . TYR A 1 456 ? -23.497 -6.932 -14.861 1.00 94.50 456 TYR A N 1
ATOM 3828 C CA . TYR A 1 456 ? -23.489 -6.854 -13.396 1.00 94.50 456 TYR A CA 1
ATOM 3829 C C . TYR A 1 456 ? -24.046 -8.113 -12.722 1.00 94.50 456 TYR A C 1
ATOM 3831 O O . TYR A 1 456 ? -23.414 -8.646 -11.816 1.00 94.50 456 TYR A O 1
ATOM 3839 N N . HIS A 1 457 ? -25.184 -8.632 -13.191 1.00 93.12 457 HIS A N 1
ATOM 3840 C CA . HIS A 1 457 ? -25.784 -9.840 -12.618 1.00 93.12 457 HIS A CA 1
ATOM 3841 C C . HIS A 1 457 ? -24.897 -11.082 -12.815 1.00 93.12 457 HIS A C 1
ATOM 3843 O O . HIS A 1 457 ? -24.706 -11.867 -11.882 1.00 93.12 457 HIS A O 1
ATOM 3849 N N . ASP A 1 458 ? -24.302 -11.222 -14.006 1.00 94.19 458 ASP A N 1
ATOM 3850 C CA . ASP A 1 458 ? -23.333 -12.279 -14.318 1.00 94.19 458 ASP A CA 1
ATOM 3851 C C . ASP A 1 458 ? -22.131 -12.203 -13.367 1.00 94.19 458 ASP A C 1
ATOM 3853 O O . ASP A 1 458 ? -21.732 -13.209 -12.778 1.00 94.19 458 ASP A O 1
ATOM 3857 N N . PHE A 1 459 ? -21.592 -10.997 -13.156 1.00 95.50 459 PHE A N 1
ATOM 3858 C CA . PHE A 1 459 ? -20.495 -10.758 -12.223 1.00 95.50 459 PHE A CA 1
ATOM 3859 C C . PHE A 1 459 ? -20.861 -11.119 -10.778 1.00 95.50 459 PHE A C 1
ATOM 3861 O O . PHE A 1 459 ? -20.081 -11.809 -10.129 1.00 95.50 459 PHE A O 1
ATOM 3868 N N . ILE A 1 460 ? -22.023 -10.698 -10.269 1.00 95.19 460 ILE A N 1
ATOM 3869 C CA . ILE A 1 460 ? -22.454 -11.032 -8.901 1.00 95.19 460 ILE A CA 1
ATOM 3870 C C . ILE A 1 460 ? -22.586 -12.549 -8.730 1.00 95.19 460 ILE A C 1
ATOM 3872 O O . ILE A 1 460 ? -22.056 -13.117 -7.773 1.00 95.19 460 ILE A O 1
ATOM 3876 N N . SER A 1 461 ? -23.213 -13.214 -9.703 1.00 93.81 461 SER A N 1
ATOM 3877 C CA . SER A 1 461 ? -23.377 -14.671 -9.717 1.00 93.81 461 SER A CA 1
ATOM 3878 C C . SER A 1 461 ? -22.036 -15.408 -9.765 1.00 93.81 461 SER A C 1
ATOM 3880 O O . SER A 1 461 ? -21.874 -16.442 -9.120 1.00 93.81 461 SER A O 1
ATOM 3882 N N . PHE A 1 462 ? -21.067 -14.879 -10.514 1.00 95.31 462 PHE A N 1
ATOM 3883 C CA . PHE A 1 462 ? -19.687 -15.361 -10.535 1.00 95.31 462 PHE A CA 1
ATOM 3884 C C . PHE A 1 462 ? -19.003 -15.158 -9.178 1.00 95.31 462 PHE A C 1
ATOM 3886 O O . PHE A 1 462 ? -18.488 -16.109 -8.598 1.00 95.31 462 PHE A O 1
ATOM 3893 N N . TYR A 1 463 ? -19.036 -13.938 -8.644 1.00 95.88 463 TYR A N 1
ATOM 3894 C CA . TYR A 1 463 ? -18.294 -13.540 -7.449 1.00 95.88 463 TYR A CA 1
ATOM 3895 C C . TYR A 1 463 ? -18.756 -14.277 -6.184 1.00 95.88 463 TYR A C 1
ATOM 3897 O O . TYR A 1 463 ? -17.943 -14.563 -5.307 1.00 95.88 463 TYR A O 1
ATOM 3905 N N . PHE A 1 464 ? -20.039 -14.634 -6.086 1.00 95.00 464 PHE A N 1
ATOM 3906 C CA . PHE A 1 464 ? -20.561 -15.421 -4.962 1.00 95.00 464 PHE A CA 1
ATOM 3907 C C . PHE A 1 464 ? -20.124 -16.886 -4.961 1.00 95.00 464 PHE A C 1
ATOM 3909 O O . PHE A 1 464 ? -20.144 -17.505 -3.902 1.00 95.00 464 PHE A O 1
ATOM 3916 N N . LYS A 1 465 ? -19.706 -17.438 -6.106 1.00 94.00 465 LYS A N 1
ATOM 3917 C CA . LYS A 1 465 ? -19.199 -18.819 -6.191 1.00 94.00 465 LYS A CA 1
ATOM 3918 C C . LYS A 1 465 ? -17.745 -18.953 -5.737 1.00 94.00 465 LYS A C 1
ATOM 3920 O O . LYS A 1 465 ? -17.276 -20.072 -5.571 1.00 94.00 465 LYS A O 1
ATOM 3925 N N . LEU A 1 466 ? -17.049 -17.831 -5.579 1.00 94.25 466 LEU A N 1
ATOM 3926 C CA . LEU A 1 466 ? -15.639 -17.796 -5.224 1.00 94.25 466 LEU A CA 1
ATOM 3927 C C . LEU A 1 466 ? -15.436 -17.916 -3.713 1.00 94.25 466 LEU A C 1
ATOM 3929 O O . LEU A 1 466 ? -16.175 -17.312 -2.917 1.00 94.25 466 LEU A O 1
ATOM 3933 N N . ASP A 1 467 ? -14.381 -18.622 -3.321 1.00 92.94 467 ASP A N 1
ATOM 3934 C CA . ASP A 1 467 ? -13.881 -18.568 -1.946 1.00 92.94 467 ASP A CA 1
ATOM 3935 C C . ASP A 1 467 ? -13.201 -17.212 -1.636 1.00 92.94 467 ASP A C 1
ATOM 3937 O O . ASP A 1 467 ? -13.090 -16.328 -2.491 1.00 92.94 467 ASP A O 1
ATOM 3941 N N . GLU A 1 468 ? -12.799 -16.979 -0.383 1.00 91.12 468 GLU A N 1
ATOM 3942 C CA . GLU A 1 468 ? -12.233 -15.680 0.013 1.00 91.12 468 GLU A CA 1
ATOM 3943 C C . GLU A 1 468 ? -10.869 -15.369 -0.618 1.00 91.12 468 GLU A C 1
ATOM 3945 O O . GLU A 1 468 ? -10.606 -14.196 -0.920 1.00 91.12 468 GLU A O 1
ATOM 3950 N N . ASP A 1 469 ? -10.040 -16.386 -0.861 1.00 92.38 469 ASP A N 1
ATOM 3951 C CA . ASP A 1 469 ? -8.732 -16.226 -1.502 1.00 92.38 469 ASP A CA 1
ATOM 3952 C C . ASP A 1 469 ? -8.919 -15.906 -2.995 1.00 92.38 469 ASP A C 1
ATOM 3954 O O . ASP A 1 469 ? -8.290 -14.990 -3.537 1.00 92.38 469 ASP A O 1
ATOM 3958 N N . GLU A 1 470 ? -9.862 -16.577 -3.655 1.00 94.94 470 GLU A N 1
ATOM 3959 C CA . GLU A 1 470 ? -10.246 -16.308 -5.039 1.00 94.94 470 GLU A CA 1
ATOM 3960 C C . GLU A 1 470 ? -10.858 -14.909 -5.209 1.00 94.94 470 GLU A C 1
ATOM 3962 O O . GLU A 1 470 ? -10.483 -14.159 -6.121 1.00 94.94 470 GLU A O 1
ATOM 3967 N N . LYS A 1 471 ? -11.752 -14.501 -4.297 1.00 95.56 471 LYS A N 1
ATOM 3968 C CA . LYS A 1 471 ? -12.301 -13.135 -4.263 1.00 95.56 471 LYS A CA 1
ATOM 3969 C C . LYS A 1 471 ? -11.195 -12.099 -4.109 1.00 95.56 471 LYS A C 1
ATOM 3971 O O . LYS A 1 471 ? -11.253 -11.058 -4.761 1.00 95.56 471 LYS A O 1
ATOM 3976 N N . LEU A 1 472 ? -10.191 -12.350 -3.264 1.00 94.75 472 LEU A N 1
ATOM 3977 C CA . LEU A 1 472 ? -9.062 -11.434 -3.090 1.00 94.75 472 LEU A CA 1
ATOM 3978 C C . LEU A 1 472 ? -8.304 -11.222 -4.409 1.00 94.75 472 LEU A C 1
ATOM 3980 O O . LEU A 1 472 ? -8.000 -10.075 -4.752 1.00 94.75 472 LEU A O 1
ATOM 3984 N N . LEU A 1 473 ? -8.068 -12.287 -5.181 1.00 96.19 473 LEU A N 1
ATOM 3985 C CA . LEU A 1 473 ? -7.442 -12.180 -6.500 1.00 96.19 473 LEU A CA 1
ATOM 3986 C C . LEU A 1 473 ? -8.299 -11.357 -7.475 1.00 96.19 473 LEU A C 1
ATOM 3988 O O . LEU A 1 473 ? -7.778 -10.448 -8.122 1.00 96.19 473 LEU A O 1
ATOM 3992 N N . ILE A 1 474 ? -9.614 -11.585 -7.536 1.00 97.00 474 ILE A N 1
ATOM 3993 C CA . ILE A 1 474 ? -10.525 -10.773 -8.367 1.00 97.00 474 ILE A CA 1
ATOM 3994 C C . ILE A 1 474 ? -10.507 -9.298 -7.950 1.00 97.00 474 ILE A C 1
ATOM 3996 O O . ILE A 1 474 ? -10.423 -8.410 -8.801 1.00 97.00 474 ILE A O 1
ATOM 4000 N N . ASN A 1 475 ? -10.499 -9.018 -6.649 1.00 97.06 475 ASN A N 1
ATOM 4001 C CA . ASN A 1 475 ? -10.457 -7.656 -6.125 1.00 97.06 475 ASN A CA 1
ATOM 4002 C C . ASN A 1 475 ? -9.169 -6.928 -6.535 1.00 97.06 475 ASN A C 1
ATOM 4004 O O . ASN A 1 475 ? -9.220 -5.789 -7.004 1.00 97.06 475 ASN A O 1
ATOM 4008 N N . ILE A 1 476 ? -8.014 -7.590 -6.407 1.00 96.81 476 ILE A N 1
ATOM 4009 C CA . ILE A 1 476 ? -6.719 -7.057 -6.858 1.00 96.81 476 ILE A CA 1
ATOM 4010 C C . ILE A 1 476 ? -6.726 -6.843 -8.378 1.00 96.81 476 ILE A C 1
ATOM 4012 O O . ILE A 1 476 ? -6.240 -5.813 -8.855 1.00 96.81 476 ILE A O 1
ATOM 4016 N N . PHE A 1 477 ? -7.302 -7.772 -9.145 1.00 97.75 477 PHE A N 1
ATOM 4017 C CA . PHE A 1 477 ? -7.407 -7.654 -10.599 1.00 97.75 477 PHE A CA 1
ATOM 4018 C C . PHE A 1 477 ? -8.246 -6.436 -11.021 1.00 97.75 477 PHE A C 1
ATOM 4020 O O . PHE A 1 477 ? -7.835 -5.683 -11.906 1.00 97.75 477 PHE A O 1
ATOM 4027 N N . PHE A 1 478 ? -9.382 -6.186 -10.366 1.00 98.19 478 PHE A N 1
ATOM 4028 C CA . PHE A 1 478 ? -10.254 -5.040 -10.664 1.00 98.19 478 PHE A CA 1
ATOM 4029 C C . PHE A 1 478 ? -9.540 -3.716 -10.367 1.00 98.19 478 PHE A C 1
ATOM 4031 O O . PHE A 1 478 ? -9.524 -2.805 -11.199 1.00 98.19 478 PHE A O 1
ATOM 4038 N N . ARG A 1 479 ? -8.867 -3.622 -9.210 1.00 98.06 479 ARG A N 1
ATOM 4039 C CA . ARG A 1 479 ? -8.111 -2.414 -8.844 1.00 98.06 479 ARG A CA 1
ATOM 4040 C C . ARG A 1 479 ? -6.980 -2.124 -9.823 1.00 98.06 479 ARG A C 1
ATOM 4042 O O . ARG A 1 479 ? -6.849 -0.990 -10.281 1.00 98.06 479 ARG A O 1
ATOM 4049 N N . ASN A 1 480 ? -6.194 -3.140 -10.177 1.00 97.69 480 ASN A N 1
ATOM 4050 C CA . ASN A 1 480 ? -5.110 -2.989 -11.144 1.00 97.69 480 ASN A CA 1
ATOM 4051 C C . ASN A 1 480 ? -5.631 -2.632 -12.541 1.00 97.69 480 ASN A C 1
ATOM 4053 O O . ASN A 1 480 ? -5.065 -1.746 -13.180 1.00 97.69 480 ASN A O 1
ATOM 4057 N N . TYR A 1 481 ? -6.728 -3.245 -12.995 1.00 97.94 481 TYR A N 1
ATOM 4058 C CA . TYR A 1 481 ? -7.336 -2.927 -14.289 1.00 97.94 481 TYR A CA 1
ATOM 4059 C C . TYR A 1 481 ? -7.617 -1.422 -14.420 1.00 97.94 481 TYR A C 1
ATOM 4061 O O . TYR A 1 481 ? -7.098 -0.777 -15.334 1.00 97.94 481 TYR A O 1
ATOM 4069 N N . GLN A 1 482 ? -8.347 -0.832 -13.467 1.00 97.62 482 GLN A N 1
ATOM 4070 C CA . GLN A 1 482 ? -8.683 0.598 -13.522 1.00 97.62 482 GLN A CA 1
ATOM 4071 C C . GLN A 1 482 ? -7.474 1.509 -13.304 1.00 97.62 482 GLN A C 1
ATOM 4073 O O . GLN A 1 482 ? -7.346 2.536 -13.975 1.00 97.62 482 GLN A O 1
ATOM 4078 N N . ARG A 1 483 ? -6.553 1.120 -12.416 1.00 95.19 483 ARG A N 1
ATOM 4079 C CA . ARG A 1 483 ? -5.301 1.846 -12.158 1.00 95.19 483 ARG A CA 1
ATOM 4080 C C . ARG A 1 483 ? -4.492 2.037 -13.441 1.00 95.19 483 ARG A C 1
ATOM 4082 O O . ARG A 1 483 ? -4.079 3.154 -13.756 1.00 95.19 483 ARG A O 1
ATOM 4089 N N . TYR A 1 484 ? -4.292 0.967 -14.208 1.00 94.81 484 TYR A N 1
ATOM 4090 C CA . TYR A 1 484 ? -3.527 1.040 -15.452 1.00 94.81 484 TYR A CA 1
ATOM 4091 C C . TYR A 1 484 ? -4.329 1.644 -16.602 1.00 94.81 484 TYR A C 1
ATOM 4093 O O . TYR A 1 484 ? -3.768 2.436 -17.356 1.00 94.81 484 TYR A O 1
ATOM 4101 N N . LYS A 1 485 ? -5.637 1.374 -16.696 1.00 95.19 485 LYS A N 1
ATOM 4102 C CA . LYS A 1 485 ? -6.516 1.995 -17.701 1.00 95.19 485 LYS A CA 1
ATOM 4103 C C . LYS A 1 485 ? -6.497 3.522 -17.648 1.00 95.19 485 LYS A C 1
ATOM 4105 O O . LYS A 1 485 ? -6.556 4.183 -18.681 1.00 95.19 485 LYS A O 1
ATOM 4110 N N . ARG A 1 486 ? -6.384 4.090 -16.448 1.00 92.56 486 ARG A N 1
ATOM 4111 C CA . ARG A 1 486 ? -6.357 5.544 -16.224 1.00 92.56 486 ARG A CA 1
ATOM 4112 C C . ARG A 1 486 ? -4.968 6.162 -16.305 1.00 92.56 486 ARG A C 1
ATOM 4114 O O . ARG A 1 486 ? -4.836 7.375 -16.163 1.00 92.56 486 ARG A O 1
ATOM 4121 N N . THR A 1 487 ? -3.936 5.358 -16.539 1.00 89.50 487 THR A N 1
ATOM 4122 C CA . THR A 1 487 ? -2.577 5.870 -16.664 1.00 89.50 487 THR A CA 1
ATOM 4123 C C . THR A 1 487 ? -2.282 6.275 -18.104 1.00 89.50 487 THR A C 1
ATOM 4125 O O . THR A 1 487 ? -2.474 5.503 -19.042 1.00 89.50 487 THR A O 1
ATOM 4128 N N . LYS A 1 488 ? -1.745 7.485 -18.284 1.00 87.19 488 LYS A N 1
ATOM 4129 C CA . LYS A 1 488 ? -1.239 7.948 -19.579 1.00 87.19 488 LYS A CA 1
ATOM 4130 C C . LYS A 1 488 ? 0.124 7.317 -19.859 1.00 87.19 488 LYS A C 1
ATOM 4132 O O . LYS A 1 488 ? 1.155 7.815 -19.413 1.00 87.19 488 LYS A O 1
ATOM 4137 N N . PHE A 1 489 ? 0.131 6.209 -20.589 1.00 86.19 489 PHE A N 1
ATOM 4138 C CA . PHE A 1 489 ? 1.371 5.583 -21.037 1.00 86.19 489 PHE A CA 1
ATOM 4139 C C . PHE A 1 489 ? 2.004 6.369 -22.188 1.00 86.19 489 PHE A C 1
ATOM 4141 O O . PHE A 1 489 ? 1.330 6.759 -23.137 1.00 86.19 489 PHE A O 1
ATOM 4148 N N . SER A 1 490 ? 3.326 6.540 -22.143 1.00 81.69 490 SER A N 1
ATOM 4149 C CA . SER A 1 490 ? 4.116 7.098 -23.253 1.00 81.69 490 SER A CA 1
ATOM 4150 C C . SER A 1 490 ? 4.372 6.088 -24.380 1.00 81.69 490 SER A C 1
ATOM 4152 O O . SER A 1 490 ? 5.019 6.405 -25.376 1.00 81.69 490 SER A O 1
ATOM 4154 N N . PHE A 1 491 ? 3.886 4.858 -24.219 1.00 85.06 491 PHE A N 1
ATOM 4155 C CA . PHE A 1 491 ? 4.089 3.739 -25.126 1.00 85.06 491 PHE A CA 1
ATOM 4156 C C . PHE A 1 491 ? 2.774 3.009 -25.398 1.00 85.06 491 PHE A C 1
ATOM 4158 O O . PHE A 1 491 ? 1.820 3.069 -24.626 1.00 85.06 491 PHE A O 1
ATOM 4165 N N . ASN A 1 492 ? 2.739 2.282 -26.513 1.00 85.94 492 ASN A N 1
ATOM 4166 C CA . ASN A 1 492 ? 1.551 1.564 -26.947 1.00 85.94 492 ASN A CA 1
ATOM 4167 C C . ASN A 1 492 ? 1.528 0.139 -26.367 1.00 85.94 492 ASN A C 1
ATOM 4169 O O . ASN A 1 492 ? 2.333 -0.709 -26.756 1.00 85.94 492 ASN A O 1
ATOM 4173 N N . LEU A 1 493 ? 0.566 -0.134 -25.484 1.00 86.00 493 LEU A N 1
ATOM 4174 C CA . LEU A 1 493 ? 0.362 -1.449 -24.863 1.00 86.00 493 LEU A CA 1
ATOM 4175 C C . LEU A 1 493 ? 0.077 -2.563 -25.870 1.00 86.00 493 LEU A C 1
ATOM 4177 O O . LEU A 1 493 ? 0.525 -3.694 -25.685 1.00 86.00 493 LEU A O 1
ATOM 4181 N N . ASN A 1 494 ? -0.604 -2.247 -26.971 1.00 84.12 494 ASN A N 1
ATOM 4182 C CA . ASN A 1 494 ? -0.846 -3.205 -28.039 1.00 84.12 494 ASN A CA 1
ATOM 4183 C C . ASN A 1 494 ? 0.485 -3.711 -28.610 1.00 84.12 494 ASN A C 1
ATOM 4185 O O . ASN A 1 494 ? 0.689 -4.915 -28.723 1.00 84.12 494 ASN A O 1
ATOM 4189 N N . LYS A 1 495 ? 1.455 -2.819 -28.858 1.00 84.94 495 LYS A N 1
ATOM 4190 C CA . LYS A 1 495 ? 2.786 -3.227 -29.343 1.00 84.94 495 LYS A CA 1
ATOM 4191 C C . LYS A 1 495 ? 3.507 -4.166 -28.366 1.00 84.94 495 LYS A C 1
ATOM 4193 O O . LYS A 1 495 ? 4.225 -5.051 -28.818 1.00 84.94 495 LYS A O 1
ATOM 4198 N N . ILE A 1 496 ? 3.282 -4.009 -27.060 1.00 86.12 496 ILE A N 1
ATOM 4199 C CA . ILE A 1 496 ? 3.880 -4.861 -26.021 1.00 86.12 496 ILE A CA 1
ATOM 4200 C C . ILE A 1 496 ? 3.280 -6.274 -26.047 1.00 86.12 496 ILE A C 1
ATOM 4202 O O . ILE A 1 496 ? 4.022 -7.253 -26.035 1.00 86.12 496 ILE A O 1
ATOM 4206 N N . PHE A 1 497 ? 1.951 -6.399 -26.119 1.00 84.81 497 PHE A N 1
ATOM 4207 C CA . PHE A 1 497 ? 1.261 -7.690 -25.963 1.00 84.81 497 PHE A CA 1
ATOM 4208 C C . PHE A 1 497 ? 0.850 -8.385 -27.278 1.00 84.81 497 PHE A C 1
ATOM 4210 O O . PHE A 1 497 ? 0.381 -9.530 -27.251 1.00 84.81 497 PHE A O 1
ATOM 4217 N N . LYS A 1 498 ? 0.975 -7.731 -28.442 1.00 75.56 498 LYS A N 1
ATOM 4218 C CA . LYS A 1 498 ? 0.572 -8.295 -29.749 1.00 75.56 498 LYS A CA 1
ATOM 4219 C C . LYS A 1 498 ? 1.595 -9.274 -30.329 1.00 75.56 498 LYS A C 1
ATOM 4221 O O . LYS A 1 498 ? 1.182 -10.271 -30.912 1.00 75.56 498 LYS A O 1
ATOM 4226 N N . ASN A 1 499 ? 2.893 -9.024 -30.131 1.00 60.22 499 ASN A N 1
ATOM 4227 C CA . ASN A 1 499 ? 3.960 -9.641 -30.933 1.00 60.22 499 ASN A CA 1
ATOM 4228 C C . ASN A 1 499 ? 4.768 -10.760 -30.248 1.00 60.22 499 ASN A C 1
ATOM 4230 O O . ASN A 1 499 ? 5.678 -11.297 -30.870 1.00 60.22 499 ASN A O 1
ATOM 4234 N N . ASN A 1 500 ? 4.442 -11.161 -29.016 1.00 60.00 500 ASN A N 1
ATOM 4235 C CA . ASN A 1 500 ? 5.181 -12.230 -28.334 1.00 60.00 500 ASN A CA 1
ATOM 4236 C C . ASN A 1 500 ? 4.419 -13.561 -28.448 1.00 60.00 500 ASN A C 1
ATOM 4238 O O . ASN A 1 500 ? 3.345 -13.737 -27.874 1.00 60.00 500 ASN A O 1
ATOM 4242 N N . SER A 1 501 ? 4.960 -14.474 -29.259 1.00 50.53 501 SER A N 1
ATOM 4243 C CA . SER A 1 501 ? 4.347 -15.737 -29.701 1.00 50.53 501 SER A CA 1
ATOM 4244 C C . SER A 1 501 ? 4.556 -16.922 -28.752 1.00 50.53 501 SER A C 1
ATOM 4246 O O . SER A 1 501 ? 3.961 -17.979 -28.966 1.00 50.53 501 SER A O 1
ATOM 4248 N N . LYS A 1 502 ? 5.359 -16.772 -27.693 1.00 55.62 502 LYS A N 1
ATOM 4249 C CA . LYS A 1 502 ? 5.650 -17.866 -26.761 1.00 55.62 502 LYS A CA 1
ATOM 4250 C C . LYS A 1 502 ? 4.530 -17.974 -25.717 1.00 55.62 502 LYS A C 1
ATOM 4252 O O . LYS A 1 502 ? 4.389 -17.153 -24.821 1.00 55.62 502 LYS A O 1
ATOM 4257 N N . ASN A 1 503 ? 3.707 -19.008 -25.905 1.00 56.81 503 ASN A N 1
ATOM 4258 C CA . ASN A 1 503 ? 2.629 -19.478 -25.031 1.00 56.81 503 ASN A CA 1
ATOM 4259 C C . ASN A 1 503 ? 1.400 -18.542 -24.886 1.00 56.81 503 ASN A C 1
ATOM 4261 O O . ASN A 1 503 ? 1.275 -17.762 -23.944 1.00 56.81 503 ASN A O 1
ATOM 4265 N N . LYS A 1 504 ? 0.438 -18.664 -25.818 1.00 72.31 504 LYS A N 1
ATOM 4266 C CA . LYS A 1 504 ? -0.836 -17.906 -25.841 1.00 72.31 504 LYS A CA 1
ATOM 4267 C C . LYS A 1 504 ? -1.907 -18.414 -24.861 1.00 72.31 504 LYS A C 1
ATOM 4269 O O . LYS A 1 504 ? -2.976 -17.812 -24.788 1.00 72.31 504 LYS A O 1
ATOM 4274 N N . LEU A 1 505 ? -1.666 -19.498 -24.115 1.00 80.94 505 LEU A N 1
ATOM 4275 C CA . LEU A 1 505 ? -2.702 -20.116 -23.273 1.00 80.94 505 LEU A CA 1
ATOM 4276 C C . LEU A 1 505 ? -3.244 -19.154 -22.211 1.00 80.94 505 LEU A C 1
ATOM 4278 O O . LEU A 1 505 ? -4.458 -19.031 -22.063 1.00 80.94 505 LEU A O 1
ATOM 4282 N N . TRP A 1 506 ? -2.362 -18.426 -21.518 1.00 87.62 506 TRP A N 1
ATOM 4283 C CA . TRP A 1 506 ? -2.792 -17.410 -20.555 1.00 87.62 506 TRP A CA 1
ATOM 4284 C C . TRP A 1 506 ? -3.583 -16.299 -21.255 1.00 87.62 506 TRP A C 1
ATOM 4286 O O . TRP A 1 506 ? -4.645 -15.923 -20.777 1.00 87.62 506 TRP A O 1
ATOM 4296 N N . LYS A 1 507 ? -3.126 -15.837 -22.426 1.00 90.00 507 LYS A N 1
ATOM 4297 C CA . LYS A 1 507 ? -3.762 -14.751 -23.181 1.00 90.00 507 LYS A CA 1
ATOM 4298 C C . LYS A 1 507 ? -5.203 -15.092 -23.545 1.00 90.00 507 LYS A C 1
ATOM 4300 O O . LYS A 1 507 ? -6.089 -14.299 -23.267 1.00 90.00 507 LYS A O 1
ATOM 4305 N N . ASN A 1 508 ? -5.448 -16.300 -24.054 1.00 89.62 508 ASN A N 1
ATOM 4306 C CA . ASN A 1 508 ? -6.799 -16.760 -24.379 1.00 89.62 508 ASN A CA 1
ATOM 4307 C C . ASN A 1 508 ? -7.708 -16.788 -23.142 1.00 89.62 508 ASN A C 1
ATOM 4309 O O . ASN A 1 508 ? -8.871 -16.400 -23.226 1.00 89.62 508 ASN A O 1
ATOM 4313 N N . LYS A 1 509 ? -7.188 -17.230 -21.991 1.00 92.44 509 LYS A N 1
ATOM 4314 C CA . LYS A 1 509 ? -7.943 -17.246 -20.731 1.00 92.44 509 LYS A CA 1
ATOM 4315 C C . LYS A 1 509 ? -8.270 -15.833 -20.257 1.00 92.44 509 LYS A C 1
ATOM 4317 O O . LYS A 1 509 ? -9.421 -15.564 -19.916 1.00 92.44 509 LYS A O 1
ATOM 4322 N N . ILE A 1 510 ? -7.297 -14.923 -20.315 1.00 94.25 510 ILE A N 1
ATOM 4323 C CA . ILE A 1 510 ? -7.529 -13.520 -19.970 1.00 94.25 510 ILE A CA 1
ATOM 4324 C C . ILE A 1 510 ? -8.494 -12.862 -20.965 1.00 94.25 510 ILE A C 1
ATOM 4326 O O . ILE A 1 510 ? -9.394 -12.153 -20.548 1.00 94.25 510 ILE A O 1
ATOM 4330 N N . ASP A 1 511 ? -8.427 -13.169 -22.259 1.00 93.00 511 ASP A N 1
ATOM 4331 C CA . ASP A 1 511 ? -9.389 -12.646 -23.235 1.00 93.00 511 ASP A CA 1
ATOM 4332 C C . ASP A 1 511 ? -10.820 -13.072 -22.925 1.00 93.00 511 ASP A C 1
ATOM 4334 O O . ASP A 1 511 ? -11.750 -12.276 -23.073 1.00 93.00 511 ASP A O 1
ATOM 4338 N N . LYS A 1 512 ? -11.024 -14.327 -22.507 1.00 92.81 512 LYS A N 1
ATOM 4339 C CA . LYS A 1 512 ? -12.358 -14.782 -22.122 1.00 92.81 512 LYS A CA 1
ATOM 4340 C C . LYS A 1 512 ? -12.860 -14.043 -20.875 1.00 92.81 512 LYS A C 1
ATOM 4342 O O . LYS A 1 512 ? -13.988 -13.557 -20.904 1.00 92.81 512 LYS A O 1
ATOM 4347 N N . ILE A 1 513 ? -12.038 -13.901 -19.828 1.00 94.62 513 ILE A N 1
ATOM 4348 C CA . ILE A 1 513 ? -12.465 -13.191 -18.610 1.00 94.62 513 ILE A CA 1
ATOM 4349 C C . ILE A 1 513 ? -12.676 -11.688 -18.866 1.00 94.62 513 ILE A C 1
ATOM 4351 O O . ILE A 1 513 ? -13.635 -11.106 -18.365 1.00 94.62 513 ILE A O 1
ATOM 4355 N N . SER A 1 514 ? -11.859 -11.063 -19.722 1.00 95.12 514 SER A N 1
ATOM 4356 C CA . SER A 1 514 ? -12.059 -9.677 -20.161 1.00 95.12 514 SER A CA 1
ATOM 4357 C C . SER A 1 514 ? -13.397 -9.505 -20.867 1.00 95.12 514 SER A C 1
ATOM 4359 O O . SER A 1 514 ? -14.135 -8.579 -20.545 1.00 95.12 514 SER A O 1
ATOM 4361 N N . ARG A 1 515 ? -13.758 -10.411 -21.788 1.00 94.88 515 ARG A N 1
ATOM 4362 C CA . ARG A 1 515 ? -15.073 -10.381 -22.453 1.00 94.88 515 ARG A CA 1
ATOM 4363 C C . ARG A 1 515 ? -16.217 -10.599 -21.468 1.00 94.88 515 ARG A C 1
ATOM 4365 O O . ARG A 1 515 ? -17.238 -9.933 -21.598 1.00 94.88 515 ARG A O 1
ATOM 4372 N N . PHE A 1 516 ? -16.037 -11.490 -20.494 1.00 94.69 516 PHE A N 1
ATOM 4373 C CA . PHE A 1 516 ? -17.035 -11.751 -19.458 1.00 94.69 516 PHE A CA 1
ATOM 4374 C C . PHE A 1 516 ? -17.364 -10.486 -18.651 1.00 94.69 516 PHE A C 1
ATOM 4376 O O . PHE A 1 516 ? -18.535 -10.152 -18.501 1.00 94.69 516 PHE A O 1
ATOM 4383 N N . PHE A 1 517 ? -16.347 -9.730 -18.222 1.00 95.25 517 PHE A N 1
ATOM 4384 C CA . PHE A 1 517 ? -16.544 -8.459 -17.510 1.00 95.25 517 PHE A CA 1
ATOM 4385 C C . PHE A 1 517 ? -16.801 -7.250 -18.427 1.00 95.25 517 PHE A C 1
ATOM 4387 O O . PHE A 1 517 ? -17.168 -6.182 -17.947 1.00 95.25 517 PHE A O 1
ATOM 4394 N N . GLY A 1 518 ? -16.608 -7.383 -19.741 1.00 95.31 518 GLY A N 1
ATOM 4395 C CA . GLY A 1 518 ? -16.681 -6.260 -20.679 1.00 95.31 518 GLY A CA 1
ATOM 4396 C C . GLY A 1 518 ? -15.486 -5.298 -20.600 1.00 95.31 518 GLY A C 1
ATOM 4397 O O . GLY A 1 518 ? -15.610 -4.134 -20.981 1.00 95.31 518 GLY A O 1
ATOM 4398 N N . PHE A 1 519 ? -14.341 -5.781 -20.115 1.00 97.06 519 PHE A N 1
ATOM 4399 C CA . PHE A 1 519 ? -13.094 -5.033 -19.971 1.00 97.06 519 PHE A CA 1
ATOM 4400 C C . PHE A 1 519 ? -12.238 -5.044 -21.240 1.00 97.06 519 PHE A C 1
ATOM 4402 O O . PHE A 1 519 ? -12.269 -5.981 -22.042 1.00 97.06 519 PHE A O 1
ATOM 4409 N N . ASP A 1 520 ? -11.397 -4.020 -21.382 1.00 95.19 520 ASP A N 1
ATOM 4410 C CA . ASP A 1 520 ? -10.351 -3.979 -22.400 1.00 95.19 520 ASP A CA 1
ATOM 4411 C C . ASP A 1 520 ? -9.261 -5.027 -22.110 1.00 95.19 520 ASP A C 1
ATOM 4413 O O . ASP A 1 520 ? -8.778 -5.188 -20.979 1.00 95.19 520 ASP A O 1
ATOM 4417 N N . GLN A 1 521 ? -8.865 -5.750 -23.155 1.00 93.31 521 GLN A N 1
ATOM 4418 C CA . GLN A 1 521 ? -7.946 -6.883 -23.055 1.00 93.31 521 GLN A CA 1
ATOM 4419 C C . GLN A 1 521 ? -6.535 -6.459 -22.639 1.00 93.31 521 GLN A C 1
ATOM 4421 O O . GLN A 1 521 ? -5.910 -7.138 -21.829 1.00 93.31 521 GLN A O 1
ATOM 4426 N N . TYR A 1 522 ? -6.022 -5.326 -23.123 1.00 92.88 522 TYR A N 1
ATOM 4427 C CA . TYR A 1 522 ? -4.637 -4.933 -22.854 1.00 92.88 522 TYR A CA 1
ATOM 4428 C C . TYR A 1 522 ? -4.441 -4.510 -21.402 1.00 92.88 522 TYR A C 1
ATOM 4430 O O . TYR A 1 522 ? -3.451 -4.895 -20.778 1.00 92.88 522 TYR A O 1
ATOM 4438 N N . PHE A 1 523 ? -5.398 -3.777 -20.832 1.00 95.88 523 PHE A N 1
ATOM 4439 C CA . PHE A 1 523 ? -5.357 -3.448 -19.404 1.00 95.88 523 PHE A CA 1
ATOM 4440 C C . PHE A 1 523 ? -5.617 -4.678 -18.529 1.00 95.88 523 PHE A C 1
ATOM 4442 O O . PHE A 1 523 ? -5.023 -4.804 -17.457 1.00 95.88 523 PHE A O 1
ATOM 4449 N N . SER A 1 524 ? -6.422 -5.629 -19.010 1.00 96.62 524 SER A N 1
ATOM 4450 C CA . SER A 1 524 ? -6.593 -6.930 -18.356 1.00 96.62 524 SER A CA 1
ATOM 4451 C C . SER A 1 524 ? -5.294 -7.742 -18.342 1.00 96.62 524 SER A C 1
ATOM 4453 O O . SER A 1 524 ? -4.962 -8.342 -17.322 1.00 96.62 524 SER A O 1
ATOM 4455 N N . TYR A 1 525 ? -4.504 -7.720 -19.423 1.00 95.06 525 TYR A N 1
ATOM 4456 C CA . TYR A 1 525 ? -3.191 -8.371 -19.445 1.00 95.06 525 TYR A CA 1
ATOM 4457 C C . TYR A 1 525 ? -2.247 -7.754 -18.418 1.00 95.06 525 TYR A C 1
ATOM 4459 O O . TYR A 1 525 ? -1.627 -8.487 -17.655 1.00 95.06 525 TYR A O 1
ATOM 4467 N N . ILE A 1 526 ? -2.148 -6.422 -18.361 1.00 94.94 526 ILE A N 1
ATOM 4468 C CA . ILE A 1 526 ? -1.293 -5.754 -17.366 1.00 94.94 526 ILE A CA 1
ATOM 4469 C C . ILE A 1 526 ? -1.729 -6.138 -15.957 1.00 94.94 526 ILE A C 1
ATOM 4471 O O . ILE A 1 526 ? -0.882 -6.515 -15.154 1.00 94.94 526 ILE A O 1
ATOM 4475 N N . SER A 1 527 ? -3.036 -6.100 -15.686 1.00 96.81 527 SER A N 1
ATOM 4476 C CA . SER A 1 527 ? -3.597 -6.479 -14.391 1.00 96.81 527 SER A CA 1
ATOM 4477 C C . SER A 1 527 ? -3.255 -7.922 -14.005 1.00 96.81 527 SER A C 1
ATOM 4479 O O . SER A 1 527 ? -2.820 -8.181 -12.886 1.00 96.81 527 SER A O 1
ATOM 4481 N N . PHE A 1 528 ? -3.332 -8.861 -14.951 1.00 96.06 528 PHE A N 1
ATOM 4482 C CA . PHE A 1 528 ? -2.892 -10.241 -14.735 1.00 96.06 528 PHE A CA 1
ATOM 4483 C C . PHE A 1 528 ? -1.390 -10.340 -14.418 1.00 96.06 528 PHE A C 1
ATOM 4485 O O . PHE A 1 528 ? -0.981 -11.104 -13.545 1.00 96.06 528 PHE A O 1
ATOM 4492 N N . TRP A 1 529 ? -0.549 -9.544 -15.080 1.00 95.19 529 TRP A N 1
ATOM 4493 C CA . TRP A 1 529 ? 0.899 -9.537 -14.843 1.00 95.19 529 TRP A CA 1
ATOM 4494 C C . TRP A 1 529 ? 1.328 -8.792 -13.566 1.00 95.19 529 TRP A C 1
ATOM 4496 O O . TRP A 1 529 ? 2.504 -8.848 -13.185 1.00 95.19 529 TRP A O 1
ATOM 4506 N N . CYS A 1 530 ? 0.394 -8.141 -12.863 1.00 95.25 530 CYS A N 1
ATOM 4507 C CA . CYS A 1 530 ? 0.618 -7.610 -11.517 1.00 95.25 530 CYS A CA 1
ATOM 4508 C C . CYS A 1 530 ? 0.813 -8.712 -10.475 1.00 95.25 530 CYS A C 1
ATOM 4510 O O . CYS A 1 530 ? 1.462 -8.464 -9.455 1.00 95.25 530 CYS A O 1
ATOM 4512 N N . PHE A 1 531 ? 0.253 -9.896 -10.724 1.00 94.25 531 PHE A N 1
ATOM 4513 C CA . PHE A 1 531 ? 0.351 -11.057 -9.852 1.00 94.25 531 PHE A CA 1
ATOM 4514 C C . PHE A 1 531 ? 1.741 -11.690 -9.893 1.00 94.25 531 PHE A C 1
ATOM 4516 O O . PHE A 1 531 ? 2.398 -11.729 -10.940 1.00 94.25 531 PHE A O 1
ATOM 4523 N N . GLU A 1 532 ? 2.176 -12.238 -8.757 1.00 89.69 532 GLU A N 1
ATOM 4524 C CA . GLU A 1 532 ? 3.308 -13.166 -8.731 1.00 89.69 532 GLU A CA 1
ATOM 4525 C C . GLU A 1 532 ? 2.914 -14.514 -9.354 1.00 89.69 532 GLU A C 1
ATOM 4527 O O . GLU A 1 532 ? 1.746 -14.776 -9.625 1.00 89.69 532 GLU A O 1
ATOM 4532 N N . GLU A 1 533 ? 3.889 -15.384 -9.618 1.00 90.31 533 GLU A N 1
ATOM 4533 C CA . GLU A 1 533 ? 3.644 -16.638 -10.341 1.00 90.31 533 GLU A CA 1
ATOM 4534 C C . GLU A 1 533 ? 2.570 -17.519 -9.681 1.00 90.31 533 GLU A C 1
ATOM 4536 O O . GLU A 1 533 ? 1.705 -18.050 -10.377 1.00 90.31 533 GLU A O 1
ATOM 4541 N N . LYS A 1 534 ? 2.592 -17.637 -8.345 1.00 92.62 534 LYS A N 1
ATOM 4542 C CA . LYS A 1 534 ? 1.591 -18.400 -7.586 1.00 92.62 534 LYS A CA 1
ATOM 4543 C C . LYS A 1 534 ? 0.184 -17.837 -7.797 1.00 92.62 534 LYS A C 1
ATOM 4545 O O . LYS A 1 534 ? -0.729 -18.581 -8.139 1.00 92.62 534 LYS A O 1
ATOM 4550 N N . ASP A 1 535 ? 0.036 -16.527 -7.649 1.00 94.38 535 ASP A N 1
ATOM 4551 C CA . ASP A 1 535 ? -1.249 -15.841 -7.782 1.00 94.38 535 ASP A CA 1
ATOM 4552 C C . ASP A 1 535 ? -1.756 -15.885 -9.229 1.00 94.38 535 ASP A C 1
ATOM 4554 O O . ASP A 1 535 ? -2.951 -16.043 -9.457 1.00 94.38 535 ASP A O 1
ATOM 4558 N N . ARG A 1 536 ? -0.857 -15.843 -10.227 1.00 94.38 536 ARG A N 1
ATOM 4559 C CA . ARG A 1 536 ? -1.220 -16.063 -11.637 1.00 94.38 536 ARG A CA 1
ATOM 4560 C C . ARG A 1 536 ? -1.801 -17.456 -11.856 1.00 94.38 536 ARG A C 1
ATOM 4562 O O . ARG A 1 536 ? -2.796 -17.571 -12.563 1.00 94.38 536 ARG A O 1
ATOM 4569 N N . LYS A 1 537 ? -1.204 -18.503 -11.272 1.00 94.06 537 LYS A N 1
ATOM 4570 C CA . LYS A 1 537 ? -1.735 -19.877 -11.362 1.00 94.06 537 LYS A CA 1
ATOM 4571 C C . LYS A 1 537 ? -3.125 -19.962 -10.730 1.00 94.06 537 LYS A C 1
ATOM 4573 O O . LYS A 1 537 ? -4.048 -20.394 -11.413 1.00 94.06 537 LYS A O 1
ATOM 4578 N N . GLY A 1 538 ? -3.292 -19.428 -9.517 1.00 95.50 538 GLY A N 1
ATOM 4579 C CA . GLY A 1 538 ? -4.598 -19.355 -8.852 1.00 95.50 538 GLY A CA 1
ATOM 4580 C C . GLY A 1 538 ? -5.639 -18.585 -9.672 1.00 95.50 538 GLY A C 1
ATOM 4581 O O . GLY A 1 538 ? -6.754 -19.054 -9.868 1.00 95.50 538 GLY A O 1
ATOM 4582 N N . PHE A 1 539 ? -5.264 -17.450 -10.269 1.00 95.94 539 PHE A N 1
ATOM 4583 C CA . PHE A 1 539 ? -6.168 -16.686 -11.133 1.00 95.94 539 PHE A CA 1
ATOM 4584 C C . PHE A 1 539 ? -6.590 -17.469 -12.383 1.00 95.94 539 PHE A C 1
ATOM 4586 O O . PHE A 1 539 ? -7.743 -17.414 -12.803 1.00 95.94 539 PHE A O 1
ATOM 4593 N N . ILE A 1 540 ? -5.672 -18.231 -12.981 1.00 94.88 540 ILE A N 1
ATOM 4594 C CA . ILE A 1 540 ? -5.984 -19.110 -14.111 1.00 94.88 540 ILE A CA 1
ATOM 4595 C C . ILE A 1 540 ? -6.918 -20.262 -13.699 1.00 94.88 540 ILE A C 1
ATOM 4597 O O . ILE A 1 540 ? -7.776 -20.650 -14.495 1.00 94.88 540 ILE A O 1
ATOM 4601 N N . GLU A 1 541 ? -6.779 -20.797 -12.487 1.00 94.44 541 GLU A N 1
ATOM 4602 C CA . GLU A 1 541 ? -7.681 -21.819 -11.942 1.00 94.44 541 GLU A CA 1
ATOM 4603 C C . GLU A 1 541 ? -9.098 -21.278 -11.742 1.00 94.44 541 GLU A C 1
ATOM 4605 O O . GLU A 1 541 ? -10.047 -21.942 -12.155 1.00 94.44 541 GLU A O 1
ATOM 4610 N N . ILE A 1 542 ? -9.248 -20.050 -11.231 1.00 94.50 542 ILE A N 1
ATOM 4611 C CA . ILE A 1 542 ? -10.552 -19.366 -11.138 1.00 94.50 542 ILE A CA 1
ATOM 4612 C C . ILE A 1 542 ? -11.233 -19.317 -12.508 1.00 94.50 542 ILE A C 1
ATOM 4614 O O . ILE A 1 542 ? -12.406 -19.662 -12.640 1.00 94.50 542 ILE A O 1
ATOM 4618 N N . ILE A 1 543 ? -10.489 -18.919 -13.546 1.00 92.38 543 ILE A N 1
ATOM 4619 C CA . ILE A 1 543 ? -11.027 -18.836 -14.909 1.00 92.38 543 ILE A CA 1
ATOM 4620 C C . ILE A 1 543 ? -11.463 -20.222 -15.402 1.00 92.38 543 ILE A C 1
ATOM 4622 O O . ILE A 1 543 ? -12.540 -20.340 -15.973 1.00 92.38 543 ILE A O 1
ATOM 4626 N N . ASN A 1 544 ? -10.662 -21.263 -15.161 1.00 89.94 544 ASN A N 1
ATOM 4627 C CA . ASN A 1 544 ? -10.976 -22.638 -15.565 1.00 89.94 544 ASN A CA 1
ATOM 4628 C C . ASN A 1 544 ? -12.191 -23.233 -14.835 1.00 89.94 544 ASN A C 1
ATOM 4630 O O . ASN A 1 544 ? -12.869 -24.089 -15.390 1.00 89.94 544 ASN A O 1
ATOM 4634 N N . LYS A 1 545 ? -12.450 -22.837 -13.583 1.00 87.75 545 LYS A N 1
ATOM 4635 C CA . LYS A 1 545 ? -13.638 -23.289 -12.837 1.00 87.75 545 LYS A CA 1
ATOM 4636 C C . LYS A 1 545 ? -14.933 -22.724 -13.421 1.00 87.75 545 LYS A C 1
ATOM 4638 O O . LYS A 1 545 ? -16.004 -23.272 -13.174 1.00 87.75 545 LYS A O 1
ATOM 4643 N N . PHE A 1 546 ? -14.842 -21.610 -14.143 1.00 79.62 546 PHE A N 1
ATOM 4644 C CA . PHE A 1 546 ? -15.999 -20.840 -14.580 1.00 79.62 546 PHE A CA 1
ATOM 4645 C C . PHE A 1 546 ? -16.250 -20.876 -16.096 1.00 79.62 546 PHE A C 1
ATOM 4647 O O . PHE A 1 546 ? -17.380 -20.632 -16.519 1.00 79.62 546 PHE A O 1
ATOM 4654 N N . LEU A 1 547 ? -15.225 -21.169 -16.906 1.00 69.38 547 LEU A N 1
ATOM 4655 C CA . LEU A 1 547 ? -15.248 -21.165 -18.376 1.00 69.38 547 LEU A CA 1
ATOM 4656 C C . LEU A 1 547 ? -14.689 -22.450 -18.970 1.00 69.38 547 LEU A C 1
ATOM 4658 O O . LEU A 1 547 ? -15.088 -22.757 -20.118 1.00 69.38 547 LEU A O 1
#